Protein 8BNQ (pdb70)

Radius of gyration: 51.31 Å; Cα contacts (8 Å, |Δi|>4): 1636; chains: 2; bounding box: 68×175×77 Å

Sequence (607 aa):
GAMDRPGPPEGPVVISGVTAEKCTLAWKPPLQDGGSDIINYIVERRETSRLVWTVVDANVQTLSCKVTKLLEGNEYTFRIMAVNKYGVGEPLESEPVVAKNPFVVPDAPKAPEVTTVTKDSMIVVWERPASDGGSEILGYVLEKRDKEGIRWTRCHKRLIGELRLRVTGLIENHDYEFRVSAENAAGLSEPSPPSAYQKACDPIYKPGPPNNPKVIDITRSSVFLSWSKPIYDGGCEIQGYIVEKCDVSVGEWTMCTPPTGINKTNIEVEKLLEKHEYNFRICAINKAGVGEHADVPGPIIVEEGAMDRPGPPEGPVVISGVTAEKCTLAWKPPLQDGGSDIINYIVERRETSRLVWTVVDANVQTLSCKVTKLLEGNEYTFRIMAVNKYGVGEPLESEPVVAKNPFVVPDAPKAPEVTTVTKDSMIVVWERPASDGGSEILGYVLEKRDKEGIRWTRCHKRLIGELRLRVTGLIENHDYEFRVSAENAAGLSEPSPPSAYQKACDPIYKPGPPNNPKVIDITRSSVFLSWSKPIYDGGCEIQGYIVEKCDVSVGEWTMCTPPTGINKTNIEVEKLLEKHEYNFRICAINKAGVGEHADVPGPIIVE

GO terms:
  GO:0004713 protein tyrosine kinase activity (F, IDA)
  GO:0035995 detection of muscle stretch (P, IDA)
  GO:0030018 Z disc (C, IDA)
  GO:0005576 extracellular region (C, TAS)
  GO:0005829 cytosol (C, TAS)
  GO:0042802 identical protein binding (F, IPI)
  GO:0005515 protein binding (F, IPI)
  GO:0051015 actin filament binding (F, IDA)
  GO:0097493 structural molecule activity conferring elasticity (F, IDA)
  GO:0004674 protein serine/threonine kinase activity (F, IDA)
  GO:0031674 I band (C, IDA)
  GO:0005509 calcium ion binding (F, IDA)
  GO:0000794 condensed nuclear chromosome (C, IDA)
  GO:0005865 striated muscle thin filament (C, IDA)
  GO:0031430 M band (C, IDA)
  GO:0042805 actinin binding (F, IDA)
  GO:0051592 response to calcium ion (P, IDA)
  GO:0007076 mitotic chromosome condensation (P, IEP)
  GO:0097493 structural molecule activity conferring elasticity (F, TAS)
  GO:0035995 detection of muscle stretch (P, TAS)

Structure (mmCIF, N/CA/C/O backbone):
data_8BNQ
#
_entry.id   8BNQ
#
_cell.length_a   31.270
_cell.length_b   75.000
_cell.length_c   79.840
_cell.angle_alpha   114.574
_cell.angle_beta   92.503
_cell.angle_gamma   100.913
#
_symmetry.space_group_name_H-M   'P 1'
#
loop_
_entity.id
_entity.type
_entity.pdbx_description
1 polymer Titin
2 non-polymer 1,2-ETHANEDIOL
3 water water
#
loop_
_atom_site.group_PDB
_atom_site.id
_atom_site.type_symbol
_atom_site.label_atom_id
_atom_site.label_alt_id
_atom_site.label_comp_id
_atom_site.label_asym_id
_atom_site.label_entity_id
_atom_site.label_seq_id
_atom_site.pdbx_PDB_ins_code
_atom_site.Cartn_x
_atom_site.Cartn_y
_atom_site.Cartn_z
_atom_site.occupancy
_atom_site.B_iso_or_equiv
_atom_site.auth_seq_id
_atom_site.auth_comp_id
_atom_site.auth_asym_id
_atom_site.auth_atom_id
_atom_site.pdbx_PDB_model_num
ATOM 1 N N . GLY A 1 1 ? -52.90800 42.90700 1.77700 1.000 70.27158 3 GLY A N 1
ATOM 2 C CA . GLY A 1 1 ? -51.63200 43.59800 1.88700 1.000 59.13867 3 GLY A CA 1
ATOM 3 C C . GLY A 1 1 ? -50.95700 43.63700 0.54800 1.000 53.50905 3 GLY A C 1
ATOM 4 O O . GLY A 1 1 ? -51.59200 43.36700 -0.45900 1.000 56.16989 3 GLY A O 1
ATOM 5 N N . ALA A 1 2 ? -49.65100 43.87900 0.52700 1.000 51.00348 4 ALA A N 1
ATOM 6 C CA . ALA A 1 2 ? -48.97400 43.89500 -0.75600 1.000 48.98745 4 ALA A CA 1
ATOM 7 C C . ALA A 1 2 ? -48.83600 42.47600 -1.29300 1.000 48.61899 4 ALA A C 1
ATOM 8 O O . ALA A 1 2 ? -48.84600 41.49000 -0.55200 1.000 53.44325 4 ALA A O 1
ATOM 10 N N . MET A 1 3 ? -48.66400 42.39000 -2.60100 1.000 53.70907 5 MET A N 1
ATOM 11 C CA . MET A 1 3 ? -48.66300 41.13400 -3.3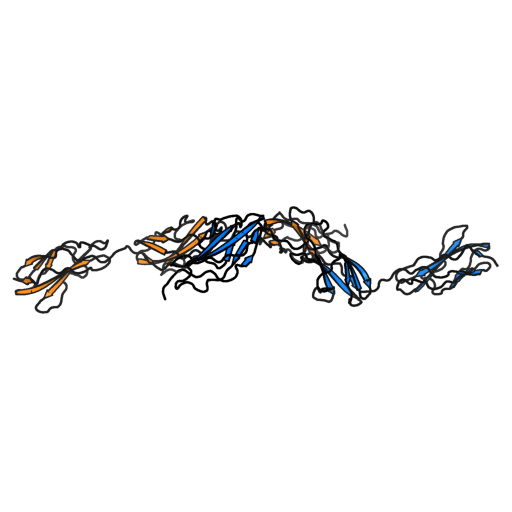2800 1.000 57.78061 5 MET A CA 1
ATOM 12 C C . MET A 1 3 ? -47.23600 40.73400 -3.66900 1.000 57.27792 5 MET A C 1
ATOM 13 O O . MET A 1 3 ? -46.37700 41.59800 -3.86600 1.000 54.27230 5 MET A O 1
ATOM 18 N N . ASP A 1 4 ? -46.98100 39.42200 -3.70400 1.000 57.22265 6 ASP A N 1
ATOM 19 C CA . ASP A 1 4 ? -45.68600 38.89800 -4.15400 1.000 62.50486 6 ASP A CA 1
ATOM 20 C C . ASP A 1 4 ? -45.84400 37.43700 -4.58200 1.000 52.27469 6 ASP A C 1
ATOM 21 O O . ASP A 1 4 ? -46.95800 36.91800 -4.72000 1.000 53.16953 6 ASP A O 1
ATOM 26 N N . ARG A 1 5 ? -44.70700 36.77500 -4.77000 1.000 49.36381 7 ARG A N 1
ATOM 27 C CA . ARG A 1 5 ? -44.63200 35.39900 -5.21700 1.000 47.92154 7 ARG A CA 1
ATOM 28 C C . ARG A 1 5 ? -45.13500 34.44800 -4.12900 1.000 49.34539 7 ARG A C 1
ATOM 29 O O . ARG A 1 5 ? -45.32300 34.85300 -2.96700 1.000 41.96293 7 ARG A O 1
ATOM 37 N N . PRO A 1 6 ? -45.40000 33.18300 -4.48400 1.000 46.30818 8 PRO A N 1
ATOM 38 C CA . PRO A 1 6 ? -46.00800 32.25600 -3.52600 1.000 48.65320 8 PRO A CA 1
ATOM 39 C C . PRO A 1 6 ? -44.97600 31.76500 -2.52900 1.000 49.82439 8 PRO A C 1
ATOM 40 O O . PRO A 1 6 ? -43.76500 31.89300 -2.72000 1.000 45.26859 8 PRO A O 1
ATOM 44 N N . GLY A 1 7 ? -45.48000 31.18300 -1.45700 1.000 44.62377 9 GLY A N 1
ATOM 45 C CA . GLY A 1 7 ? -44.60300 30.50200 -0.54500 1.000 38.43882 9 GLY A CA 1
ATOM 46 C C . GLY A 1 7 ? -44.13500 29.20900 -1.14500 1.000 38.62832 9 GLY A C 1
ATOM 47 O O . GLY A 1 7 ? -44.46200 28.86700 -2.29100 1.000 50.72187 9 GLY A O 1
ATOM 48 N N . PRO A 1 8 ? -43.32600 28.47000 -0.37600 1.000 37.34395 10 PRO A N 1
ATOM 49 C CA . PRO A 1 8 ? -42.83000 27.18200 -0.86400 1.000 38.83887 10 PRO A CA 1
ATOM 50 C C . PRO A 1 8 ? -43.92300 26.12800 -0.82200 1.000 43.14728 10 PRO A C 1
ATOM 51 O O . PRO A 1 8 ? -44.84200 26.20000 0.01200 1.000 44.53955 10 PRO A O 1
ATOM 55 N N . PRO A 1 9 ? -43.87900 25.13600 -1.70700 1.000 44.15266 11 PRO A N 1
ATOM 56 C CA . PRO A 1 9 ? -44.76000 23.98500 -1.51200 1.000 43.03674 11 PRO A CA 1
ATOM 57 C C . PRO A 1 9 ? -44.53600 23.41100 -0.12700 1.000 53.30376 11 PRO A C 1
ATOM 58 O O . PRO A 1 9 ? -43.46800 23.56200 0.47100 1.000 60.83624 11 PRO A O 1
ATOM 62 N N . GLU A 1 10 ? -45.57400 22.79900 0.40500 1.000 56.39097 12 GLU A N 1
ATOM 63 C CA . GLU A 1 10 ? -45.56900 22.37400 1.78900 1.000 61.37578 12 GLU A CA 1
ATOM 64 C C . GLU A 1 10 ? -45.37900 20.86500 1.86000 1.000 63.26285 12 GLU A C 1
ATOM 65 O O . GLU A 1 10 ? -45.55000 20.13900 0.87400 1.000 47.37936 12 GLU A O 1
ATOM 71 N N . GLY A 1 11 ? -44.98600 20.40100 3.03600 1.000 83.31525 13 GLY A N 1
ATOM 72 C CA . GLY A 1 11 ? -45.04200 18.99300 3.33300 1.000 91.94523 13 GLY A CA 1
ATOM 73 C C . GLY A 1 11 ? -43.75700 18.32600 2.93000 1.000 83.66529 13 GLY A C 1
ATOM 74 O O . GLY A 1 11 ? -42.97200 18.88500 2.16300 1.000 85.18390 13 GLY A O 1
ATOM 75 N N . PRO A 1 12 ? -43.48600 17.14300 3.46800 1.000 67.22385 14 PRO A N 1
ATOM 76 C CA . PRO A 1 12 ? -42.39500 16.34900 2.91600 1.000 55.71721 14 PRO A CA 1
ATOM 77 C C . PRO A 1 12 ? -42.74500 15.98300 1.48800 1.000 63.81555 14 PRO A C 1
ATOM 78 O O . PRO A 1 12 ? -43.91100 15.73000 1.17200 1.000 69.76100 14 PRO A O 1
ATOM 82 N N . VAL A 1 13 ? -41.75600 16.07500 0.59600 1.000 61.00468 15 VAL A N 1
ATOM 83 C CA . VAL A 1 13 ? -41.91600 15.47600 -0.72000 1.000 62.80227 15 VAL A CA 1
ATOM 84 C C . VAL A 1 13 ? -42.01400 13.97300 -0.52700 1.000 59.20184 15 VAL A C 1
ATOM 85 O O . VAL A 1 13 ? -41.23800 13.38000 0.23300 1.000 62.63646 15 VAL A O 1
ATOM 89 N N . VAL A 1 14 ? -42.98800 13.34800 -1.17200 1.000 52.72211 16 VAL A N 1
ATOM 90 C CA . VAL A 1 14 ? -43.16500 11.91100 -1.04000 1.000 58.63335 16 VAL A CA 1
ATOM 91 C C . VAL A 1 14 ? -42.83200 11.26900 -2.38500 1.000 53.71433 16 VAL A C 1
ATOM 92 O O . VAL A 1 14 ? -43.36100 11.66900 -3.43600 1.000 46.94773 16 VAL A O 1
ATOM 96 N N . ILE A 1 15 ? -41.85100 10.36600 -2.35900 1.000 47.28462 17 ILE A N 1
ATOM 97 C CA . ILE A 1 15 ? -41.33100 9.71400 -3.55600 1.000 47.39252 17 ILE A CA 1
ATOM 98 C C . ILE A 1 15 ? -41.89600 8.30900 -3.60500 1.000 51.43511 17 ILE A C 1
ATOM 99 O O . ILE A 1 15 ? -41.95200 7.61800 -2.58100 1.000 64.46036 17 ILE A O 1
ATOM 104 N N . SER A 1 16 ? -42.34400 7.89500 -4.79000 1.000 53.66696 18 SER A N 1
ATOM 105 C CA . SER A 1 16 ? -42.99500 6.60800 -4.97200 1.000 59.12025 18 SER A CA 1
ATOM 106 C C . SER A 1 16 ? -42.75000 6.13000 -6.39900 1.000 59.36764 18 SER A C 1
ATOM 107 O O . SER A 1 16 ? -42.37900 6.91200 -7.27700 1.000 59.57820 18 SER A O 1
ATOM 110 N N . GLY A 1 17 ? -42.99800 4.84100 -6.62900 1.000 53.75118 19 GLY A N 1
ATOM 111 C CA . GLY A 1 17 ? -42.82600 4.26600 -7.95400 1.000 42.29191 19 GLY A CA 1
ATOM 112 C C . GLY A 1 17 ? -41.38700 4.27300 -8.43100 1.000 45.41071 19 GLY A C 1
ATOM 113 O O . GLY A 1 17 ? -41.14000 4.32100 -9.63900 1.000 42.63406 19 GLY A O 1
ATOM 114 N N . VAL A 1 18 ? -40.42800 4.19200 -7.51400 1.000 39.83636 20 VAL A N 1
ATOM 115 C CA . VAL A 1 18 ? -39.02600 4.29300 -7.89300 1.000 43.80788 20 VAL A CA 1
ATOM 116 C C . VAL A 1 18 ? -38.60800 3.04400 -8.65500 1.000 55.88302 20 VAL A C 1
ATOM 117 O O . VAL A 1 18 ? -38.74000 1.92100 -8.15400 1.000 62.68120 20 VAL A O 1
ATOM 121 N N . THR A 1 19 ? -38.12800 3.23000 -9.88800 1.000 50.32182 21 THR A N 1
ATOM 122 C CA . THR A 1 19 ? -37.40500 2.15700 -10.55600 1.000 42.43667 21 THR A CA 1
ATOM 123 C C . THR A 1 19 ? -36.03700 2.63800 -10.95100 1.000 52.31680 21 THR A C 1
ATOM 124 O O . THR A 1 19 ? -35.60300 3.70600 -10.52700 1.000 53.11689 21 THR A O 1
ATOM 128 N N . ALA A 1 20 ? -35.39800 1.91400 -11.85400 1.000 63.50235 22 ALA A N 1
ATOM 129 C CA . ALA A 1 20 ? -34.07300 2.32200 -12.26600 1.000 54.70919 22 ALA A CA 1
ATOM 130 C C . ALA A 1 20 ? -34.11400 3.47200 -13.24900 1.000 51.77463 22 ALA A C 1
ATOM 131 O O . ALA A 1 20 ? -33.06100 4.03500 -13.54100 1.000 48.25579 22 ALA A O 1
ATOM 133 N N . GLU A 1 21 ? -35.29400 3.85700 -13.74200 1.000 48.42686 23 GLU A N 1
ATOM 134 C CA . GLU A 1 21 ? -35.38400 4.90100 -14.75200 1.000 39.50210 23 GLU A CA 1
ATOM 135 C C . GLU A 1 21 ? -36.40300 5.97900 -14.45600 1.000 46.70034 23 GLU A C 1
ATOM 136 O O . GLU A 1 21 ? -36.41300 6.98600 -15.16500 1.000 51.36142 23 GLU A O 1
ATOM 142 N N . LYS A 1 22 ? -37.28100 5.78900 -13.48100 1.000 47.92680 24 LYS A N 1
ATOM 143 C CA . LYS A 1 22 ? -38.36800 6.71900 -13.25900 1.000 45.50546 24 LYS A CA 1
ATOM 144 C C . LYS A 1 22 ? -38.68600 6.77400 -11.77400 1.000 48.55319 24 LYS A C 1
ATOM 145 O O . LYS A 1 22 ? -38.19700 5.96700 -10.98000 1.000 51.23246 24 LYS A O 1
ATOM 151 N N . CYS A 1 23 ? -39.48500 7.76500 -11.40400 1.000 51.01401 25 CYS A N 1
ATOM 152 C CA . CYS A 1 23 ? -40.09400 7.83000 -10.08000 1.000 50.50606 25 CYS A CA 1
ATOM 153 C C . CYS A 1 23 ? -41.18100 8.89900 -10.12400 1.000 47.41621 25 CYS A C 1
ATOM 154 O O . CYS A 1 23 ? -41.35700 9.60800 -11.12200 1.000 44.25267 25 CYS A O 1
ATOM 157 N N . THR A 1 24 ? -41.94000 8.96400 -9.04000 1.000 50.66923 26 THR A N 1
ATOM 158 C CA . THR A 1 24 ? -43.09100 9.84000 -8.90100 1.000 41.47076 26 THR A CA 1
ATOM 159 C C . THR A 1 24 ? -42.93700 10.66800 -7.63000 1.000 46.03710 26 THR A C 1
ATOM 160 O O . THR A 1 24 ? -42.48400 10.15900 -6.60000 1.000 44.04739 26 THR A O 1
ATOM 164 N N . LEU A 1 25 ? -43.24700 11.96200 -7.72900 1.000 48.75585 27 LEU A N 1
ATOM 165 C CA . LEU A 1 25 ? -43.17400 12.89400 -6.61600 1.000 46.87667 27 LEU A CA 1
ATOM 166 C C . LEU A 1 25 ? -44.55100 13.48400 -6.39200 1.000 43.70261 27 LEU A C 1
ATOM 167 O O . LEU A 1 25 ? -45.31600 13.63800 -7.34800 1.000 44.91854 27 LEU A O 1
ATOM 172 N N . ALA A 1 26 ? -44.85700 13.80600 -5.12500 1.000 44.06581 28 ALA A N 1
ATOM 173 C CA . ALA A 1 26 ? -46.07700 14.52000 -4.74200 1.000 46.53189 28 ALA A CA 1
ATOM 174 C C . ALA A 1 26 ? -45.78700 15.47500 -3.58700 1.000 55.79090 28 ALA A C 1
ATOM 175 O O . ALA A 1 26 ? -44.95500 15.20000 -2.71600 1.000 58.26488 28 ALA A O 1
ATOM 177 N N . TRP A 1 27 ? -46.48300 16.60800 -3.59800 1.000 56.92525 29 TRP A N 1
ATOM 178 C CA . TRP A 1 27 ? -46.30700 17.65900 -2.60500 1.000 64.52616 29 TRP A CA 1
ATOM 179 C C . TRP A 1 27 ? -47.66600 18.26600 -2.29300 1.000 67.37124 29 TRP A C 1
ATOM 180 O O . TRP A 1 27 ? -48.67000 17.94700 -2.92900 1.000 66.61325 29 TRP A O 1
ATOM 191 N N . LYS A 1 28 ? -47.68500 19.18600 -1.33600 1.000 66.91329 30 LYS A N 1
ATOM 192 C CA . LYS A 1 28 ? -48.92400 19.88900 -1.05500 1.000 63.77080 30 LYS A CA 1
ATOM 193 C C . LYS A 1 28 ? -48.75600 21.38000 -1.33600 1.000 69.09513 30 LYS A C 1
ATOM 194 O O . LYS A 1 28 ? -47.64000 21.90600 -1.24100 1.000 69.97155 30 LYS A O 1
ATOM 200 N N . PRO A 1 29 ? -49.83400 22.08400 -1.69100 1.000 64.83146 31 PRO A N 1
ATOM 201 C CA . PRO A 1 29 ? -49.70300 23.48500 -2.10600 1.000 64.79724 31 PRO A CA 1
ATOM 202 C C . PRO A 1 29 ? -49.12300 24.34000 -0.99500 1.000 68.16870 31 PRO A C 1
ATOM 203 O O . PRO A 1 29 ? -49.18500 23.98200 0.19200 1.000 67.47914 31 PRO A O 1
ATOM 207 N N . PRO A 1 30 ? -48.53300 25.47300 -1.34100 1.000 62.61277 32 PRO A N 1
ATOM 208 C CA . PRO A 1 30 ? -48.00900 26.35500 -0.30700 1.000 52.10098 32 PRO A CA 1
ATOM 209 C C . PRO A 1 30 ? -49.12400 26.85800 0.58100 1.000 60.36250 32 PRO A C 1
ATOM 210 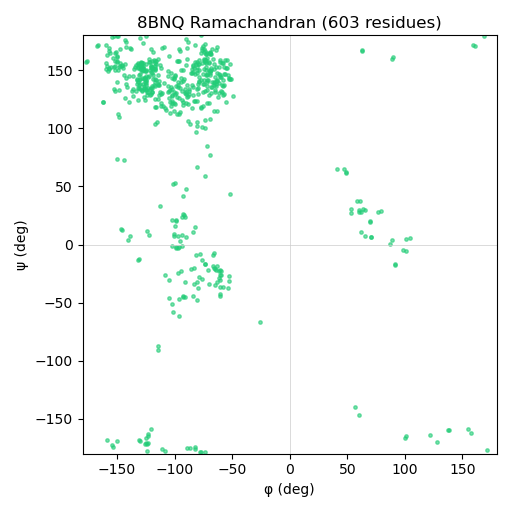O O . PRO A 1 30 ? -50.26500 27.04300 0.15200 1.000 69.17672 32 PRO A O 1
ATOM 214 N N . LEU A 1 31 ? -48.76500 27.06900 1.84300 1.000 57.03579 33 LEU A N 1
ATOM 215 C CA . LEU A 1 31 ? -49.68000 27.67100 2.79900 1.000 54.08280 33 LEU A CA 1
ATOM 216 C C . LEU A 1 31 ? -50.09800 29.07700 2.37000 1.000 52.73001 33 LEU A C 1
ATOM 217 O O . LEU A 1 31 ? -51.24500 29.47700 2.57300 1.000 63.90503 33 LEU A O 1
ATOM 222 N N . GLN A 1 32 ? -49.18700 29.83600 1.77300 1.000 56.08830 34 GLN A N 1
ATOM 223 C CA . GLN A 1 32 ? -49.46100 31.18100 1.28100 1.000 53.46957 34 GLN A CA 1
ATOM 224 C C . GLN A 1 32 ? -49.21900 31.24100 -0.21800 1.000 52.25890 34 GLN A C 1
ATOM 225 O O . GLN A 1 32 ? -48.19600 30.75100 -0.71100 1.000 44.28426 34 GLN A O 1
ATOM 231 N N . ASP A 1 33 ? -50.16700 31.79700 -0.94900 1.000 48.16630 35 ASP A N 1
ATOM 232 C CA . ASP A 1 33 ? -49.96900 31.95500 -2.37500 1.000 47.17934 35 ASP A CA 1
ATOM 233 C C . ASP A 1 33 ? -49.52600 33.36000 -2.74200 1.000 50.96664 35 ASP A C 1
ATOM 234 O O . ASP A 1 33 ? -49.26100 33.62400 -3.91600 1.000 45.84760 35 ASP A O 1
ATOM 239 N N . GLY A 1 34 ? -49.42600 34.26700 -1.77000 1.000 46.69507 36 GLY A N 1
ATOM 240 C CA . GLY A 1 34 ? -48.92800 35.58900 -2.06000 1.000 45.89234 36 GLY A CA 1
ATOM 241 C C . GLY A 1 34 ? -49.97700 36.59800 -2.47900 1.000 52.09572 36 GLY A C 1
ATOM 242 O O . GLY A 1 34 ? -49.60100 37.73400 -2.82700 1.000 47.58202 36 GLY A O 1
ATOM 243 N N . GLY A 1 35 ? -51.27600 36.21800 -2.47400 1.000 50.81662 37 GLY A N 1
ATOM 244 C CA . GLY A 1 35 ? -52.36600 37.08400 -2.87600 1.000 53.44062 37 GLY A CA 1
ATOM 245 C C . GLY A 1 35 ? -52.91900 36.85800 -4.27200 1.000 56.17516 37 GLY A C 1
ATOM 246 O O . GLY A 1 35 ? -53.89000 37.53200 -4.64700 1.000 57.88326 37 GLY A O 1
ATOM 247 N N . SER A 1 36 ? -52.30700 35.97400 -5.06100 1.000 52.70895 38 SER A N 1
ATOM 248 C CA . SER A 1 36 ? -52.76800 35.60300 -6.39100 1.000 54.84868 38 SER A CA 1
ATOM 249 C C . SER A 1 36 ? -52.67900 34.08200 -6.51000 1.000 68.41347 38 SER A C 1
ATOM 250 O O . SER A 1 36 ? -51.81300 33.46100 -5.89500 1.000 77.19873 38 SER A O 1
ATOM 253 N N . ASP A 1 37 ? -53.54800 33.48000 -7.32400 1.000 68.31345 39 ASP A N 1
ATOM 254 C CA . ASP A 1 37 ? -53.63400 32.02000 -7.38900 1.000 69.73731 39 ASP A CA 1
ATOM 255 C C . ASP A 1 37 ? -52.39600 31.41500 -8.04700 1.000 64.12348 39 ASP A C 1
ATOM 256 O O . ASP A 1 37 ? -51.75200 32.04200 -8.89800 1.000 61.32841 39 ASP A O 1
ATOM 261 N N . ILE A 1 38 ? -52.06600 30.18400 -7.63500 1.000 58.03327 40 ILE A N 1
ATOM 262 C CA . ILE A 1 38 ? -50.91200 29.46500 -8.18100 1.000 60.12037 40 ILE A CA 1
ATOM 263 C C . ILE A 1 38 ? -51.23800 28.95400 -9.57700 1.000 68.84246 40 ILE A C 1
ATOM 264 O O . ILE A 1 38 ? -52.11800 28.10300 -9.75700 1.000 77.00397 40 ILE A O 1
ATOM 269 N N . ILE A 1 39 ? -50.47300 29.41100 -10.56300 1.000 64.51563 41 ILE A N 1
ATOM 270 C CA . ILE A 1 39 ? -50.77700 29.07500 -11.94800 1.000 68.27398 41 ILE A CA 1
ATOM 271 C C . ILE A 1 39 ? -50.26800 27.68400 -12.29400 1.000 66.55535 41 ILE A C 1
ATOM 272 O O . ILE A 1 39 ? -51.00400 26.86400 -12.85600 1.000 68.54243 41 ILE A O 1
ATOM 277 N N . ASN A 1 40 ? -49.01900 27.38700 -11.93400 1.000 65.05517 42 ASN A N 1
ATOM 278 C CA . ASN A 1 40 ? -48.39300 26.10400 -12.24400 1.000 57.92800 42 ASN A CA 1
ATOM 279 C C . ASN A 1 40 ? -47.25400 25.85100 -11.27000 1.000 53.30376 42 ASN A C 1
ATOM 280 O O . ASN A 1 40 ? -46.83200 26.74400 -10.52800 1.000 44.98434 42 ASN A O 1
ATOM 285 N N . TYR A 1 41 ? -46.73800 24.62400 -11.29600 1.000 53.05899 43 TYR A N 1
ATOM 286 C CA . TYR A 1 41 ? -45.57200 24.27600 -10.49500 1.000 55.60667 43 TYR A CA 1
ATOM 287 C C . TYR A 1 41 ? -44.36500 23.98400 -11.38500 1.000 50.71134 43 TYR A C 1
ATOM 288 O O . TYR A 1 41 ? -44.49700 23.58300 -12.54600 1.000 54.74867 43 TYR A O 1
ATOM 297 N N . ILE A 1 42 ? -43.17900 24.16600 -10.83200 1.000 39.38630 44 ILE A N 1
ATOM 298 C CA . ILE A 1 42 ? -41.96000 23.83300 -11.55400 1.000 47.54517 44 ILE A CA 1
ATOM 299 C C . ILE A 1 42 ? -41.26800 22.72800 -10.78500 1.000 32.78025 44 ILE A C 1
ATOM 300 O O . ILE A 1 42 ? -41.01900 22.87300 -9.58100 1.000 37.77295 44 ILE A O 1
ATOM 305 N N . VAL A 1 43 ? -40.98800 21.62100 -11.46500 1.000 33.55402 45 VAL A N 1
ATOM 306 C CA . VAL A 1 43 ? -40.27200 20.48900 -10.87900 1.000 45.01329 45 VAL A CA 1
ATOM 307 C C . VAL A 1 43 ? -38.88500 20.38900 -11.51200 1.000 47.31620 45 VAL A C 1
ATOM 308 O O . VAL A 1 43 ? -38.74700 20.42400 -12.74500 1.000 48.19788 45 VAL A O 1
ATOM 312 N N . GLU A 1 44 ? -37.85800 20.27200 -10.66800 1.000 41.80764 46 GLU A N 1
ATOM 313 C CA . GLU A 1 44 ? -36.47000 20.20700 -11.11300 1.000 43.42889 46 GLU A CA 1
ATOM 314 C C . GLU A 1 44 ? -35.74300 19.04500 -10.44000 1.000 38.16247 46 GLU A C 1
ATOM 315 O O . GLU A 1 44 ? -36.08900 18.63900 -9.32600 1.000 29.28509 46 GLU A O 1
ATOM 321 N N . ARG A 1 45 ? -34.72500 18.51200 -11.12900 1.000 43.97896 47 ARG A N 1
ATOM 322 C CA . ARG A 1 45 ? -33.89500 17.43100 -10.60900 1.000 38.59410 47 ARG A CA 1
ATOM 323 C C . ARG A 1 45 ? -32.39800 17.76700 -10.60500 1.000 49.63227 47 ARG A C 1
ATOM 324 O O . ARG A 1 45 ? -31.88900 18.49400 -11.46800 1.000 41.28916 47 ARG A O 1
ATOM 332 N N . ARG A 1 46 ? -31.67300 17.18100 -9.65300 1.000 52.37996 48 ARG A N 1
ATOM 333 C CA . ARG A 1 46 ? -30.22600 17.37100 -9.59300 1.000 46.75297 48 ARG A CA 1
ATOM 334 C C . ARG A 1 46 ? -29.57000 16.12100 -9.02400 1.000 35.66480 48 ARG A C 1
ATOM 335 O O . ARG A 1 46 ? -29.69000 15.84900 -7.82200 1.000 29.04032 48 ARG A O 1
ATOM 343 N N . GLU A 1 47 ? -28.84900 15.37600 -9.87000 1.000 36.80968 49 GLU A N 1
ATOM 344 C CA . GLU A 1 47 ? -28.01800 14.30100 -9.33600 1.000 38.22564 49 GLU A CA 1
ATOM 345 C C . GLU A 1 47 ? -27.13300 14.86200 -8.23200 1.000 36.72809 49 GLU A C 1
ATOM 346 O O . GLU A 1 47 ? -26.69200 16.00600 -8.31000 1.000 45.12383 49 GLU A O 1
ATOM 352 N N . THR A 1 48 ? -26.92100 14.07600 -7.17000 1.000 49.29802 50 THR A N 1
ATOM 353 C CA . THR A 1 48 ? -26.27300 14.63600 -5.98400 1.000 58.30173 50 THR A CA 1
ATOM 354 C C . THR A 1 48 ? -24.86700 15.16500 -6.27800 1.000 60.63359 50 THR A C 1
ATOM 355 O O . THR A 1 48 ? -24.43100 16.13800 -5.64900 1.000 69.25041 50 THR A O 1
ATOM 359 N N . SER A 1 49 ? -24.15800 14.57800 -7.24400 1.000 60.31513 51 SER A N 1
ATOM 360 C CA . SER A 1 49 ? -22.81400 15.06700 -7.57400 1.000 67.06594 51 SER A CA 1
ATOM 361 C C . SER A 1 49 ? -22.81500 16.40500 -8.33100 1.000 63.25495 51 SER A C 1
ATOM 362 O O . SER A 1 49 ? -21.76200 17.05300 -8.41500 1.000 56.86471 51 SER A O 1
ATOM 365 N N . ARG A 1 50 ? -23.94000 16.82500 -8.90800 1.000 44.26583 52 ARG A N 1
ATOM 366 C CA . ARG A 1 50 ? -23.91400 17.93300 -9.85100 1.000 43.05253 52 ARG A CA 1
ATOM 367 C C . ARG A 1 50 ? -24.25300 19.26600 -9.17800 1.000 46.22133 52 ARG A C 1
ATOM 368 O O . ARG A 1 50 ? -24.71900 19.33000 -8.03700 1.000 50.29550 52 ARG A O 1
ATOM 376 N N . LEU A 1 51 ? -24.01300 20.35100 -9.91000 1.000 44.70536 53 LEU A N 1
ATOM 377 C CA . LEU A 1 51 ? -24.32300 21.68600 -9.41200 1.000 44.79484 53 LEU A CA 1
ATOM 378 C C . LEU A 1 51 ? -25.55100 22.28400 -10.05100 1.000 44.97645 53 LEU A C 1
ATOM 379 O O . LEU A 1 51 ? -26.25500 23.04700 -9.39600 1.000 44.53955 53 LEU A O 1
ATOM 384 N N . VAL A 1 52 ? -25.82800 21.93900 -11.30100 1.000 49.22432 54 VAL A N 1
ATOM 385 C CA . VAL A 1 52 ? -26.91700 22.53900 -12.06300 1.000 59.62820 54 VAL A CA 1
ATOM 386 C C . VAL A 1 52 ? -28.21600 21.78400 -11.81800 1.000 59.52819 54 VAL A C 1
ATOM 387 O O . VAL A 1 52 ? -28.27400 20.55000 -11.94000 1.000 62.78384 54 VAL A O 1
ATOM 391 N N . TRP A 1 53 ? -29.26500 22.51900 -11.48100 1.000 52.73264 55 TRP A N 1
ATOM 392 C CA . TRP A 1 53 ? -30.59400 21.93000 -11.44800 1.000 46.39240 55 TRP A CA 1
ATOM 393 C C . TRP A 1 53 ? -31.10800 21.88700 -12.88100 1.000 35.64901 55 TRP A C 1
ATOM 394 O O . TRP A 1 53 ? -30.98200 22.86200 -13.62600 1.000 43.09727 55 TRP A O 1
ATOM 405 N N . THR A 1 54 ? -31.66800 20.75700 -13.26800 1.000 38.99152 56 THR A N 1
ATOM 406 C CA . THR A 1 54 ? -32.19100 20.54700 -14.60900 1.000 48.94271 56 THR A CA 1
ATOM 407 C C . THR A 1 54 ? -33.71000 20.49700 -14.53300 1.000 49.26907 56 THR A C 1
ATOM 408 O O . THR A 1 54 ? -34.27100 19.87400 -13.62100 1.000 48.60846 56 THR A O 1
ATOM 412 N N . VAL A 1 55 ? -34.37500 21.12800 -15.49500 1.000 45.21332 57 VAL A N 1
ATOM 413 C CA . VAL A 1 55 ? -35.82900 21.23200 -15.43800 1.000 42.60511 57 VAL A CA 1
ATOM 414 C C . VAL A 1 55 ? -36.43700 19.89100 -15.81800 1.000 44.90538 57 VAL A C 1
ATOM 415 O O . VAL A 1 55 ? -36.05400 19.28000 -16.82200 1.000 58.81758 57 VAL A O 1
ATOM 419 N N . VAL A 1 56 ? -37.38000 19.42400 -15.00900 1.000 42.12084 58 VAL A N 1
ATOM 420 C CA . VAL A 1 56 ? -38.15400 18.24200 -15.36500 1.000 42.54194 58 VAL A CA 1
ATOM 421 C C . VAL A 1 56 ? -39.43100 18.63100 -16.09000 1.000 47.37410 58 VAL A C 1
ATOM 422 O O . VAL A 1 56 ? -39.79500 18.03000 -17.10300 1.000 48.52950 58 VAL A O 1
ATOM 426 N N . ASP A 1 57 ? -40.12100 19.64300 -15.58100 1.000 45.46335 59 ASP A N 1
ATOM 427 C CA . ASP A 1 57 ? -41.38500 20.06800 -16.16500 1.000 38.36776 59 ASP A CA 1
ATOM 428 C C . ASP A 1 57 ? -41.64700 21.45800 -15.64000 1.000 40.36800 59 ASP A C 1
ATOM 429 O O . ASP A 1 57 ? -41.68200 21.66100 -14.41600 1.000 35.01999 59 ASP A O 1
ATOM 434 N N . ALA A 1 58 ? -41.81300 22.40700 -16.55400 1.000 44.21583 60 ALA A N 1
ATOM 435 C CA . ALA A 1 58 ? -41.97100 23.79400 -16.17100 1.000 46.52400 60 ALA A CA 1
ATOM 436 C C . ALA A 1 58 ? -43.42300 24.19600 -16.08200 1.000 46.50821 60 ALA A C 1
ATOM 437 O O . ALA A 1 58 ? -43.71600 25.37500 -15.84600 1.000 52.80107 60 ALA A O 1
ATOM 439 N N . ASN A 1 59 ? -44.34200 23.25600 -16.28800 1.000 47.15039 61 ASN A N 1
ATOM 440 C CA . ASN A 1 59 ? -45.71300 23.67300 -16.25300 1.000 49.18484 61 ASN A CA 1
ATOM 441 C C . ASN A 1 59 ? -46.52700 22.48100 -15.75500 1.000 46.20028 61 ASN A C 1
ATOM 442 O O . ASN A 1 59 ? -47.23700 21.78700 -16.48700 1.000 44.48691 61 ASN A O 1
ATOM 447 N N . VAL A 1 60 ? -46.39200 22.23000 -14.46600 1.000 49.63490 62 VAL A N 1
ATOM 448 C CA . VAL A 1 60 ? -47.08300 21.14900 -13.78600 1.000 50.30340 62 VAL A CA 1
ATOM 449 C C . VAL A 1 60 ? -48.33900 21.75700 -13.18100 1.000 62.61014 62 VAL A C 1
ATOM 450 O O . VAL A 1 60 ? -48.24600 22.63600 -12.31800 1.000 56.67522 62 VAL A O 1
ATOM 454 N N . GLN A 1 61 ? -49.50500 21.34100 -13.67400 1.000 72.95348 63 GLN A N 1
ATOM 455 C CA . GLN A 1 61 ? -50.79700 21.75400 -13.11700 1.000 68.05816 63 GLN A CA 1
ATOM 456 C C . GLN A 1 61 ? -51.36600 20.65600 -12.23700 1.000 67.96868 63 GLN A C 1
ATOM 457 O O . GLN A 1 61 ? -52.50200 20.23500 -12.37300 1.000 74.09309 63 GLN A O 1
ATOM 463 N N . THR A 1 62 ? -50.56000 20.18700 -11.30200 1.000 63.28390 64 THR A N 1
ATOM 464 C CA . THR A 1 62 ? -50.86900 18.99200 -10.54100 1.000 72.91401 64 THR A CA 1
ATOM 465 C C . THR A 1 62 ? -50.10100 19.09900 -9.23700 1.000 67.98447 64 THR A C 1
ATOM 466 O O . THR A 1 62 ? -49.16600 19.89200 -9.11700 1.000 74.55631 64 THR A O 1
ATOM 470 N N . LEU A 1 63 ? -50.47000 18.27000 -8.26700 1.000 52.12204 65 LEU A N 1
ATOM 471 C CA . LEU A 1 63 ? -49.67200 18.14200 -7.05900 1.000 49.82966 65 LEU A CA 1
ATOM 472 C C . LEU A 1 63 ? -48.75600 16.90800 -7.11500 1.000 53.38272 65 LEU A C 1
ATOM 473 O O . LEU A 1 63 ? -48.26100 16.43800 -6.07700 1.000 51.12192 65 LEU A O 1
ATOM 478 N N . SER A 1 64 ? -48.49500 16.40600 -8.32600 1.000 58.15434 66 SER A N 1
ATOM 479 C CA . SER A 1 64 ? -47.65800 15.23400 -8.55900 1.000 66.41586 66 SER A CA 1
ATOM 480 C C . SER A 1 64 ? -47.01100 15.33600 -9.93600 1.000 60.02035 66 SER A C 1
ATOM 481 O O . SER A 1 64 ? -47.50900 16.03200 -10.82900 1.000 68.61612 66 SER A O 1
ATOM 484 N N . CYS A 1 65 ? -45.90200 14.61300 -10.10600 1.000 47.55570 67 CYS A N 1
ATOM 485 C CA . CYS A 1 65 ? -45.14100 14.64100 -11.35100 1.000 51.69567 67 CYS A CA 1
ATOM 486 C C . CYS A 1 65 ? -44.43800 13.30700 -11.57600 1.000 48.48213 67 CYS A C 1
ATOM 487 O O . CYS A 1 65 ? -43.90800 12.71900 -10.63400 1.000 49.39013 67 CYS A O 1
ATOM 490 N N . LYS A 1 66 ? -44.42700 12.83500 -12.82000 1.000 52.89845 68 LYS A N 1
ATOM 491 C CA . LYS A 1 66 ? -43.72700 11.60200 -13.18400 1.000 64.20770 68 LYS A CA 1
ATOM 492 C C . LYS A 1 66 ? -42.35900 11.99300 -13.72500 1.000 55.13819 68 LYS A C 1
ATOM 493 O O . LYS A 1 66 ? -42.26900 12.59700 -14.79800 1.000 55.12766 68 LYS A O 1
ATOM 499 N N . VAL A 1 67 ? -41.29800 11.65300 -12.99800 1.000 55.45928 69 VAL A N 1
ATOM 500 C CA . VAL A 1 67 ? -39.93900 11.91700 -13.47300 1.000 58.04907 69 VAL A CA 1
ATOM 501 C C . VAL A 1 67 ? -39.45800 10.70800 -14.25900 1.000 59.17288 69 VAL A C 1
ATOM 502 O O . VAL A 1 67 ? -39.54200 9.57300 -13.77800 1.000 71.47436 69 VAL A O 1
ATOM 506 N N . THR A 1 68 ? -38.93600 10.94600 -15.45500 1.000 53.95384 70 THR A N 1
ATOM 507 C CA . THR A 1 68 ? -38.40800 9.87900 -16.29300 1.000 47.11618 70 THR A CA 1
ATOM 508 C C . THR A 1 68 ? -36.95100 10.17600 -16.63500 1.000 47.52412 70 THR A C 1
ATOM 509 O O . THR A 1 68 ? -36.33300 11.07700 -16.07000 1.000 49.61911 70 THR A O 1
ATOM 513 N N . LYS A 1 69 ? -36.39900 9.38500 -17.55600 1.000 47.67151 71 LYS A N 1
ATOM 514 C CA . LYS A 1 69 ? -35.00900 9.51100 -17.98300 1.000 49.27959 71 LYS A CA 1
ATOM 515 C C . LYS A 1 69 ? -34.06300 9.49100 -16.79100 1.000 49.48488 71 LYS A C 1
ATOM 516 O O . LYS A 1 69 ? -32.97600 10.06600 -16.84000 1.000 52.08782 71 LYS A O 1
ATOM 522 N N . LEU A 1 70 ? -34.45600 8.84500 -15.69900 1.000 50.01126 72 LEU A N 1
ATOM 523 C CA . LEU A 1 70 ? -33.46400 8.68700 -14.65100 1.000 52.34838 72 LEU A CA 1
ATOM 524 C C . LEU A 1 70 ? -32.48300 7.60100 -15.05100 1.000 43.80788 72 LEU A C 1
ATOM 525 O O . LEU A 1 70 ? -32.72300 6.81600 -15.97400 1.000 45.47124 72 LEU A O 1
ATOM 530 N N . LEU A 1 71 ? -31.38400 7.53000 -14.31300 1.000 44.89749 73 LEU A N 1
ATOM 531 C CA . LEU A 1 71 ? -30.24800 6.70900 -14.71200 1.000 52.77212 73 LEU A CA 1
ATOM 532 C C . LEU A 1 71 ? -29.84700 5.76500 -13.58600 1.000 49.55594 73 LEU A C 1
ATOM 533 O O . LEU A 1 71 ? -29.61700 6.20000 -12.45300 1.000 55.10398 73 LEU A O 1
ATOM 538 N N . GLU A 1 72 ? -29.76800 4.47500 -13.90700 1.000 43.99738 74 GLU A N 1
ATOM 539 C CA . GLU A 1 72 ? -29.60600 3.44200 -12.89000 1.000 49.83229 74 GLU A CA 1
ATOM 540 C C . GLU A 1 72 ? -28.34300 3.64400 -12.06000 1.000 50.04284 74 GLU A C 1
ATOM 541 O O . GLU A 1 72 ? -27.25000 3.82500 -12.60400 1.000 55.46718 74 GLU A O 1
ATOM 547 N N . GLY A 1 73 ? -28.49300 3.57800 -10.73400 1.000 43.82104 75 GLY A N 1
ATOM 548 C CA . GLY A 1 73 ? -27.39200 3.74500 -9.81700 1.000 44.23688 75 GLY A CA 1
ATOM 549 C C . GLY A 1 73 ? -27.14800 5.16400 -9.34300 1.000 52.38523 75 GLY A C 1
ATOM 550 O O . GLY A 1 73 ? -26.41900 5.35600 -8.36300 1.000 53.20375 75 GLY A O 1
ATOM 551 N N . ASN A 1 74 ? -27.70200 6.16600 -10.01800 1.000 54.01963 76 ASN A N 1
ATOM 552 C CA . ASN A 1 74 ? -27.45400 7.54900 -9.63800 1.000 41.40496 76 ASN A CA 1
ATOM 553 C C . ASN A 1 74 ? -28.40400 7.95800 -8.54200 1.000 30.90634 76 ASN A C 1
ATOM 554 O O . ASN A 1 74 ? -29.53400 7.48300 -8.47800 1.000 38.73622 76 ASN A O 1
ATOM 559 N N . GLU A 1 75 ? -27.92900 8.84100 -7.67700 1.000 36.77546 77 GLU A N 1
ATOM 560 C CA . GLU A 1 75 ? -28.71800 9.38400 -6.58000 1.000 43.11306 77 GLU A CA 1
ATOM 561 C C . GLU A 1 75 ? -29.17600 10.79500 -6.94900 1.000 44.62114 77 GLU A C 1
ATOM 562 O O . GLU A 1 75 ? -28.37000 11.62400 -7.37000 1.000 37.73874 77 GLU A O 1
ATOM 568 N N . TYR A 1 76 ? -30.46700 11.05800 -6.82100 1.000 40.50749 78 TYR A N 1
ATOM 569 C CA . TYR A 1 76 ? -31.01200 12.34700 -7.19000 1.000 39.47842 78 TYR A CA 1
ATOM 570 C C . TYR A 1 76 ? -31.71500 12.98900 -5.99500 1.000 43.02358 78 TYR A C 1
ATOM 571 O O . TYR A 1 76 ? -32.13200 12.32000 -5.04600 1.000 44.61324 78 TYR A O 1
ATOM 580 N N . THR A 1 77 ? -31.81900 14.31200 -6.06300 1.000 39.58369 79 THR A N 1
ATOM 581 C CA . THR A 1 77 ? -32.64900 15.13100 -5.19900 1.000 42.13400 79 THR A CA 1
ATOM 582 C C . THR A 1 77 ? -33.54500 15.96100 -6.11000 1.000 41.89976 79 THR A C 1
ATOM 583 O O . THR A 1 77 ? -33.11600 16.37100 -7.18900 1.000 43.84210 79 THR A O 1
ATOM 587 N N . PHE A 1 78 ? -34.78800 16.18500 -5.70000 1.000 33.10923 80 PHE A N 1
ATOM 588 C CA . PHE A 1 78 ? -35.76100 16.88800 -6.52400 1.000 34.14620 80 PHE A CA 1
ATOM 589 C C . PHE A 1 78 ? -36.24700 18.14900 -5.83200 1.000 38.38881 80 PHE A C 1
ATOM 590 O O . PHE A 1 78 ? -36.31500 18.22300 -4.60100 1.000 45.33175 80 PHE A O 1
ATOM 598 N N . ARG A 1 79 ? -36.65900 19.10500 -6.65700 1.000 32.95658 81 ARG A N 1
ATOM 599 C CA . ARG A 1 79 ? -37.04000 20.45200 -6.24900 1.000 32.61970 81 ARG A CA 1
ATOM 600 C C . ARG A 1 79 ? -38.39300 20.83100 -6.84200 1.000 38.86519 81 ARG A C 1
ATOM 601 O O . ARG A 1 79 ? -38.58100 20.70300 -8.05700 1.000 38.48883 81 ARG A O 1
ATOM 609 N N . ILE A 1 80 ? -39.29000 21.40000 -6.03300 1.000 33.58297 82 ILE A N 1
ATOM 610 C CA . ILE A 1 80 ? -40.58300 21.89200 -6.52600 1.000 31.44324 82 ILE A CA 1
ATOM 611 C C . ILE A 1 80 ? -40.74600 23.36400 -6.15300 1.000 31.63274 82 ILE A C 1
ATOM 612 O O . ILE A 1 80 ? -40.52700 23.74200 -5.00000 1.000 43.07622 82 ILE A O 1
ATOM 617 N N . MET A 1 81 ? -41.15500 24.18800 -7.11700 1.000 31.99594 83 MET A N 1
ATOM 618 C CA . MET A 1 81 ? -41.50300 25.58600 -6.85800 1.000 35.00420 83 MET A CA 1
ATOM 619 C C . MET A 1 81 ? -42.92100 25.92000 -7.34200 1.000 41.95503 83 MET A C 1
ATOM 620 O O . MET A 1 81 ? -43.38400 25.43600 -8.38300 1.000 34.69890 83 MET A O 1
ATOM 625 N N . ALA A 1 82 ? -43.59000 26.79500 -6.60300 1.000 45.51598 84 ALA A N 1
ATOM 626 C CA . ALA A 1 82 ? -44.90100 27.30500 -6.98100 1.000 47.16881 84 ALA A CA 1
ATOM 627 C C . ALA A 1 82 ? -44.75600 28.62200 -7.74000 1.000 52.66684 84 ALA A C 1
ATOM 628 O O . ALA A 1 82 ? -43.94100 29.47200 -7.37300 1.000 50.70082 84 ALA A O 1
ATOM 630 N N . VAL A 1 83 ? -45.60900 28.83200 -8.74500 1.000 53.63275 85 VAL A N 1
ATOM 631 C CA . VAL A 1 83 ? -45.52700 30.01000 -9.60500 1.000 51.73515 85 VAL A CA 1
ATOM 632 C C . VAL A 1 83 ? -46.88200 30.70600 -9.62500 1.000 48.44791 85 VAL A C 1
ATOM 633 O O . VAL A 1 83 ? -47.90900 30.05500 -9.82100 1.000 56.28570 85 VAL A O 1
ATOM 637 N N . ASN A 1 84 ? -46.89000 32.02900 -9.47900 1.000 49.78492 86 ASN A N 1
ATOM 638 C CA . ASN A 1 84 ? -48.14800 32.76000 -9.64600 1.000 51.57460 86 ASN A CA 1
ATOM 639 C C . ASN A 1 84 ? -47.90800 33.93400 -10.57600 1.000 59.97035 86 ASN A C 1
ATOM 640 O O . ASN A 1 84 ? -46.84100 34.01900 -11.19200 1.000 57.71218 86 ASN A O 1
ATOM 645 N N . LYS A 1 85 ? -48.86600 34.86500 -10.65900 1.000 64.63407 87 LYS A N 1
ATOM 646 C CA . LYS A 1 85 ? -48.70800 35.97200 -11.59800 1.000 63.25495 87 LYS A CA 1
ATOM 647 C C . LYS A 1 85 ? -47.47100 36.80700 -11.29400 1.000 56.81734 87 LYS A C 1
ATOM 648 O O . LYS A 1 85 ? -46.87100 37.37100 -12.21100 1.000 63.96820 87 LYS A O 1
ATOM 654 N N . TYR A 1 86 ? -47.02400 36.82700 -10.04000 1.000 51.40616 88 TYR A N 1
ATOM 655 C CA . TYR A 1 86 ? -45.93200 37.68700 -9.59400 1.000 51.27720 88 TYR A CA 1
ATOM 656 C C . TYR A 1 86 ? -44.58600 36.96000 -9.48000 1.000 52.97740 88 TYR A C 1
ATOM 657 O O . TYR A 1 86 ? -43.61400 37.53700 -8.98200 1.000 48.89797 88 TYR A O 1
ATOM 666 N N . GLY A 1 87 ? -44.49000 35.72400 -9.94900 1.000 54.69340 89 GLY A N 1
ATOM 667 C CA . GLY A 1 87 ? -43.19500 35.08600 -10.04800 1.000 50.15865 89 GLY A CA 1
ATOM 668 C C . GLY A 1 87 ? -43.15000 33.72800 -9.37800 1.000 52.46155 89 GLY A C 1
ATOM 669 O O . GLY A 1 87 ? -44.17900 33.15800 -8.98200 1.000 39.29682 89 GLY A O 1
ATOM 670 N N . VAL A 1 88 ? -41.91400 33.21200 -9.27600 1.000 52.08782 90 VAL A N 1
ATOM 671 C CA . VAL A 1 88 ? -41.60600 31.85800 -8.83100 1.000 35.38319 90 VAL A CA 1
ATOM 672 C C . VAL A 1 88 ? -41.19900 31.89400 -7.36400 1.000 48.30842 90 VAL A C 1
ATOM 673 O O . VAL A 1 88 ? -40.28000 32.63500 -6.99100 1.000 61.49948 90 VAL A O 1
ATOM 677 N N . GLY A 1 89 ? -41.80700 31.03000 -6.54500 1.000 42.86040 91 GLY A N 1
ATOM 678 C CA . GLY A 1 89 ? -41.54400 31.02200 -5.11900 1.000 45.34754 91 GLY A CA 1
ATOM 679 C C . GLY A 1 89 ? -40.35100 30.16000 -4.76900 1.000 43.85263 91 GLY A C 1
ATOM 680 O O . GLY A 1 89 ? -39.64200 29.67200 -5.64400 1.000 35.43056 91 GLY A O 1
ATOM 681 N N . GLU A 1 90 ? -40.10600 30.02800 -3.45700 1.000 49.02167 92 GLU A N 1
ATOM 682 C CA . GLU A 1 90 ? -38.96300 29.25400 -2.97200 1.000 44.13424 92 GLU A CA 1
ATOM 683 C C . GLU A 1 90 ? -39.21400 27.76100 -3.15600 1.000 44.72642 92 GLU A C 1
ATOM 684 O O . GLU A 1 90 ? -40.35600 27.29700 -3.07200 1.000 43.04727 92 GLU A O 1
ATOM 690 N N . PRO A 1 91 ? -38.16200 26.97600 -3.34800 1.000 45.74233 93 PRO A N 1
ATOM 691 C CA . PRO A 1 91 ? -38.35400 25.55600 -3.62100 1.000 39.65739 93 PRO A CA 1
ATOM 692 C C . PRO A 1 91 ? -38.65900 24.77200 -2.36000 1.000 41.05755 93 PRO A C 1
ATOM 693 O O . PRO A 1 91 ? -38.45500 25.23100 -1.23500 1.000 36.33330 93 PRO A O 1
ATOM 697 N N . LEU A 1 92 ? -39.26800 23.61400 -2.59500 1.000 41.41549 94 LEU A N 1
ATOM 698 C CA . LEU A 1 92 ? -39.39500 22.51300 -1.65100 1.000 40.77857 94 LEU A CA 1
ATOM 699 C C . LEU A 1 92 ? -38.50000 21.39900 -2.17700 1.000 44.46323 94 LEU A C 1
ATOM 700 O O . LEU A 1 92 ? -38.69800 20.93400 -3.30700 1.000 39.31524 94 LEU A O 1
ATOM 705 N N . GLU A 1 93 ? -37.50500 21.00000 -1.39000 1.000 41.00755 95 GLU A N 1
ATOM 706 C CA . GLU A 1 93 ? -36.54300 20.00300 -1.83200 1.000 45.33965 95 GLU A CA 1
ATOM 707 C C . GLU A 1 93 ? -36.86700 18.65900 -1.20700 1.000 43.33941 95 GLU A C 1
ATOM 708 O O . GLU A 1 93 ? -37.28100 18.58700 -0.04700 1.000 44.77905 95 GLU A O 1
ATOM 714 N N . SER A 1 94 ? -36.65700 17.59200 -1.97800 1.000 41.16809 96 SER A N 1
ATOM 715 C CA . SER A 1 94 ? -36.92000 16.23500 -1.52500 1.000 45.13173 96 SER A CA 1
ATOM 716 C C . SER A 1 94 ? -35.69400 15.65900 -0.82900 1.000 49.83755 96 SER A C 1
ATOM 717 O O . SER A 1 94 ? -34.60800 16.23800 -0.83700 1.000 53.23007 96 SER A O 1
ATOM 720 N N . GLU A 1 95 ? -35.86100 14.47200 -0.27300 1.000 53.73539 97 GLU A N 1
ATOM 721 C CA . GLU A 1 95 ? -34.72000 13.70800 0.19400 1.000 56.01198 97 GLU A CA 1
ATOM 722 C C . GLU A 1 95 ? -34.07100 12.99800 -0.98900 1.000 56.73575 97 GLU A C 1
ATOM 723 O O . GLU A 1 95 ? -34.70000 12.82100 -2.03600 1.000 54.20124 97 GLU A O 1
ATOM 729 N N . PRO A 1 96 ? -32.79000 12.64600 -0.88200 1.000 41.93924 98 PRO A N 1
ATOM 730 C CA . PRO A 1 96 ? -32.14700 11.93900 -1.98800 1.000 40.18113 98 PRO A CA 1
ATOM 731 C C . PRO A 1 96 ? -32.75300 10.55700 -2.18500 1.000 49.66122 98 PRO A C 1
ATOM 732 O O . PRO A 1 96 ? -33.07800 9.84900 -1.22900 1.000 54.59339 98 PRO A O 1
ATOM 736 N N . VAL A 1 97 ? -32.91900 10.18700 -3.44600 1.000 44.01054 99 VAL A N 1
ATOM 737 C CA . VAL A 1 97 ? -33.40000 8.87300 -3.82200 1.000 42.63669 99 VAL A CA 1
ATOM 738 C C . VAL A 1 97 ? -32.45800 8.30800 -4.87900 1.000 50.03495 99 VAL A C 1
ATOM 739 O O . VAL A 1 97 ? -32.01000 9.02900 -5.77500 1.000 52.05624 99 VAL A O 1
ATOM 743 N N . VAL A 1 98 ? -32.14200 7.02300 -4.75200 1.000 53.36166 100 VAL A N 1
ATOM 744 C CA . VAL A 1 98 ? -31.29100 6.30500 -5.69100 1.000 44.12108 100 VAL A CA 1
ATOM 745 C C . VAL A 1 98 ? -32.19700 5.61100 -6.68700 1.000 44.28689 100 VAL A C 1
ATOM 746 O O . VAL A 1 98 ? -33.21900 5.03900 -6.30200 1.000 51.13245 100 VAL A O 1
ATOM 750 N N . ALA A 1 99 ? -31.86400 5.69800 -7.97000 1.000 42.39192 101 ALA A N 1
ATOM 751 C CA . ALA A 1 99 ? -32.66700 5.00100 -8.97100 1.000 40.41011 101 ALA A CA 1
ATOM 752 C C . ALA A 1 99 ? -32.24100 3.54500 -8.97600 1.000 49.67175 101 ALA A C 1
ATOM 753 O O . ALA A 1 99 ? -31.21800 3.18300 -9.54500 1.000 56.53836 101 ALA A O 1
ATOM 755 N N . LYS A 1 100 ? -33.04500 2.71100 -8.34000 1.000 58.44648 102 LYS A N 1
ATOM 756 C CA . LYS A 1 100 ? -32.84700 1.27900 -8.25300 1.000 56.66732 102 LYS A CA 1
ATOM 757 C C . LYS A 1 100 ? -34.12800 0.61300 -8.69900 1.000 59.47818 102 LYS A C 1
ATOM 758 O O . LYS A 1 100 ? -35.22100 1.15900 -8.52000 1.000 56.75681 102 LYS A O 1
ATOM 764 N N . ASN A 1 101 ? -33.99400 -0.54500 -9.26000 1.000 58.98602 103 ASN A N 1
ATOM 765 C CA . ASN A 1 101 ? -35.23900 -1.24100 -9.48300 1.000 51.66672 103 ASN A CA 1
ATOM 766 C C . ASN A 1 101 ? -35.71900 -1.83000 -8.15400 1.000 52.15362 103 ASN A C 1
ATOM 767 O O . ASN A 1 101 ? -34.89600 -2.23900 -7.32600 1.000 51.07454 103 ASN A O 1
ATOM 772 N N . PRO A 1 102 ? -37.03000 -1.80800 -7.89000 1.000 43.94737 104 PRO A N 1
ATOM 773 C CA . PRO A 1 102 ? -37.54000 -2.31000 -6.60800 1.000 49.96652 104 PRO A CA 1
ATOM 774 C C . PRO A 1 102 ? -37.30700 -3.80900 -6.47400 1.000 49.18748 104 PRO A C 1
ATOM 775 O O . PRO A 1 102 ? -37.17200 -4.53100 -7.46100 1.000 51.56145 104 PRO A O 1
ATOM 779 N N . PHE A 1 103 ? -37.24400 -4.26600 -5.22300 1.000 53.68012 105 PHE A N 1
ATOM 780 C CA . PHE A 1 103 ? -37.28300 -5.69400 -4.92800 1.000 64.87620 105 PHE A CA 1
ATOM 781 C C . PHE A 1 103 ? -38.65100 -6.25500 -5.23100 1.000 61.37052 105 PHE A C 1
ATOM 782 O O . PHE A 1 103 ? -39.66900 -5.56400 -5.12800 1.000 62.26010 105 PHE A O 1
ATOM 790 N N . VAL A 1 104 ? -38.65600 -7.51700 -5.61900 1.000 48.75585 106 VAL A N 1
ATOM 791 C CA . VAL A 1 104 ? -39.85500 -8.21700 -6.03500 1.000 51.92201 106 VAL A CA 1
ATOM 792 C C . VAL A 1 104 ? -40.14500 -9.32800 -5.03900 1.000 59.99140 106 VAL A C 1
ATOM 793 O O . VAL A 1 104 ? -39.22400 -9.89500 -4.44200 1.000 62.21535 106 VAL A O 1
ATOM 797 N N . VAL A 1 105 ? -41.43500 -9.59200 -4.80700 1.000 54.93817 107 VAL A N 1
ATOM 798 C CA . VAL A 1 105 ? -41.86900 -10.66800 -3.91500 1.000 51.55881 107 VAL A CA 1
ATOM 799 C C . VAL A 1 105 ? -41.48700 -12.00400 -4.54300 1.000 47.41884 107 VAL A C 1
ATOM 800 O O . VAL A 1 105 ? -41.28400 -12.07700 -5.76600 1.000 46.31608 107 VAL A O 1
ATOM 804 N N . PRO A 1 106 ? -41.40000 -13.08400 -3.76800 1.000 48.92166 108 PRO A N 1
ATOM 805 C CA . PRO A 1 106 ? -41.01400 -14.37300 -4.34100 1.000 49.13221 108 PRO A CA 1
ATOM 806 C C . PRO A 1 106 ? -42.08100 -14.92600 -5.27100 1.000 57.27266 108 PRO A C 1
ATOM 807 O O . PRO A 1 106 ? -43.24400 -14.51600 -5.24700 1.000 51.51144 108 PRO A O 1
ATOM 811 N N . ASP A 1 107 ? -41.67400 -15.90200 -6.07500 1.000 49.68754 109 ASP A N 1
ATOM 812 C CA . ASP A 1 107 ? -42.62800 -16.63100 -6.88900 1.000 50.76661 109 ASP A CA 1
ATOM 813 C C . ASP A 1 107 ? -43.49000 -17.50300 -5.99300 1.000 59.85981 109 ASP A C 1
ATOM 814 O O . ASP A 1 107 ? -43.12300 -17.79700 -4.85500 1.000 63.50235 109 ASP A O 1
ATOM 819 N N . ALA A 1 108 ? -44.67900 -17.86100 -6.48500 1.000 54.74077 110 ALA A N 1
ATOM 820 C CA . ALA A 1 108 ? -45.52300 -18.73500 -5.70600 1.000 57.90694 110 ALA A CA 1
ATOM 821 C C . ALA A 1 108 ? -44.82900 -20.08100 -5.58600 1.000 57.78061 110 ALA A C 1
ATOM 822 O O . ALA A 1 108 ? -44.36100 -20.62000 -6.59100 1.000 56.82787 110 ALA A O 1
ATOM 824 N N . PRO A 1 109 ? -44.72700 -20.63700 -4.39200 1.000 29.67198 111 PRO A N 1
ATOM 825 C CA . PRO A 1 109 ? -44.09400 -21.95200 -4.21800 1.000 33.25925 111 PRO A CA 1
ATOM 826 C C . PRO A 1 109 ? -44.85000 -23.07100 -4.91400 1.000 45.56599 111 PRO A C 1
ATOM 827 O O . PRO A 1 109 ? -45.99300 -22.93100 -5.36100 1.000 57.51479 111 PRO A O 1
ATOM 831 N N . LYS A 1 110 ? -44.17000 -24.21000 -5.00200 1.000 32.79341 112 LYS A N 1
ATOM 832 C CA . LYS A 1 110 ? -44.80400 -25.46200 -5.38800 1.000 40.32326 112 LYS A CA 1
ATOM 833 C C . LYS A 1 110 ? -45.68000 -25.96700 -4.24400 1.000 36.11222 112 LYS A C 1
ATOM 834 O O . LYS A 1 110 ? -45.48700 -25.59900 -3.08500 1.000 40.37063 112 LYS A O 1
ATOM 840 N N . ALA A 1 111 ? -46.64100 -26.82900 -4.56800 1.000 32.19333 113 ALA A N 1
ATOM 841 C CA . ALA A 1 111 ? -47.59900 -27.26300 -3.55400 1.000 34.47255 113 ALA A CA 1
ATOM 842 C C . ALA A 1 111 ? -46.90400 -28.04600 -2.45000 1.000 35.11210 113 ALA A C 1
ATOM 843 O O . ALA A 1 111 ? -46.03800 -28.87700 -2.73500 1.000 33.82511 113 ALA A O 1
ATOM 845 N N . PRO A 1 112 ? -47.30700 -27.85000 -1.19800 1.000 34.53572 114 PRO A N 1
ATOM 846 C CA . PRO A 1 112 ? -46.74000 -28.62100 -0.09000 1.000 30.59051 114 PRO A CA 1
ATOM 847 C C . PRO A 1 112 ? -47.24900 -30.05200 -0.07700 1.000 37.85191 114 PRO A C 1
ATOM 848 O O . PRO A 1 112 ? -48.13600 -30.45200 -0.83000 1.000 43.49206 114 PRO A O 1
ATOM 852 N N . GLU A 1 113 ? -46.66900 -30.84400 0.80300 1.000 40.16534 115 GLU A N 1
ATOM 853 C CA . GLU A 1 113 ? -47.06000 -32.23900 0.88700 1.000 34.87260 115 G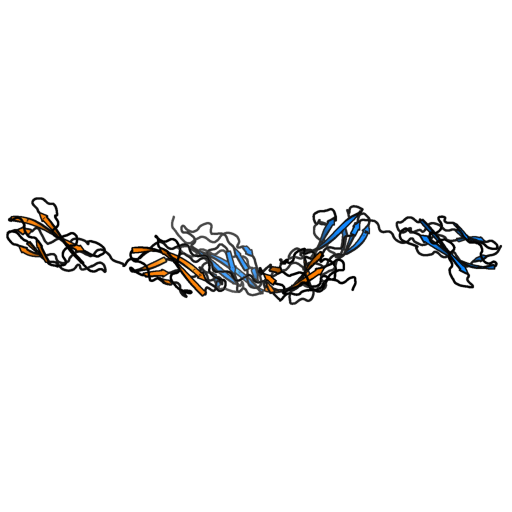LU A CA 1
ATOM 854 C C . GLU A 1 113 ? -47.20800 -32.62300 2.33500 1.000 33.91722 115 GLU A C 1
ATOM 855 O O . GLU A 1 113 ? -46.48200 -32.11600 3.19400 1.000 38.41250 115 GLU A O 1
ATOM 861 N N . VAL A 1 114 ? -48.16100 -33.49500 2.61300 1.000 28.17443 116 VAL A N 1
ATOM 862 C CA . VAL A 1 114 ? -48.31200 -33.95200 3.98100 1.000 30.66947 116 VAL A CA 1
ATOM 863 C C . VAL A 1 114 ? -47.49800 -35.22400 4.14000 1.000 28.39551 116 VAL A C 1
ATOM 864 O O . VAL A 1 114 ? -47.45300 -36.04600 3.22600 1.000 33.04080 116 VAL A O 1
ATOM 868 N N . THR A 1 115 ? -46.82700 -35.38900 5.28400 1.000 29.43511 117 THR A N 1
ATOM 869 C CA . THR A 1 115 ? -46.08200 -36.61000 5.52300 1.000 29.99307 117 THR A CA 1
ATOM 870 C C . THR A 1 115 ? -46.73700 -37.33300 6.68300 1.000 39.97848 117 THR A C 1
ATOM 871 O O . THR A 1 115 ? -47.63100 -38.17800 6.46400 1.000 47.91101 117 THR A O 1
ATOM 875 N N . THR A 1 116 ? -46.36700 -37.04100 7.91600 1.000 35.14106 118 THR A N 1
ATOM 876 C CA . THR A 1 116 ? -46.79200 -37.82500 9.06100 1.000 43.22887 118 THR A CA 1
ATOM 877 C C . THR A 1 116 ? -48.10000 -37.28400 9.61800 1.000 50.22707 118 THR A C 1
ATOM 878 O O . THR A 1 116 ? -48.18000 -36.09800 9.95900 1.000 54.86184 118 THR A O 1
ATOM 882 N N . VAL A 1 117 ? -49.09200 -38.17500 9.76900 1.000 44.89222 119 VAL A N 1
ATOM 883 C CA . VAL A 1 117 ? -50.45100 -37.82600 10.16400 1.000 34.77522 119 VAL A CA 1
ATOM 884 C C . VAL A 1 117 ? -50.79300 -38.50100 11.48600 1.000 39.75740 119 VAL A C 1
ATOM 885 O O . VAL A 1 117 ? -50.49000 -39.68300 11.67100 1.000 49.10062 119 VAL A O 1
ATOM 889 N N . THR A 1 118 ? -51.44900 -37.76900 12.39300 1.000 28.92978 120 THR A N 1
ATOM 890 C CA . THR A 1 118 ? -52.15600 -38.38200 13.52100 1.000 36.42542 120 THR A CA 1
ATOM 891 C C . THR A 1 118 ? -53.60400 -37.91000 13.47500 1.000 41.71026 120 THR A C 1
ATOM 892 O O . THR A 1 118 ? -54.00700 -37.19200 12.56300 1.000 37.63872 120 THR A O 1
ATOM 896 N N . LYS A 1 119 ? -54.40700 -38.32300 14.45800 1.000 47.31357 121 LYS A N 1
ATOM 897 C CA . LYS A 1 119 ? -55.79000 -37.85900 14.48000 1.000 48.23736 121 LYS A CA 1
ATOM 898 C C . LYS A 1 119 ? -55.89300 -36.36800 14.73000 1.000 48.29000 121 LYS A C 1
ATOM 899 O O . LYS A 1 119 ? -56.97200 -35.79500 14.54700 1.000 54.73814 121 LYS A O 1
ATOM 905 N N . ASP A 1 120 ? -54.78800 -35.72100 15.07700 1.000 34.10672 122 ASP A N 1
ATOM 906 C CA . ASP A 1 120 ? -54.81500 -34.33000 15.50600 1.000 38.88098 122 ASP A CA 1
ATOM 907 C C . ASP A 1 120 ? -53.66500 -33.51100 14.92800 1.000 47.06617 122 ASP A C 1
ATOM 908 O O . ASP A 1 120 ? -53.47000 -32.36500 15.35000 1.000 45.06330 122 ASP A O 1
ATOM 913 N N . SER A 1 121 ? -52.87000 -34.06700 14.01800 1.000 46.56348 123 SER A N 1
ATOM 914 C CA . SER A 1 121 ? -51.66500 -33.38500 13.57800 1.000 40.83121 123 SER A CA 1
ATOM 915 C C . SER A 1 121 ? -51.23600 -33.87800 12.21200 1.000 33.81195 123 SER A C 1
ATOM 916 O O . SER A 1 121 ? -51.48500 -35.02700 11.83500 1.000 34.98051 123 SER A O 1
ATOM 919 N N . MET A 1 122 ? -50.57900 -32.98900 11.48200 1.000 31.93804 124 MET A N 1
ATOM 920 C CA . MET A 1 122 ? -49.95700 -33.32600 10.21600 1.000 34.74364 124 MET A CA 1
ATOM 921 C C . MET A 1 122 ? -48.64100 -32.56100 10.11100 1.000 43.37889 124 MET A C 1
ATOM 922 O O . MET A 1 122 ? -48.54000 -31.39700 10.52000 1.000 42.81040 124 MET A O 1
ATOM 927 N N . ILE A 1 123 ? -47.62200 -33.24100 9.62900 1.000 35.38319 125 ILE A N 1
ATOM 928 C CA . ILE A 1 123 ? -46.35900 -32.60500 9.28900 1.000 32.50127 125 ILE A CA 1
ATOM 929 C C . ILE A 1 123 ? -46.44100 -32.23600 7.81600 1.000 34.14357 125 ILE A C 1
ATOM 930 O O . ILE A 1 123 ? -46.67900 -33.10500 6.96800 1.000 36.97549 125 ILE A O 1
ATOM 935 N N . VAL A 1 124 ? -46.27000 -30.95600 7.50500 1.000 33.86459 126 VAL A N 1
ATOM 936 C CA . VAL A 1 124 ? -46.32400 -30.47600 6.13000 1.000 30.64841 126 VAL A CA 1
ATOM 937 C C . VAL A 1 124 ? -44.93200 -29.98800 5.74300 1.000 28.62975 126 VAL A C 1
ATOM 938 O O . VAL A 1 124 ? -44.24900 -29.35000 6.55000 1.000 35.03841 126 VAL A O 1
ATOM 942 N N . VAL A 1 125 ? -44.49400 -30.32800 4.52700 1.000 28.81661 127 VAL A N 1
ATOM 943 C CA . VAL A 1 125 ? -43.15000 -30.02700 4.05100 1.000 28.04284 127 VAL A CA 1
ATOM 944 C C . VAL A 1 125 ? -43.27000 -29.40600 2.67700 1.000 31.29059 127 VAL A C 1
ATOM 945 O O . VAL A 1 125 ? -44.25900 -29.62500 1.97000 1.000 34.63047 127 VAL A O 1
ATOM 949 N N . TRP A 1 126 ? -42.26300 -28.62700 2.29100 1.000 31.56694 128 TRP A N 1
ATOM 950 C CA . TRP A 1 126 ? -42.28900 -27.95100 0.99500 1.000 33.80142 128 TRP A CA 1
ATOM 951 C C . TRP A 1 126 ? -40.85800 -27.69800 0.55000 1.000 37.26499 128 TRP A C 1
ATOM 952 O O . TRP A 1 126 ? -39.91300 -27.97100 1.28700 1.000 53.26165 128 TRP A O 1
ATOM 963 N N . GLU A 1 127 ? -40.70000 -27.11800 -0.63900 1.000 39.32577 129 GLU A N 1
ATOM 964 C CA . GLU A 1 127 ? -39.38500 -26.94800 -1.24300 1.000 42.07873 129 GLU A CA 1
ATOM 965 C C . GLU A 1 127 ? -38.99000 -25.48100 -1.30000 1.000 49.25327 129 GLU A C 1
ATOM 966 O O . GLU A 1 127 ? -39.84500 -24.59200 -1.39800 1.000 40.16797 129 GLU A O 1
ATOM 972 N N . ARG A 1 128 ? -37.66400 -25.25600 -1.26300 1.000 57.63849 130 ARG A N 1
ATOM 973 C CA . ARG A 1 128 ? -37.05200 -23.96000 -1.52800 1.000 51.56934 130 ARG A CA 1
ATOM 974 C C . ARG A 1 128 ? -37.16900 -23.67700 -3.01800 1.000 54.29072 130 ARG A C 1
ATOM 975 O O . ARG A 1 128 ? -37.32800 -24.60700 -3.81600 1.000 60.77834 130 ARG A O 1
ATOM 983 N N . PRO A 1 129 ? -37.04000 -22.41800 -3.43300 1.000 51.56145 131 PRO A N 1
ATOM 984 C CA . PRO A 1 129 ? -36.85600 -22.15400 -4.86300 1.000 59.70453 131 PRO A CA 1
ATOM 985 C C . PRO A 1 129 ? -35.74600 -23.04200 -5.40500 1.000 72.61660 131 PRO A C 1
ATOM 986 O O . PRO A 1 129 ? -34.6520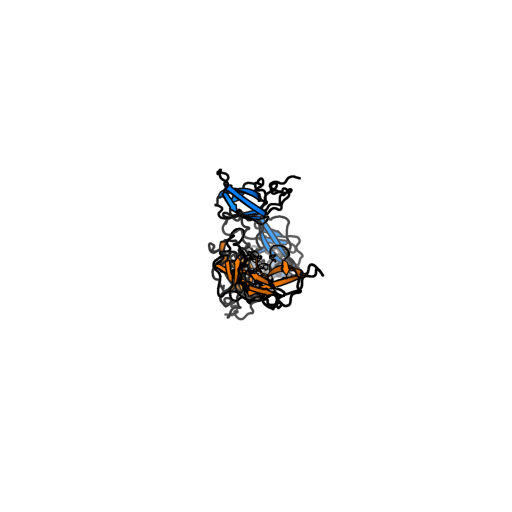0 -23.10400 -4.84100 1.000 78.81208 131 PRO A O 1
ATOM 990 N N . ALA A 1 130 ? -36.05100 -23.76500 -6.49100 1.000 76.00385 132 ALA A N 1
ATOM 991 C CA . ALA A 1 130 ? -35.14500 -24.80000 -6.97600 1.000 86.77883 132 ALA A CA 1
ATOM 992 C C . ALA A 1 130 ? -33.74800 -24.24300 -7.18800 1.000 97.35641 132 ALA A C 1
ATOM 993 O O . ALA A 1 130 ? -32.75100 -24.90900 -6.88800 1.000 95.28511 132 ALA A O 1
ATOM 995 N N . SER A 1 131 ? -33.66200 -23.00600 -7.67100 1.000 104.52832 133 SER A N 1
ATOM 996 C CA . SER A 1 131 ? -32.40900 -22.27900 -7.78200 1.000 115.42963 133 SER A CA 1
ATOM 997 C C . SER A 1 131 ? -32.53100 -20.98300 -7.00000 1.000 114.74270 133 SER A C 1
ATOM 998 O O . SER A 1 131 ? -33.60700 -20.37400 -6.95100 1.000 118.37472 133 SER A O 1
ATOM 1001 N N . ASP A 1 132 ? -31.42500 -20.57000 -6.38600 1.000 111.86604 134 ASP A N 1
ATOM 1002 C CA . ASP A 1 132 ? -31.44300 -19.39100 -5.53100 1.000 107.99716 134 ASP A CA 1
ATOM 1003 C C . ASP A 1 132 ? -31.53300 -18.11000 -6.35100 1.000 101.82273 134 ASP A C 1
ATOM 1004 O O . ASP A 1 132 ? -30.63800 -17.26100 -6.27700 1.000 101.63061 134 ASP A O 1
ATOM 1009 N N . GLY A 1 133 ? -32.58700 -17.97200 -7.15200 1.000 91.78469 135 GLY A N 1
ATOM 1010 C CA . GLY A 1 133 ? -32.91900 -16.66100 -7.67300 1.000 84.80490 135 GLY A CA 1
ATOM 1011 C C . GLY A 1 133 ? -33.13700 -15.70600 -6.51500 1.000 84.40222 135 GLY A C 1
ATOM 1012 O O . GLY A 1 133 ? -33.74400 -16.06300 -5.50200 1.000 95.99046 135 GLY A O 1
ATOM 1013 N N . GLY A 1 134 ? -32.59900 -14.49900 -6.65500 1.000 77.88039 136 GLY A N 1
ATOM 1014 C CA . GLY A 1 134 ? -32.49700 -13.51600 -5.58500 1.000 76.14860 136 GLY A CA 1
ATOM 1015 C C . GLY A 1 134 ? -33.75700 -13.18200 -4.81200 1.000 76.20387 136 GLY A C 1
ATOM 1016 O O . GLY A 1 134 ? -34.03000 -12.01500 -4.50600 1.000 67.06857 136 GLY A O 1
ATOM 1017 N N . SER A 1 135 ? -34.51800 -14.22200 -4.46100 1.000 81.39923 137 SER A N 1
ATOM 1018 C CA . SER A 1 135 ? -35.72200 -14.02200 -3.66800 1.000 76.74341 137 SER A CA 1
ATOM 1019 C C . SER A 1 135 ? -35.38200 -13.61300 -2.24500 1.000 77.05134 137 SER A C 1
ATOM 1020 O O . SER A 1 135 ? -36.11000 -12.81500 -1.65200 1.000 83.90216 137 SER A O 1
ATOM 1023 N N . GLU A 1 136 ? -34.27600 -14.11500 -1.69600 1.000 72.25603 138 GLU A N 1
ATOM 1024 C CA . GLU A 1 136 ? -33.88700 -13.85500 -0.31300 1.000 64.31561 138 GLU A CA 1
ATOM 1025 C C . GLU A 1 136 ? -35.07800 -14.10100 0.61900 1.000 58.15697 138 GLU A C 1
ATOM 1026 O O . GLU A 1 136 ? -35.58800 -13.21100 1.30400 1.000 54.23545 138 GLU A O 1
ATOM 1032 N N . ILE A 1 137 ? -35.52200 -15.35000 0.62100 1.000 44.02107 139 ILE A N 1
ATOM 1033 C CA . ILE A 1 137 ? -36.74500 -15.69900 1.32000 1.000 40.93649 139 ILE A CA 1
ATOM 1034 C C . ILE A 1 137 ? -36.50300 -15.68500 2.81700 1.000 41.38654 139 ILE A C 1
ATOM 1035 O O . ILE A 1 137 ? -35.48300 -16.17900 3.30400 1.000 47.53465 139 ILE A O 1
ATOM 1040 N N . LEU A 1 138 ? -37.40000 -15.03600 3.54700 1.000 48.65320 140 LEU A N 1
ATOM 1041 C CA . LEU A 1 138 ? -37.23400 -14.86300 4.98100 1.000 41.82080 140 LEU A CA 1
ATOM 1042 C C . LEU A 1 138 ? -38.00000 -15.88900 5.79300 1.000 45.45545 140 LEU A C 1
ATOM 1043 O O . LEU A 1 138 ? -37.61600 -16.16100 6.93600 1.000 46.77929 140 LEU A O 1
ATOM 1048 N N . GLY A 1 139 ? -39.05700 -16.44900 5.22200 1.000 39.95742 141 GLY A N 1
ATOM 1049 C CA . GLY A 1 139 ? -39.91500 -17.38800 5.91400 1.000 34.10672 141 GLY A CA 1
ATOM 1050 C C . GLY A 1 139 ? -41.16300 -17.60500 5.09200 1.000 31.76697 141 GLY A C 1
ATOM 1051 O O . GLY A 1 139 ? -41.34100 -17.02100 4.02200 1.000 45.97130 141 GLY A O 1
ATOM 1052 N N . TYR A 1 140 ? -42.02700 -18.45000 5.61900 1.000 29.91938 142 TYR A N 1
ATOM 1053 C CA . TYR A 1 140 ? -43.18600 -18.95200 4.90000 1.000 34.87523 142 TYR A CA 1
ATOM 1054 C C . TYR A 1 140 ? -44.45200 -18.78700 5.72800 1.000 32.02752 142 TYR A C 1
ATOM 1055 O O . TYR A 1 140 ? -44.40400 -18.78000 6.96100 1.000 31.57484 142 TYR A O 1
ATOM 1064 N N . VAL A 1 141 ? -45.58600 -18.68700 5.04000 1.000 33.45927 143 VAL A N 1
ATOM 1065 C CA . VAL A 1 141 ? -46.91300 -18.70400 5.67600 1.000 38.64937 143 VAL A CA 1
ATOM 1066 C C . VAL A 1 141 ? -47.65400 -19.92700 5.16000 1.000 27.74017 143 VAL A C 1
ATOM 1067 O O . VAL A 1 141 ? -47.85000 -20.06700 3.94500 1.000 32.22492 143 VAL A O 1
ATOM 1071 N N . LEU A 1 142 ? -48.00800 -20.83400 6.06800 1.000 30.00623 144 LEU A N 1
ATOM 1072 C CA . LEU A 1 142 ? -48.74400 -22.04300 5.73100 1.000 35.33055 144 LEU A CA 1
ATOM 1073 C C . LEU A 1 142 ? -50.22600 -21.86200 6.05700 1.000 35.83588 144 LEU A C 1
ATOM 1074 O O . LEU A 1 142 ? -50.59200 -21.49800 7.17800 1.000 39.72845 144 LEU A O 1
ATOM 1079 N N . GLU A 1 143 ? -51.07600 -22.15700 5.10700 1.000 31.75381 145 GLU A N 1
ATOM 1080 C CA . GLU A 1 143 ? -52.50600 -22.03000 5.33600 1.000 31.56957 145 GLU A CA 1
ATOM 1081 C C . GLU A 1 143 ? -53.17500 -23.38200 5.17400 1.000 35.04104 145 GLU A C 1
ATOM 1082 O O . GLU A 1 143 ? -52.69700 -24.23700 4.42000 1.000 36.45437 145 GLU A O 1
ATOM 1088 N N . LYS A 1 144 ? -54.28700 -23.56800 5.89300 1.000 40.68646 146 LYS A N 1
ATOM 1089 C CA . LYS A 1 144 ? -55.09100 -24.78200 5.80900 1.000 34.56993 146 LYS A CA 1
ATOM 1090 C C . LYS A 1 144 ? -56.54600 -24.43600 5.54000 1.000 39.54948 146 LYS A C 1
ATOM 1091 O O . LYS A 1 144 ? -57.03100 -23.33600 5.82500 1.000 39.67844 146 LYS A O 1
ATOM 1097 N N . ARG A 1 145 ? -57.24300 -25.40400 4.97600 1.000 41.28127 147 ARG A N 1
ATOM 1098 C CA . ARG A 1 145 ? -58.67800 -25.28400 4.82700 1.000 39.02836 147 ARG A CA 1
ATOM 1099 C C . ARG A 1 145 ? -59.31500 -26.65300 5.05000 1.000 36.91232 147 ARG A C 1
ATOM 1100 O O . ARG A 1 145 ? -58.88000 -27.66600 4.48300 1.000 27.68490 147 ARG A O 1
ATOM 1108 N N . ASP A 1 146 ? -60.27600 -26.67700 5.96200 1.000 36.98075 148 ASP A N 1
ATOM 1109 C CA . ASP A 1 146 ? -61.13300 -27.82300 6.20200 1.000 31.05372 148 ASP A CA 1
ATOM 1110 C C . ASP A 1 146 ? -62.05000 -28.06800 5.00000 1.000 35.05157 148 ASP A C 1
ATOM 1111 O O . ASP A 1 146 ? -62.55700 -27.12300 4.38200 1.000 39.00468 148 ASP A O 1
ATOM 1116 N N . LYS A 1 147 ? -62.24400 -29.34800 4.65100 1.000 31.55642 149 LYS A N 1
ATOM 1117 C CA . LYS A 1 147 ? -63.14800 -29.69500 3.54700 1.000 36.60176 149 LYS A CA 1
ATOM 1118 C C . LYS A 1 147 ? -64.57200 -29.21600 3.81500 1.000 45.25279 149 LYS A C 1
ATOM 1119 O O . LYS A 1 147 ? -65.33800 -28.94400 2.87500 1.000 47.31357 149 LYS A O 1
ATOM 1125 N N . GLU A 1 148 ? -64.93600 -29.08800 5.08900 1.000 44.04475 150 GLU A N 1
ATOM 1126 C CA . GLU A 1 148 ? -66.23900 -28.59400 5.49400 1.000 46.65823 150 GLU A CA 1
ATOM 1127 C C . GLU A 1 148 ? -66.18700 -27.14100 5.95000 1.000 42.24717 150 GLU A C 1
ATOM 1128 O O . GLU A 1 148 ? -67.05300 -26.70000 6.70900 1.000 51.95886 150 GLU A O 1
ATOM 1134 N N . GLY A 1 149 ? -65.15700 -26.40100 5.53300 1.000 40.18903 151 GLY A N 1
ATOM 1135 C CA . GLY A 1 149 ? -64.95600 -25.03600 5.95500 1.000 37.85980 151 GLY A CA 1
ATOM 1136 C C . GLY A 1 149 ? -64.94900 -24.11700 4.74700 1.000 39.88899 151 GLY A C 1
ATOM 1137 O O . GLY A 1 149 ? -64.91400 -24.57400 3.59500 1.000 38.84939 151 GLY A O 1
ATOM 1138 N N . ILE A 1 150 ? -65.01600 -22.81600 5.01200 1.000 39.70213 152 ILE A N 1
ATOM 1139 C CA . ILE A 1 150 ? -65.19600 -21.83900 3.94600 1.000 45.54493 152 ILE A CA 1
ATOM 1140 C C . ILE A 1 150 ? -63.86800 -21.25200 3.49900 1.000 41.25231 152 ILE A C 1
ATOM 1141 O O . ILE A 1 150 ? -63.58800 -21.17800 2.30400 1.000 40.39695 152 ILE A O 1
ATOM 1146 N N . ARG A 1 151 ? -63.02100 -20.85500 4.44300 1.000 41.34969 153 ARG A N 1
ATOM 1147 C CA . ARG A 1 151 ? -61.87300 -20.03300 4.11500 1.000 42.37350 153 ARG A CA 1
ATOM 1148 C C . ARG A 1 151 ? -60.55100 -20.67600 4.52600 1.000 40.98913 153 ARG A C 1
ATOM 1149 O O . ARG A 1 151 ? -60.48600 -21.57200 5.37800 1.000 33.86722 153 ARG A O 1
ATOM 1157 N N . TRP A 1 152 ? -59.48900 -20.19100 3.89400 1.000 35.66743 154 TRP A N 1
ATOM 1158 C CA . TRP A 1 152 ? -58.14900 -20.58700 4.26900 1.000 34.95945 154 TRP A CA 1
ATOM 1159 C C . TRP A 1 152 ? -57.75900 -19.91400 5.57300 1.000 36.97549 154 TRP A C 1
ATOM 1160 O O . TRP A 1 152 ? -58.03300 -18.73600 5.78300 1.000 43.62365 154 TRP A O 1
ATOM 1171 N N . THR A 1 153 ? -57.11000 -20.66900 6.45100 1.000 42.81829 155 THR A N 1
ATOM 1172 C CA . THR A 1 153 ? -56.72100 -20.17500 7.76100 1.000 43.60523 155 THR A CA 1
ATOM 1173 C C . THR A 1 153 ? -55.23300 -20.37000 7.97500 1.000 39.43894 155 THR A C 1
ATOM 1174 O O . THR A 1 153 ? -54.64900 -21.34600 7.49000 1.000 45.01592 155 THR A O 1
ATOM 1178 N N . ARG A 1 154 ? -54.63100 -19.46800 8.75200 1.000 33.87775 156 ARG A N 1
ATOM 1179 C CA . ARG A 1 154 ? -53.21000 -19.58300 9.04700 1.000 41.42865 156 ARG A CA 1
ATOM 1180 C C . ARG A 1 154 ? -52.96500 -20.63200 10.12400 1.000 36.15697 156 ARG A C 1
ATOM 1181 O O . ARG A 1 154 ? -53.64200 -20.65600 11.14700 1.000 48.72426 156 ARG A O 1
ATOM 1189 N N . CYS A 1 155 ? -51.91600 -21.42100 9.95000 1.000 34.24358 157 CYS A N 1
ATOM 1190 C CA . CYS A 1 155 ? -51.57000 -22.42900 10.94100 1.000 34.54625 157 CYS A CA 1
ATOM 1191 C C . CYS A 1 155 ? -50.62500 -21.90800 12.00400 1.000 41.78922 157 CYS A C 1
ATOM 1192 O O . CYS A 1 155 ? -50.17100 -22.69800 12.83900 1.000 52.09572 157 CYS A O 1
ATOM 1195 N N . HIS A 1 156 ? -50.33400 -20.60800 12.00200 1.000 39.20470 158 HIS A N 1
ATOM 1196 C CA . HIS A 1 156 ? -49.29900 -20.02200 12.85000 1.000 38.65727 158 HIS A CA 1
ATOM 1197 C C . HIS A 1 156 ? -49.30800 -18.51400 12.63200 1.000 41.04439 158 HIS A C 1
ATOM 1198 O O . HIS A 1 156 ? -49.71600 -18.03100 11.57100 1.000 46.91352 158 HIS A O 1
ATOM 1205 N N . LYS A 1 157 ? -48.80000 -17.78000 13.60900 1.000 46.29239 159 LYS A N 1
ATOM 1206 C CA . LYS A 1 157 ? -48.57500 -16.36000 13.38000 1.000 48.75585 159 LYS A CA 1
ATOM 1207 C C . LYS A 1 157 ? -47.17200 -16.11400 12.80300 1.000 49.05588 159 LYS A C 1
ATOM 1208 O O . LYS A 1 157 ? -46.29400 -16.98200 12.84000 1.000 47.12933 159 LYS A O 1
ATOM 1214 N N . ARG A 1 158 ? -47.01200 -14.95100 12.17800 1.000 52.60631 160 ARG A N 1
ATOM 1215 C CA . ARG A 1 158 ? -45.73100 -14.46400 11.63000 1.000 46.37661 160 ARG A CA 1
ATOM 1216 C C . ARG A 1 158 ? -45.23400 -15.52400 10.64300 1.000 47.44779 160 ARG A C 1
ATOM 1217 O O . ARG A 1 158 ? -46.05000 -16.09600 9.90000 1.000 47.52412 160 ARG A O 1
ATOM 1225 N N . LEU A 1 159 ? -43.93700 -15.82100 10.61500 1.000 46.10290 161 LEU A N 1
ATOM 1226 C CA . LEU A 1 159 ? -43.35900 -16.66000 9.57300 1.000 42.66564 161 LEU A CA 1
ATOM 1227 C C . LEU A 1 159 ? -42.75800 -17.96600 10.10000 1.000 43.03148 161 LEU A C 1
ATOM 1228 O O . LEU A 1 159 ? -42.23500 -18.04200 11.21900 1.000 39.03889 161 LEU A O 1
ATOM 1233 N N . ILE A 1 160 ? -42.79700 -18.98700 9.24700 1.000 41.06808 162 ILE A N 1
ATOM 1234 C CA . ILE A 1 160 ? -42.10900 -20.24500 9.49600 1.000 31.59326 162 ILE A CA 1
ATOM 1235 C C . ILE A 1 160 ? -40.73900 -20.13800 8.83700 1.000 37.63609 162 ILE A C 1
ATOM 1236 O O . ILE A 1 160 ? -40.64200 -19.98000 7.61600 1.000 41.67868 162 ILE A O 1
ATOM 1241 N N . GLY A 1 161 ? -39.68000 -20.26700 9.63500 1.000 40.72594 163 GLY A N 1
ATOM 1242 C CA . GLY A 1 161 ? -38.32200 -20.10500 9.14400 1.000 37.93086 163 GLY A CA 1
ATOM 1243 C C . GLY A 1 161 ? -37.64100 -21.38200 8.69200 1.000 37.45975 163 GLY A C 1
ATOM 1244 O O . GLY A 1 161 ? -36.41800 -21.46500 8.75500 1.000 51.51144 163 GLY A O 1
ATOM 1245 N N . GLU A 1 162 ? -38.40500 -22.39000 8.26400 1.000 42.27086 164 GLU A N 1
ATOM 1246 C CA . GLU A 1 162 ? -37.85900 -23.63600 7.73100 1.000 38.34407 164 GLU A CA 1
ATOM 1247 C C . GLU A 1 162 ? -38.83100 -24.17000 6.69700 1.000 38.87045 164 GLU A C 1
ATOM 1248 O O . GLU A 1 162 ? -39.87900 -23.57200 6.43500 1.000 39.13364 164 GLU A O 1
ATOM 1254 N N . LEU A 1 163 ? -38.48300 -25.30600 6.09600 1.000 34.75680 165 LEU A N 1
ATOM 1255 C CA . LEU A 1 163 ? -39.29600 -25.86000 5.01900 1.000 37.78611 165 LEU A CA 1
ATOM 1256 C C . LEU A 1 163 ? -40.37500 -26.83800 5.49800 1.000 38.79939 165 LEU A C 1
ATOM 1257 O O . LEU A 1 163 ? -40.84900 -27.65600 4.69600 1.000 38.15457 165 LEU A O 1
ATOM 1262 N N . ARG A 1 164 ? -40.80300 -26.74100 6.75500 1.000 32.91710 166 ARG A N 1
ATOM 1263 C CA . ARG A 1 164 ? -41.68500 -27.74900 7.33000 1.000 33.69878 166 ARG A CA 1
ATOM 1264 C C . ARG A 1 164 ? -42.42500 -27.17400 8.52000 1.000 28.89031 166 ARG A C 1
ATOM 1265 O O . ARG A 1 164 ? -41.91800 -26.29100 9.21100 1.000 27.10851 166 ARG A O 1
ATOM 1273 N N . LEU A 1 165 ? -43.60400 -27.73200 8.79900 1.000 36.58860 167 LEU A N 1
ATOM 1274 C CA . LEU A 1 165 ? -44.33900 -27.32500 9.99000 1.000 41.68131 167 LEU A CA 1
ATOM 1275 C C . LEU A 1 165 ? -45.18300 -28.49500 10.44400 1.000 44.57903 167 LEU A C 1
ATOM 1276 O O . LEU A 1 165 ? -45.86400 -29.11900 9.62000 1.000 41.94977 167 LEU A O 1
ATOM 1281 N N . ARG A 1 166 ? -45.14200 -28.80900 11.73400 1.000 43.37362 168 ARG A N 1
ATOM 1282 C CA . ARG A 1 166 ? -46.08700 -29.78400 12.24600 1.000 43.46311 168 ARG A CA 1
ATOM 1283 C C . ARG A 1 166 ? -47.33200 -29.01200 12.64700 1.000 40.47591 168 ARG A C 1
ATOM 1284 O O . ARG A 1 166 ? -47.30700 -28.25400 13.61700 1.000 39.27050 168 ARG A O 1
ATOM 1292 N N . VAL A 1 167 ? -48.38500 -29.13300 11.84600 1.000 40.09165 169 VAL A N 1
ATOM 1293 C CA . VAL A 1 167 ? -49.63500 -28.43300 12.11800 1.000 43.34204 169 VAL A CA 1
ATOM 1294 C C . VAL A 1 167 ? -50.43300 -29.24400 13.12900 1.000 45.97393 169 VAL A C 1
ATOM 1295 O O . VAL A 1 167 ? -50.70900 -30.42600 12.90400 1.000 43.09727 169 VAL A O 1
ATOM 1299 N N . THR A 1 168 ? -50.79000 -28.61600 14.25000 1.000 41.33390 170 THR A N 1
ATOM 1300 C CA . THR A 1 168 ? -51.53500 -29.25600 15.32100 1.000 43.17360 170 THR A CA 1
ATOM 1301 C C . THR A 1 168 ? -52.94300 -28.67500 15.41500 1.000 47.47148 170 THR A C 1
ATOM 1302 O O . THR A 1 168 ? -53.36200 -27.85000 14.60100 1.000 55.90670 170 THR A O 1
ATOM 1306 N N . GLY A 1 169 ? -53.69000 -29.13700 16.41500 1.000 48.62688 171 GLY A N 1
ATOM 1307 C CA . GLY A 1 169 ? -55.03300 -28.63200 16.63200 1.000 45.87392 171 GLY A CA 1
ATOM 1308 C C . GLY A 1 169 ? -56.04100 -29.03600 15.58100 1.000 38.41513 171 GLY A C 1
ATOM 1309 O O . GLY A 1 169 ? -57.06300 -28.36800 15.43900 1.000 43.73156 171 GLY A O 1
ATOM 1310 N N . LEU A 1 170 ? -55.76500 -30.09400 14.82100 1.000 35.99642 172 LEU A N 1
ATOM 1311 C CA . LEU A 1 170 ? -56.63700 -30.57600 13.75600 1.000 42.34718 172 LEU A CA 1
ATOM 1312 C C . LEU A 1 170 ? -57.76400 -31.41900 14.36100 1.000 44.75800 172 LEU A C 1
ATOM 1313 O O . LEU A 1 170 ? -57.59100 -32.05100 15.40600 1.000 47.90311 172 LEU A O 1
ATOM 1318 N N . ILE A 1 171 ? -58.94900 -31.38100 13.72700 1.000 46.96089 173 ILE A N 1
ATOM 1319 C CA . ILE A 1 171 ? -60.13300 -32.06900 14.24400 1.000 39.02836 173 ILE A CA 1
ATOM 1320 C C . ILE A 1 171 ? -60.13600 -33.49400 13.70000 1.000 37.05181 173 ILE A C 1
ATOM 1321 O O . ILE A 1 171 ? -60.03300 -33.70600 12.48500 1.000 34.69627 173 ILE A O 1
ATOM 1326 N N . GLU A 1 172 ? -60.26400 -34.47400 14.58800 1.000 35.48847 174 GLU A N 1
ATOM 1327 C CA . GLU A 1 172 ? -60.17000 -35.85500 14.14600 1.000 39.08363 174 GLU A CA 1
ATOM 1328 C C . GLU A 1 172 ? -61.22700 -36.14600 13.08500 1.000 52.04835 174 GLU A C 1
ATOM 1329 O O . GLU A 1 172 ? -62.38600 -35.73600 13.20900 1.000 53.25375 174 GLU A O 1
ATOM 1335 N N . ASN A 1 173 ? -60.80700 -36.84800 12.03200 1.000 51.64830 175 ASN A N 1
ATOM 1336 C CA . ASN A 1 173 ? -61.61900 -37.27100 10.89000 1.000 55.10398 175 ASN A CA 1
ATOM 1337 C C . ASN A 1 173 ? -62.03900 -36.13600 9.96200 1.000 52.95635 175 ASN A C 1
ATOM 1338 O O . ASN A 1 173 ? -62.80300 -36.38200 9.02200 1.000 56.50941 175 ASN A O 1
ATOM 1343 N N . HIS A 1 174 ? -61.55400 -34.91400 10.16700 1.000 45.22384 176 HIS A N 1
ATOM 1344 C CA . HIS A 1 174 ? -61.76900 -33.87200 9.17800 1.000 43.09201 176 HIS A CA 1
ATOM 1345 C C . HIS A 1 174 ? -60.69100 -34.00000 8.11600 1.000 31.70643 176 HIS A C 1
ATOM 1346 O O . HIS A 1 174 ? -59.63500 -34.57100 8.36800 1.000 43.61312 176 HIS A O 1
ATOM 1353 N N . ASP A 1 175 ? -60.99400 -33.53000 6.90700 1.000 32.26703 177 ASP A N 1
ATOM 1354 C CA . ASP A 1 175 ? -60.06100 -33.52900 5.78600 1.000 34.37254 177 ASP A CA 1
ATOM 1355 C C . ASP A 1 175 ? -59.56300 -32.11300 5.57900 1.000 41.88397 177 ASP A C 1
ATOM 1356 O O . ASP A 1 175 ? -60.37200 -31.17500 5.50300 1.000 36.40173 177 ASP A O 1
ATOM 1361 N N . TYR A 1 176 ? -58.23900 -31.96900 5.45200 1.000 38.76517 178 TYR A N 1
ATOM 1362 C CA . TYR A 1 176 ? -57.58400 -30.67400 5.33300 1.000 38.08615 178 TYR A CA 1
ATOM 1363 C C . TYR A 1 176 ? -56.70200 -30.65700 4.09600 1.000 40.08375 178 TYR A C 1
ATOM 1364 O O . TYR A 1 176 ? -56.05900 -31.65700 3.77000 1.000 36.54122 178 TYR A O 1
ATOM 1373 N N . GLU A 1 177 ? -56.67200 -29.51000 3.42400 1.000 36.67808 179 GLU A N 1
ATOM 1374 C CA . GLU A 1 177 ? -55.75700 -29.21600 2.33300 1.000 29.69567 179 GLU A CA 1
ATOM 1375 C C . GLU A 1 177 ? -54.87600 -28.04300 2.75600 1.000 28.35603 179 GLU A C 1
ATOM 1376 O O . GLU A 1 177 ? -55.29000 -27.19800 3.56100 1.000 37.80453 179 GLU A O 1
ATOM 1382 N N . PHE A 1 178 ? -53.65300 -27.98600 2.23100 1.000 29.55618 180 PHE A N 1
ATOM 1383 C CA . PHE A 1 178 ? -52.68900 -26.98000 2.67800 1.000 28.91136 180 PHE A CA 1
ATOM 1384 C C . PHE A 1 178 ? -52.13700 -26.21800 1.49900 1.000 28.70081 180 PHE A C 1
ATOM 1385 O O . PHE A 1 178 ? -52.08100 -26.72800 0.38300 1.000 34.20936 180 PHE A O 1
ATOM 1393 N N . ARG A 1 179 ? -51.74400 -24.98200 1.75700 1.000 26.63740 181 ARG A N 1
ATOM 1394 C CA . ARG A 1 179 ? -51.05200 -24.21200 0.74500 1.000 29.07191 181 ARG A CA 1
ATOM 1395 C C . ARG A 1 179 ? -50.04500 -23.32200 1.45600 1.000 26.20577 181 ARG A C 1
ATOM 1396 O O . ARG A 1 179 ? -50.22300 -22.97300 2.62800 1.000 26.93744 181 ARG A O 1
ATOM 1404 N N . VAL A 1 180 ? -48.98300 -22.96500 0.76300 1.000 27.87966 182 VAL A N 1
ATOM 1405 C CA . VAL A 1 180 ? -47.88900 -22.28500 1.43600 1.000 30.05624 182 VAL A CA 1
ATOM 1406 C C . VAL A 1 180 ? -47.53700 -21.06800 0.60600 1.000 32.56969 182 VAL A C 1
ATOM 1407 O O . VAL A 1 180 ? -47.69500 -21.06700 -0.62100 1.000 32.79604 182 VAL A O 1
ATOM 1411 N N . SER A 1 181 ? -47.12600 -19.99900 1.29000 1.000 30.95898 183 SER A N 1
ATOM 1412 C CA . SER A 1 181 ? -46.63800 -18.80200 0.63000 1.000 30.30363 183 SER A CA 1
ATOM 1413 C C . SER A 1 181 ? -45.26800 -18.42400 1.19700 1.000 29.13770 183 SER A C 1
ATOM 1414 O O . SER A 1 181 ? -44.97500 -18.68100 2.37200 1.000 26.51897 183 SER A O 1
ATOM 1417 N N . ALA A 1 182 ? -44.45400 -17.76500 0.36900 1.000 29.78515 184 ALA A N 1
ATOM 1418 C CA . ALA A 1 182 ? -43.09900 -17.32900 0.73400 1.000 32.80920 184 ALA A CA 1
ATOM 1419 C C . ALA A 1 182 ? -43.00800 -15.81200 0.76700 1.000 36.74651 184 ALA A C 1
ATOM 1420 O O . ALA A 1 182 ? -43.47200 -15.14000 -0.15600 1.000 37.40975 184 ALA A O 1
ATOM 1422 N N . GLU A 1 183 ? -42.33900 -15.28600 1.79200 1.000 34.96472 185 GLU A N 1
ATOM 1423 C CA . GLU A 1 183 ? -42.20600 -13.85800 2.02700 1.000 38.94677 185 GLU A CA 1
ATOM 1424 C C . GLU A 1 183 ? -40.73900 -13.45700 2.00100 1.000 40.52065 185 GLU A C 1
ATOM 1425 O O . GLU A 1 183 ? -39.90200 -14.11000 2.63300 1.000 45.32386 185 GLU A O 1
ATOM 1431 N N . ASN A 1 184 ? -40.43600 -12.36500 1.31600 1.000 48.43475 186 ASN A N 1
ATOM 1432 C CA . ASN A 1 184 ? -39.11800 -11.75200 1.41500 1.000 49.10326 186 ASN A CA 1
ATOM 1433 C C . ASN A 1 184 ? -39.27100 -10.29200 1.85000 1.000 52.95898 186 ASN A C 1
ATOM 1434 O O . ASN A 1 184 ? -40.33800 -9.86500 2.31300 1.000 56.01987 186 ASN A O 1
ATOM 1439 N N . ALA A 1 185 ? -38.20600 -9.51600 1.69400 1.000 54.95922 187 ALA A N 1
ATOM 1440 C CA . ALA A 1 185 ? -38.26100 -8.12900 2.12800 1.000 56.37518 187 ALA A CA 1
ATOM 1441 C C . ALA A 1 185 ? -39.27800 -7.33600 1.32500 1.000 58.55702 187 ALA A C 1
ATOM 1442 O O . ALA A 1 185 ? -39.75700 -6.30500 1.79800 1.000 60.57305 187 ALA A O 1
ATOM 1444 N N . ALA A 1 186 ? -39.62800 -7.80200 0.13300 1.000 55.81459 188 ALA A N 1
ATOM 1445 C CA . ALA A 1 186 ? -40.60200 -7.10900 -0.69200 1.000 56.42782 188 ALA A CA 1
ATOM 1446 C C . ALA A 1 186 ? -42.03600 -7.45500 -0.32800 1.000 50.26129 188 ALA A C 1
ATOM 1447 O O . ALA A 1 186 ? -42.94700 -6.71100 -0.68800 1.000 61.38104 188 ALA A O 1
ATOM 1449 N N . GLY A 1 187 ? -42.27500 -8.56300 0.34700 1.000 51.69304 189 GLY A N 1
ATOM 1450 C CA . GLY A 1 187 ? -43.62400 -8.90500 0.74100 1.000 44.66588 189 GLY A CA 1
ATOM 1451 C C . GLY A 1 187 ? -43.91600 -10.38100 0.53200 1.000 45.58704 189 GLY A C 1
ATOM 1452 O O . GLY A 1 187 ? -43.01500 -11.20900 0.43600 1.000 49.13747 189 GLY A O 1
ATOM 1453 N N . LEU A 1 188 ? -45.20600 -10.68700 0.46800 1.000 43.76051 190 LEU A N 1
ATOM 1454 C CA . LEU A 1 188 ? -45.71700 -12.04600 0.45000 1.000 40.34694 190 LEU A CA 1
ATOM 1455 C C . LEU A 1 188 ? -46.01600 -12.51300 -0.98100 1.000 47.64782 190 LEU A C 1
ATOM 1456 O O . LEU A 1 188 ? -46.57400 -11.77000 -1.79900 1.000 42.89198 190 LEU A O 1
ATOM 1461 N N . SER A 1 189 ? -45.63200 -13.75300 -1.27800 1.000 42.67091 191 SER A N 1
ATOM 1462 C CA . SER A 1 189 ? -45.88800 -14.32400 -2.58800 1.000 36.33330 191 SER A CA 1
ATOM 1463 C C . SER A 1 189 ? -47.36800 -14.66100 -2.74300 1.000 41.07071 191 SER A C 1
ATOM 1464 O O . SER A 1 189 ? -48.12900 -14.70400 -1.77300 1.000 40.18377 191 SER A O 1
ATOM 1467 N N . GLU A 1 190 ? -47.77100 -14.92600 -3.98200 1.000 37.51502 192 GLU A N 1
ATOM 1468 C CA . GLU A 1 190 ? -49.04000 -15.57900 -4.18400 1.000 36.92022 192 GLU A CA 1
ATOM 1469 C C . GLU A 1 190 ? -48.94500 -16.98500 -3.60600 1.000 46.21344 192 GLU A C 1
ATOM 1470 O O . GLU A 1 190 ? -47.85600 -17.57300 -3.55000 1.000 39.05731 192 GLU A O 1
ATOM 1476 N N . PRO A 1 191 ? -50.05700 -17.54500 -3.15500 1.000 41.71290 193 PRO A N 1
ATOM 1477 C CA . PRO A 1 191 ? -50.01200 -18.89100 -2.58400 1.000 33.98829 193 PRO A CA 1
ATOM 1478 C C . PRO A 1 191 ? -49.74100 -19.95500 -3.63800 1.000 31.44588 193 PRO A C 1
ATOM 1479 O O . PRO A 1 191 ? -49.98200 -19.77800 -4.83600 1.000 39.47052 193 PRO A O 1
ATOM 1483 N N . SER A 1 192 ? -49.20200 -21.07600 -3.15900 1.000 28.28234 194 SER A N 1
ATOM 1484 C CA . SER A 1 192 ? -48.98400 -22.27300 -3.95400 1.000 33.53297 194 SER A CA 1
ATOM 1485 C C . SER A 1 192 ? -50.29700 -22.96900 -4.27800 1.000 36.50438 194 SER A C 1
ATOM 1486 O O . SER A 1 192 ? -51.30400 -22.73500 -3.61900 1.000 38.91519 194 SER A O 1
ATOM 1489 N N . PRO A 1 193 ? -50.29800 -23.89000 -5.24200 1.000 38.32038 195 PRO A N 1
ATOM 1490 C CA . PRO A 1 193 ? -51.40800 -24.81400 -5.36000 1.000 31.38271 195 PRO A CA 1
ATOM 1491 C C . PRO A 1 193 ? -51.58800 -25.55100 -4.05100 1.000 34.79101 195 PRO A C 1
ATOM 1492 O O . PRO A 1 193 ? -50.68000 -25.58300 -3.21000 1.000 38.92309 195 PRO A O 1
ATOM 1496 N N . PRO A 1 194 ? -52.76400 -26.10100 -3.81200 1.000 41.57077 196 PRO A N 1
ATOM 1497 C CA . PRO A 1 194 ? -52.99600 -26.83800 -2.56900 1.000 37.85454 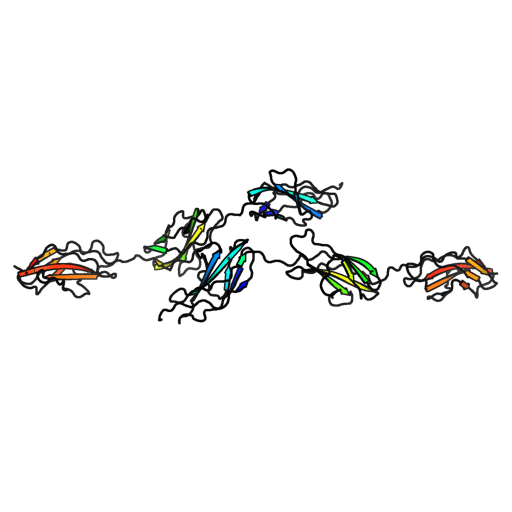196 PRO A CA 1
ATOM 1498 C C . PRO A 1 194 ? -52.47400 -28.26900 -2.64700 1.000 32.27229 196 PRO A C 1
ATOM 1499 O O . PRO A 1 194 ? -52.33300 -28.86100 -3.72300 1.000 33.06449 196 PRO A O 1
ATOM 1503 N N . SER A 1 195 ? -52.20600 -28.82200 -1.46600 1.000 31.10899 197 SER A N 1
ATOM 1504 C CA . SER A 1 195 ? -51.95400 -30.24700 -1.30800 1.000 26.53739 197 SER A CA 1
ATOM 1505 C C . SER A 1 195 ? -53.24900 -31.01100 -1.55100 1.000 40.29430 197 SER A C 1
ATOM 1506 O O . SER A 1 195 ? -54.33300 -30.43200 -1.53600 1.000 38.24932 197 SER A O 1
ATOM 1509 N N . ALA A 1 196 ? -53.14300 -32.32300 -1.76300 1.000 41.44444 198 ALA A N 1
ATOM 1510 C CA . ALA A 1 196 ? -54.34900 -33.14200 -1.75000 1.000 36.85705 198 ALA A CA 1
ATOM 1511 C C . ALA A 1 196 ? -54.89700 -33.19200 -0.33800 1.000 35.74376 198 ALA A C 1
ATOM 1512 O O . ALA A 1 196 ? -54.15200 -33.10200 0.64000 1.000 34.69363 198 ALA A O 1
ATOM 1514 N N . TYR A 1 197 ? -56.21700 -33.32500 -0.23600 1.000 37.60977 199 TYR A N 1
ATOM 1515 C CA . TYR A 1 197 ? -56.83400 -33.40500 1.07500 1.000 32.14859 199 TYR A CA 1
ATOM 1516 C C . TYR A 1 197 ? -56.30200 -34.63700 1.78000 1.000 29.71935 199 TYR A C 1
ATOM 1517 O O . TYR A 1 197 ? -56.22000 -35.71200 1.18500 1.000 32.82499 199 TYR A O 1
ATOM 1526 N N . GLN A 1 198 ? -56.02100 -34.49900 3.07000 1.000 27.39013 200 GLN A N 1
ATOM 1527 C CA . GLN A 1 198 ? -55.65300 -35.61000 3.92900 1.000 35.79377 200 GLN A CA 1
ATOM 1528 C C . GLN A 1 198 ? -56.60800 -35.62300 5.10700 1.000 36.59386 200 GLN A C 1
ATOM 1529 O O . GLN A 1 198 ? -56.94300 -34.56300 5.64100 1.000 34.75943 200 GLN A O 1
ATOM 1535 N N . LYS A 1 199 ? -57.01800 -36.81500 5.53200 1.000 39.50474 201 LYS A N 1
ATOM 1536 C CA . LYS A 1 199 ? -57.86100 -36.96200 6.70800 1.000 32.50127 201 LYS A CA 1
ATOM 1537 C C . LYS A 1 199 ? -57.01600 -37.06100 7.96800 1.000 28.25339 201 LYS A C 1
ATOM 1538 O O . LYS A 1 199 ? -56.08900 -37.86700 8.03800 1.000 34.18831 201 LYS A O 1
ATOM 1544 N N . ALA A 1 200 ? -57.38400 -36.29200 8.98200 1.000 33.18556 202 ALA A N 1
ATOM 1545 C CA . ALA A 1 200 ? -56.74900 -36.37000 10.29300 1.000 33.75405 202 ALA A CA 1
ATOM 1546 C C . ALA A 1 200 ? -57.21300 -37.63700 10.99000 1.000 39.71529 202 ALA A C 1
ATOM 1547 O O . ALA A 1 200 ? -58.32100 -37.68700 11.53600 1.000 44.53955 202 ALA A O 1
ATOM 1549 N N . CYS A 1 201 ? -56.37800 -38.67400 10.95900 1.000 43.96843 203 CYS A N 1
ATOM 1550 C CA . CYS A 1 201 ? -56.66700 -39.92100 11.66600 1.000 48.18999 203 CYS A CA 1
ATOM 1551 C C . CYS A 1 201 ? -55.36600 -40.68100 11.87100 1.000 42.35245 203 CYS A C 1
ATOM 1552 O O . CYS A 1 201 ? -54.42900 -40.54500 11.08000 1.000 47.45043 203 CYS A O 1
ATOM 1555 N N . ASP A 1 202 ? -55.31500 -41.46300 12.93500 1.000 43.70524 204 ASP A N 1
ATOM 1556 C CA . ASP A 1 202 ? -54.11900 -42.25100 13.21800 1.000 51.97465 204 ASP A CA 1
ATOM 1557 C C . ASP A 1 202 ? -53.94600 -43.35600 12.17700 1.000 52.56946 204 ASP A C 1
ATOM 1558 O O . ASP A 1 202 ? -54.87200 -44.13700 11.95200 1.000 46.85562 204 ASP A O 1
ATOM 1563 N N . PRO A 1 203 ? -52.76100 -43.50300 11.58800 1.000 57.64375 205 PRO A N 1
ATOM 1564 C CA . PRO A 1 203 ? -52.53500 -44.57500 10.60500 1.000 54.96185 205 PRO A CA 1
ATOM 1565 C C . PRO A 1 203 ? -52.45000 -45.94100 11.26800 1.000 52.39312 205 PRO A C 1
ATOM 1566 O O . PRO A 1 203 ? -52.08400 -46.07800 12.43900 1.000 58.16224 205 PRO A O 1
ATOM 1570 N N . ILE A 1 204 ? -52.74300 -46.97500 10.48900 1.000 45.86076 206 ILE A N 1
ATOM 1571 C CA . ILE A 1 204 ? -52.56800 -48.34200 10.96000 1.000 42.58405 206 ILE A CA 1
ATOM 1572 C C . ILE A 1 204 ? -51.55300 -49.03500 10.06600 1.000 47.42937 206 ILE A C 1
ATOM 1573 O O . ILE A 1 204 ? -51.53800 -48.83800 8.84500 1.000 48.06629 206 ILE A O 1
ATOM 1578 N N . TYR A 1 205 ? -50.72900 -49.87400 10.68100 1.000 51.32457 207 TYR A N 1
ATOM 1579 C CA . TYR A 1 205 ? -49.67100 -50.59000 9.98700 1.000 52.77475 207 TYR A CA 1
ATOM 1580 C C . TYR A 1 205 ? -49.76000 -52.07100 10.33100 1.000 53.68538 207 TYR A C 1
ATOM 1581 O O . TYR A 1 205 ? -50.28400 -52.46100 11.37700 1.000 50.64818 207 TYR A O 1
ATOM 1590 N N . LYS A 1 206 ? -49.22700 -52.88500 9.43600 1.000 47.19513 208 LYS A N 1
ATOM 1591 C CA . LYS A 1 206 ? -49.16100 -54.32700 9.60900 1.000 47.47938 208 LYS A CA 1
ATOM 1592 C C . LYS A 1 206 ? -48.49200 -54.61900 10.94800 1.000 49.94809 208 LYS A C 1
ATOM 1593 O O . LYS A 1 206 ? -47.60000 -53.87000 11.36900 1.000 41.39970 208 LYS A O 1
ATOM 1599 N N . PRO A 1 207 ? -48.89500 -55.67900 11.64800 1.000 49.89282 209 PRO A N 1
ATOM 1600 C CA . PRO A 1 207 ? -48.36500 -55.91300 12.99400 1.000 45.91340 209 PRO A CA 1
ATOM 1601 C C . PRO A 1 207 ? -46.91800 -56.38500 12.96400 1.000 47.33199 209 PRO A C 1
ATOM 1602 O O . PRO A 1 207 ? -46.37800 -56.79200 11.92800 1.000 42.88935 209 PRO A O 1
ATOM 1606 N N . GLY A 1 208 ? -46.28300 -56.28800 14.13100 1.000 43.90526 210 GLY A N 1
ATOM 1607 C CA . GLY A 1 208 ? -44.96400 -56.82800 14.31100 1.000 51.15350 210 GLY A CA 1
ATOM 1608 C C . GLY A 1 208 ? -45.01000 -58.32600 14.49700 1.000 57.42531 210 GLY A C 1
ATOM 1609 O O . GLY A 1 208 ? -46.07000 -58.95700 14.45000 1.000 62.03375 210 GLY A O 1
ATOM 1610 N N . PRO A 1 209 ? -43.83400 -58.92800 14.69600 1.000 57.08053 211 PRO A N 1
ATOM 1611 C CA . PRO A 1 209 ? -43.78600 -60.37900 14.84500 1.000 57.97537 211 PRO A CA 1
ATOM 1612 C C . PRO A 1 209 ? -44.33300 -60.81200 16.19000 1.000 55.24873 211 PRO A C 1
ATOM 1613 O O . PRO A 1 209 ? -44.21800 -60.08600 17.19400 1.000 51.84306 211 PRO A O 1
ATOM 1617 N N . PRO A 1 210 ? -44.98600 -61.96900 16.25000 1.000 53.49062 212 PRO A N 1
ATOM 1618 C CA . PRO A 1 210 ? -45.40700 -62.54400 17.53300 1.000 50.26919 212 PRO A CA 1
ATOM 1619 C C . PRO A 1 210 ? -44.23000 -62.69900 18.49100 1.000 51.20351 212 PRO A C 1
ATOM 1620 O O . PRO A 1 210 ? -43.07900 -62.87000 18.07700 1.000 53.23533 212 PRO A O 1
ATOM 1624 N N . ASN A 1 211 ? -44.52500 -62.63500 19.78200 1.000 51.55092 213 ASN A N 1
ATOM 1625 C CA . ASN A 1 211 ? -43.50000 -62.58600 20.81200 1.000 64.11295 213 ASN A CA 1
ATOM 1626 C C . ASN A 1 211 ? -43.30500 -63.96600 21.43600 1.000 78.66206 213 ASN A C 1
ATOM 1627 O O . ASN A 1 211 ? -44.26800 -64.72100 21.61200 1.000 91.46360 213 ASN A O 1
ATOM 1632 N N . ASN A 1 212 ? -42.05400 -64.28700 21.77200 1.000 76.03280 214 ASN A N 1
ATOM 1633 C CA . ASN A 1 212 ? -41.65800 -65.54300 22.40400 1.000 79.83852 214 ASN A CA 1
ATOM 1634 C C . ASN A 1 212 ? -42.41100 -66.72500 21.77600 1.000 73.32195 214 ASN A C 1
ATOM 1635 O O . ASN A 1 212 ? -43.26300 -67.33300 22.42700 1.000 78.82261 214 ASN A O 1
ATOM 1640 N N . PRO A 1 213 ? -42.18000 -67.00700 20.49500 1.000 66.06055 215 PRO A N 1
ATOM 1641 C CA . PRO A 1 213 ? -42.66100 -68.27600 19.95200 1.000 69.46622 215 PRO A CA 1
ATOM 1642 C C . PRO A 1 213 ? -41.80200 -69.40800 20.51000 1.000 71.71386 215 PRO A C 1
ATOM 1643 O O . PRO A 1 213 ? -40.57600 -69.31000 20.53000 1.000 74.21416 215 PRO A O 1
ATOM 1647 N N . LYS A 1 214 ? -42.44500 -70.47200 20.98700 1.000 70.48477 216 LYS A N 1
ATOM 1648 C CA . LYS A 1 214 ? -41.74200 -71.56600 21.64700 1.000 75.52484 216 LYS A CA 1
ATOM 1649 C C . LYS A 1 214 ? -42.50300 -72.86800 21.42900 1.000 73.60356 216 LYS A C 1
ATOM 1650 O O . LYS A 1 214 ? -43.69200 -72.86900 21.08800 1.000 64.23139 216 LYS A O 1
ATOM 1656 N N . VAL A 1 215 ? -41.79600 -73.99000 21.64300 1.000 77.60404 217 VAL A N 1
ATOM 1657 C CA . VAL A 1 215 ? -42.39100 -75.32300 21.60000 1.000 72.02706 217 VAL A CA 1
ATOM 1658 C C . VAL A 1 215 ? -42.77100 -75.72600 23.01500 1.000 74.62474 217 VAL A C 1
ATOM 1659 O O . VAL A 1 215 ? -42.02700 -75.46200 23.96200 1.000 76.57234 217 VAL A O 1
ATOM 1663 N N . ILE A 1 216 ? -43.92900 -76.36400 23.17000 1.000 83.77583 218 ILE A N 1
ATOM 1664 C CA . ILE A 1 216 ? -44.45100 -76.74700 24.49000 1.000 94.96665 218 ILE A CA 1
ATOM 1665 C C . ILE A 1 216 ? -44.24400 -78.22700 24.77000 1.000 109.59735 218 ILE A C 1
ATOM 1666 O O . ILE A 1 216 ? -43.77900 -78.60900 25.84600 1.000 117.16142 218 ILE A O 1
ATOM 1671 N N . ASP A 1 217 ? -44.65800 -79.07800 23.83700 1.000 108.49722 219 ASP A N 1
ATOM 1672 C CA . ASP A 1 217 ? -44.40600 -80.50400 23.93000 1.000 102.71495 219 ASP A CA 1
ATOM 1673 C C . ASP A 1 217 ? -44.51100 -81.09500 22.53000 1.000 87.42364 219 ASP A C 1
ATOM 1674 O O . ASP A 1 217 ? -45.01500 -80.45800 21.59800 1.000 73.35353 219 ASP A O 1
ATOM 1679 N N . ILE A 1 218 ? -43.96800 -82.30100 22.38200 1.000 84.00744 220 ILE A N 1
ATOM 1680 C CA . ILE A 1 218 ? -43.92900 -83.00400 21.11000 1.000 69.61361 220 ILE A CA 1
ATOM 1681 C C . ILE A 1 218 ? -44.50000 -84.39900 21.33600 1.000 74.74054 220 ILE A C 1
ATOM 1682 O O . ILE A 1 218 ? -44.32000 -84.97000 22.41700 1.000 75.43273 220 ILE A O 1
ATOM 1687 N N . THR A 1 219 ? -45.24400 -84.92100 20.35300 1.000 75.70645 221 THR A N 1
ATOM 1688 C CA . THR A 1 219 ? -45.76200 -86.29400 20.38100 1.000 76.78552 221 THR A CA 1
ATOM 1689 C C . THR A 1 219 ? -45.32100 -87.03000 19.12100 1.000 76.90922 221 THR A C 1
ATOM 1690 O O . THR A 1 219 ? -44.53000 -86.52100 18.33100 1.000 77.69353 221 THR A O 1
ATOM 1694 N N . ARG A 1 220 ? -45.87100 -88.23100 18.91700 1.000 78.44625 222 ARG A N 1
ATOM 1695 C CA . ARG A 1 220 ? -45.47000 -89.03700 17.76600 1.000 86.90516 222 ARG A CA 1
ATOM 1696 C C . ARG A 1 220 ? -45.86600 -88.39800 16.44500 1.000 77.34612 222 ARG A C 1
ATOM 1697 O O . ARG A 1 220 ? -45.28000 -88.74700 15.41400 1.000 73.10087 222 ARG A O 1
ATOM 1705 N N . SER A 1 221 ? -46.84300 -87.46400 16.45500 1.000 77.81722 223 SER A N 1
ATOM 1706 C CA . SER A 1 221 ? -47.28000 -86.83200 15.21500 1.000 67.65548 223 SER A CA 1
ATOM 1707 C C . SER A 1 221 ? -47.70700 -85.37700 15.39600 1.000 70.85850 223 SER A C 1
ATOM 1708 O O . SER A 1 221 ? -48.28800 -84.80700 14.45900 1.000 64.67618 223 SER A O 1
ATOM 1711 N N . SER A 1 222 ? -47.40100 -84.73400 16.52500 1.000 67.97657 224 SER A N 1
ATOM 1712 C CA . SER A 1 222 ? -47.89200 -83.38700 16.77200 1.000 73.02718 224 SER A CA 1
ATOM 1713 C C . SER A 1 222 ? -46.87500 -82.55700 17.54500 1.000 69.39253 224 SER A C 1
ATOM 1714 O O . SER A 1 222 ? -46.03600 -83.09200 18.27900 1.000 65.99739 224 SER A O 1
ATOM 1717 N N . VAL A 1 223 ? -46.97000 -81.23600 17.36700 1.000 65.85790 225 VAL A N 1
ATOM 1718 C CA . VAL A 1 223 ? -46.10300 -80.26700 18.03000 1.000 64.05505 225 VAL A CA 1
ATOM 1719 C C . VAL A 1 223 ? -46.94600 -79.12400 18.60100 1.000 73.05350 225 VAL A C 1
ATOM 1720 O O . VAL A 1 223 ? -47.77400 -78.53100 17.89400 1.000 68.67402 225 VAL A O 1
ATOM 1724 N N . PHE A 1 224 ? -46.69400 -78.78400 19.86300 1.000 68.77404 226 PHE A N 1
ATOM 1725 C CA . PHE A 1 224 ? -47.43500 -77.75500 20.57500 1.000 64.90778 226 PHE A CA 1
ATOM 1726 C C . PHE A 1 224 ? -46.61700 -76.47300 20.59100 1.000 79.06211 226 PHE A C 1
ATOM 1727 O O . PHE A 1 224 ? -45.48700 -76.45600 21.09300 1.000 89.02383 226 PHE A O 1
ATOM 1735 N N . LEU A 1 225 ? -47.19200 -75.40400 20.05600 1.000 70.43739 227 LEU A N 1
ATOM 1736 C CA . LEU A 1 225 ? -46.51100 -74.13300 19.98900 1.000 61.94427 227 LEU A CA 1
ATOM 1737 C C . LEU A 1 225 ? -47.27100 -73.14000 20.84200 1.000 67.73970 227 LEU A C 1
ATOM 1738 O O . LEU A 1 225 ? -48.46100 -73.30700 21.11500 1.000 68.73982 227 LEU A O 1
ATOM 1743 N N . SER A 1 226 ? -46.55500 -72.09800 21.24800 1.000 74.55368 228 SER A N 1
ATOM 1744 C CA . SER A 1 226 ? -47.12200 -70.99400 21.99500 1.000 72.09549 228 SER A CA 1
ATOM 1745 C C . SER A 1 226 ? -46.31200 -69.74600 21.71600 1.000 81.31501 228 SER A C 1
ATOM 1746 O O . SER A 1 226 ? -45.12000 -69.81100 21.40300 1.000 80.09645 228 SER A O 1
ATOM 1749 N N . TRP A 1 227 ? -46.98200 -68.60800 21.83400 1.000 87.22625 229 TRP A N 1
ATOM 1750 C CA . TRP A 1 227 ? -46.38300 -67.30700 21.61100 1.000 81.52820 229 TRP A CA 1
ATOM 1751 C C . TRP A 1 227 ? -47.16400 -66.29000 22.42900 1.000 78.06199 229 TRP A C 1
ATOM 1752 O O . TRP A 1 227 ? -48.05800 -66.63700 23.20500 1.000 83.46790 229 TRP A O 1
ATOM 1763 N N . SER A 1 228 ? -46.82700 -65.02800 22.25500 1.000 72.90085 230 SER A N 1
ATOM 1764 C CA . SER A 1 228 ? -47.55800 -63.96700 22.91400 1.000 82.27565 230 SER A CA 1
ATOM 1765 C C . SER A 1 228 ? -47.74800 -62.84400 21.90900 1.000 73.53250 230 SER A C 1
ATOM 1766 O O . SER A 1 228 ? -47.17400 -62.85800 20.81400 1.000 64.05242 230 SER A O 1
ATOM 1769 N N . LYS A 1 229 ? -48.60600 -61.90100 22.28600 1.000 72.91927 231 LYS A N 1
ATOM 1770 C CA . LYS A 1 229 ? -48.99000 -60.79100 21.42800 1.000 63.06019 231 LYS A CA 1
ATOM 1771 C C . LYS A 1 229 ? -47.74500 -60.07200 20.90900 1.000 65.52365 231 LYS A C 1
ATOM 1772 O O . LYS A 1 229 ? -46.75900 -59.94000 21.64900 1.000 70.98746 231 LYS A O 1
ATOM 1778 N N . PRO A 1 230 ? -47.74100 -59.60400 19.65600 1.000 55.73300 232 PRO A N 1
ATOM 1779 C CA . PRO A 1 230 ? -46.60400 -58.81100 19.18000 1.000 49.70333 232 PRO A CA 1
ATOM 1780 C C . PRO A 1 230 ? -46.44600 -57.55500 20.01600 1.000 66.23952 232 PRO A C 1
ATOM 1781 O O . PRO A 1 230 ? -47.42500 -56.95300 20.45900 1.000 77.97251 232 PRO A O 1
ATOM 1785 N N . ILE A 1 231 ? -45.19100 -57.16700 20.23300 1.000 70.85060 233 ILE A N 1
ATOM 1786 C CA . ILE A 1 231 ? -44.90900 -55.93700 20.96100 1.000 73.35090 233 ILE A CA 1
ATOM 1787 C C . ILE A 1 231 ? -45.49900 -54.74100 20.22700 1.000 72.70872 233 ILE A C 1
ATOM 1788 O O . ILE A 1 231 ? -46.10200 -53.85000 20.83800 1.000 88.98435 233 ILE A O 1
ATOM 1793 N N . TYR A 1 232 ? -45.35600 -54.71400 18.91000 1.000 68.22134 234 TYR A N 1
ATOM 1794 C CA . TYR A 1 232 ? -45.93400 -53.66700 18.07600 1.000 68.52401 234 TYR A CA 1
ATOM 1795 C C . TYR A 1 232 ? -47.16100 -54.23100 17.35900 1.000 69.97681 234 TYR A C 1
ATOM 1796 O O . TYR A 1 232 ? -47.03600 -55.09500 16.47900 1.000 64.11295 234 TYR A O 1
ATOM 1805 N N . ASP A 1 233 ? -48.34200 -53.71100 17.70400 1.000 69.30305 235 ASP A N 1
ATOM 1806 C CA . ASP A 1 233 ? -49.58500 -54.18700 17.10900 1.000 63.49972 235 ASP A CA 1
ATOM 1807 C C . ASP A 1 233 ? -49.98600 -53.36200 15.89600 1.000 58.04643 235 ASP A C 1
ATOM 1808 O O . ASP A 1 233 ? -50.99700 -53.66500 15.25700 1.000 53.81961 235 ASP A O 1
ATOM 1813 N N . GLY A 1 234 ? -49.20900 -52.33800 15.56000 1.000 55.91460 236 GLY A N 1
ATOM 1814 C CA . GLY A 1 234 ? -49.49700 -51.53400 14.39500 1.000 45.18436 236 GLY A CA 1
ATOM 1815 C C . GLY A 1 234 ? -50.62500 -50.56500 14.61000 1.000 49.20853 236 GLY A C 1
ATOM 1816 O O . GLY A 1 234 ? -51.30700 -50.20200 13.64200 1.000 50.22707 236 GLY A O 1
ATOM 1817 N N . GLY A 1 235 ? -50.84300 -50.13100 15.85400 1.000 53.87488 237 GLY A N 1
ATOM 1818 C CA . GLY A 1 235 ? -51.95100 -49.22900 16.15500 1.000 65.81315 237 GLY A CA 1
ATOM 1819 C C . GLY A 1 235 ? -53.30400 -49.81400 15.82300 1.000 63.80502 237 GLY A C 1
ATOM 1820 O O . GLY A 1 235 ? -54.23700 -49.08100 15.47000 1.000 66.53693 237 GLY A O 1
ATOM 1821 N N . CYS A 1 236 ? -53.42300 -51.13200 15.90800 1.000 53.61169 238 CYS A N 1
ATOM 1822 C CA . CYS A 1 236 ? -54.51600 -51.84300 15.28700 1.000 58.83074 238 CYS A CA 1
ATOM 1823 C C . CYS A 1 236 ? -54.72200 -53.12500 16.08700 1.000 72.89295 238 CYS A C 1
ATOM 1824 O O . CYS A 1 236 ? -53.81600 -53.57900 16.79300 1.000 70.07946 238 CYS A O 1
ATOM 1827 N N . GLU A 1 237 ? -55.89700 -53.73100 15.94900 1.000 72.29025 239 GLU A N 1
ATOM 1828 C CA . GLU A 1 237 ? -56.27000 -54.87300 16.77000 1.000 69.29515 239 GLU A CA 1
ATOM 1829 C C . GLU A 1 237 ? -55.86200 -56.19200 16.12900 1.000 67.00540 239 GLU A C 1
ATOM 1830 O O . GLU A 1 237 ? -56.27600 -56.48600 15.00400 1.000 77.66458 239 GLU A O 1
ATOM 1836 N N . ILE A 1 238 ? -55.05300 -56.97800 16.84600 1.000 54.33283 240 ILE A N 1
ATOM 1837 C CA . ILE A 1 238 ? -54.64000 -58.30300 16.38800 1.000 58.34384 240 ILE A CA 1
ATOM 1838 C C . ILE A 1 238 ? -55.86600 -59.20500 16.34300 1.000 53.38798 240 ILE A C 1
ATOM 1839 O O . ILE A 1 238 ? -56.46600 -59.49000 17.38100 1.000 56.83313 240 ILE A O 1
ATOM 1844 N N . GLN A 1 239 ? -56.25500 -59.64100 15.14400 1.000 52.33522 241 GLN A N 1
ATOM 1845 C CA . GLN A 1 239 ? -57.45400 -60.45300 14.96500 1.000 60.54673 241 GLN A CA 1
ATOM 1846 C C . GLN A 1 239 ? -57.15600 -61.92700 14.77300 1.000 67.98447 241 GLN A C 1
ATOM 1847 O O . GLN A 1 239 ? -58.09300 -62.72200 14.63700 1.000 75.46431 241 GLN A O 1
ATOM 1853 N N . GLY A 1 240 ? -55.89300 -62.31500 14.76200 1.000 65.26572 242 GLY A N 1
ATOM 1854 C CA . GLY A 1 240 ? -55.56200 -63.70300 14.53500 1.000 69.96365 242 GLY A CA 1
ATOM 1855 C C . GLY A 1 240 ? -54.12600 -63.87200 14.10900 1.000 66.06845 242 GLY A C 1
ATOM 1856 O O . GLY A 1 240 ? -53.41700 -62.91200 13.78800 1.000 61.76793 242 GLY A O 1
ATOM 1857 N N . TYR A 1 241 ? -53.72100 -65.14100 14.08300 1.000 61.57054 243 TYR A N 1
ATOM 1858 C CA . TYR A 1 241 ? -52.35000 -65.56000 13.84400 1.000 55.91986 243 TYR A CA 1
ATOM 1859 C C . TYR A 1 241 ? -52.32800 -66.66100 12.79400 1.000 52.34575 243 TYR A C 1
ATOM 1860 O O . TYR A 1 241 ? -53.17100 -67.55700 12.80400 1.000 54.92237 243 TYR A O 1
ATOM 1869 N N . ILE A 1 242 ? -51.35100 -66.60600 11.90300 1.000 48.75848 244 ILE A N 1
ATOM 1870 C CA . ILE A 1 242 ? -51.12100 -67.64900 10.91100 1.000 42.53668 244 ILE A CA 1
ATOM 1871 C C . ILE A 1 242 ? -49.89800 -68.44800 11.33400 1.000 45.00803 244 ILE A C 1
ATOM 1872 O O . ILE A 1 242 ? -48.89900 -67.86900 11.77100 1.000 51.53249 244 ILE A O 1
ATOM 1877 N N . VAL A 1 243 ? -49.98600 -69.77900 11.22900 1.000 47.30567 245 VAL A N 1
ATOM 1878 C CA . VAL A 1 243 ? -48.89300 -70.68300 11.56200 1.000 42.11558 245 VAL A CA 1
ATOM 1879 C C . VAL A 1 243 ? -48.53700 -71.45700 10.30100 1.000 49.56647 245 VAL A C 1
ATOM 1880 O O . VAL A 1 243 ? -49.42800 -71.84500 9.53800 1.000 50.57975 245 VAL A O 1
ATOM 1884 N N . GLU A 1 244 ? -47.22900 -71.60500 10.04100 1.000 41.02860 246 GLU A N 1
ATOM 1885 C CA . GLU A 1 244 ? -46.70300 -72.29400 8.86900 1.000 44.17635 246 GLU A CA 1
ATOM 1886 C C . GLU A 1 244 ? -45.66500 -73.30700 9.31800 1.000 46.17922 246 GLU A C 1
ATOM 1887 O O . GLU A 1 244 ? -44.98900 -73.09400 10.33000 1.000 48.84796 246 GLU A O 1
ATOM 1893 N N . LYS A 1 245 ? -45.52600 -74.40000 8.54100 1.000 43.29203 247 LYS A N 1
ATOM 1894 C CA . LYS A 1 245 ? -44.58400 -75.48200 8.83000 1.000 44.97118 247 LYS A CA 1
ATOM 1895 C C . LYS A 1 245 ? -43.69700 -75.77500 7.62300 1.000 50.29814 247 LYS A C 1
ATOM 1896 O O . LYS A 1 245 ? -44.10500 -75.59100 6.46900 1.000 59.23079 247 LYS A O 1
ATOM 1902 N N . CYS A 1 246 ? -42.47200 -76.23000 7.89700 1.000 40.29430 248 CYS A N 1
ATOM 1903 C CA . CYS A 1 246 ? -41.55500 -76.63000 6.83900 1.000 42.13400 248 CYS A CA 1
ATOM 1904 C C . CYS A 1 246 ? -40.86100 -77.94100 7.18800 1.000 45.80549 248 CYS A C 1
ATOM 1905 O O . CYS A 1 246 ? -40.27500 -78.06400 8.26700 1.000 45.45019 248 CYS A O 1
ATOM 1908 N N . ASP A 1 247 ? -40.90300 -78.91400 6.27900 1.000 43.45521 249 ASP A N 1
ATOM 1909 C CA . ASP A 1 247 ? -40.09300 -80.11100 6.46700 1.000 44.59482 249 ASP A CA 1
ATOM 1910 C C . ASP A 1 247 ? -38.67200 -79.76900 6.03800 1.000 53.37219 249 ASP A C 1
ATOM 1911 O O . ASP A 1 247 ? -38.44900 -79.28900 4.92200 1.000 61.12838 249 ASP A O 1
ATOM 1916 N N . VAL A 1 248 ? -37.69500 -80.07200 6.89100 1.000 50.37972 250 VAL A N 1
ATOM 1917 C CA . VAL A 1 248 ? -36.35400 -79.62700 6.54000 1.000 57.27792 250 VAL A CA 1
ATOM 1918 C C . VAL A 1 248 ? -35.77600 -80.46700 5.41700 1.000 57.18317 250 VAL A C 1
ATOM 1919 O O . VAL A 1 248 ? -34.88800 -80.00300 4.70300 1.000 54.19071 250 VAL A O 1
ATOM 1923 N N . SER A 1 249 ? -36.35000 -81.63700 5.15900 1.000 64.96568 251 SER A N 1
ATOM 1924 C CA . SER A 1 249 ? -35.94300 -82.43100 4.00900 1.000 74.34312 251 SER A CA 1
ATOM 1925 C C . SER A 1 249 ? -36.56200 -81.89800 2.72500 1.000 77.68300 251 SER A C 1
ATOM 1926 O O . SER A 1 249 ? -35.98200 -82.06400 1.64800 1.000 90.78457 251 SER A O 1
ATOM 1929 N N . VAL A 1 250 ? -37.72900 -81.26800 2.82000 1.000 69.11618 252 VAL A N 1
ATOM 1930 C CA . VAL A 1 250 ? -38.46600 -80.80600 1.65100 1.000 69.58203 252 VAL A CA 1
ATOM 1931 C C . VAL A 1 250 ? -38.17000 -79.34000 1.38500 1.000 76.44074 252 VAL A C 1
ATOM 1932 O O . VAL A 1 250 ? -37.66100 -78.98200 0.32200 1.000 82.76519 252 VAL A O 1
ATOM 1936 N N . GLY A 1 251 ? -38.50000 -78.47700 2.33400 1.000 83.40211 253 GLY A N 1
ATOM 1937 C CA . GLY A 1 251 ? -38.23500 -77.06500 2.19100 1.000 75.22481 253 GLY A CA 1
ATOM 1938 C C . GLY A 1 251 ? -39.40600 -76.19400 1.80000 1.000 70.49793 253 GLY A C 1
ATOM 1939 O O . GLY A 1 251 ? -39.20400 -74.99600 1.59400 1.000 77.28821 253 GLY A O 1
ATOM 1940 N N . GLU A 1 252 ? -40.62000 -76.73600 1.71000 1.000 63.56815 254 GLU A N 1
ATOM 1941 C CA . GLU A 1 252 ? -41.77900 -75.94800 1.30600 1.000 67.30281 254 GLU A CA 1
ATOM 1942 C C . GLU A 1 252 ? -42.61800 -75.61100 2.53300 1.000 64.38140 254 GLU A C 1
ATOM 1943 O O . GLU A 1 252 ? -43.11500 -76.50800 3.22300 1.000 59.07287 254 GLU A O 1
ATOM 1949 N N . TRP A 1 253 ? -42.76200 -74.32100 2.80100 1.000 61.51527 255 TRP A N 1
ATOM 1950 C CA . TRP A 1 253 ? -43.55300 -73.84800 3.92600 1.000 49.91388 255 TRP A CA 1
ATOM 1951 C C . TRP A 1 253 ? -45.01900 -74.04100 3.59900 1.000 47.77152 255 TRP A C 1
ATOM 1952 O O . TRP A 1 253 ? -45.56200 -73.32100 2.76100 1.000 55.35401 255 TRP A O 1
ATOM 1963 N N . THR A 1 254 ? -45.66400 -75.01300 4.22400 1.000 51.75621 256 THR A N 1
ATOM 1964 C CA . THR A 1 254 ? -47.09600 -75.19800 4.04400 1.000 50.69555 256 THR A CA 1
ATOM 1965 C C . THR A 1 254 ? -47.86300 -74.54600 5.18900 1.000 57.23055 256 THR A C 1
ATOM 1966 O O . THR A 1 254 ? -47.33300 -74.33000 6.27800 1.000 63.88924 256 THR A O 1
ATOM 1970 N N . MET A 1 255 ? -49.13200 -74.24800 4.93100 1.000 62.68120 257 MET A N 1
ATOM 1971 C CA . MET A 1 255 ? -49.96900 -73.59700 5.92000 1.000 54.61181 257 MET A CA 1
ATOM 1972 C C . MET A 1 255 ? -50.49600 -74.60200 6.92900 1.000 64.78145 257 MET A C 1
ATOM 1973 O O . MET A 1 255 ? -50.70800 -75.77800 6.61800 1.000 68.98722 257 MET A O 1
ATOM 1978 N N . CYS A 1 256 ? -50.71300 -74.11400 8.15500 1.000 62.49170 258 CYS A N 1
ATOM 1979 C CA . CYS A 1 256 ? -51.30000 -74.89400 9.24100 1.000 60.14932 258 CYS A CA 1
ATOM 1980 C C . CYS A 1 256 ? -52.54100 -74.21600 9.79600 1.000 67.65811 258 CYS A C 1
ATOM 1981 O O . CYS A 1 256 ? -53.02300 -74.59000 10.87200 1.000 62.25746 258 CYS A O 1
ATOM 1984 N N . THR A 1 257 ? -53.04300 -73.19800 9.10800 1.000 75.56696 259 THR A N 1
ATOM 1985 C CA . THR A 1 257 ? -54.21900 -72.45500 9.52100 1.000 75.91963 259 THR A CA 1
ATOM 1986 C C . THR A 1 257 ? -54.91300 -71.99600 8.25600 1.000 74.78265 259 THR A C 1
ATOM 1987 O O . THR A 1 257 ? -54.25900 -71.83700 7.21800 1.000 68.15554 259 THR A O 1
ATOM 1991 N N . PRO A 1 258 ? -56.22600 -71.79500 8.29500 1.000 80.57019 260 PRO A N 1
ATOM 1992 C CA . PRO A 1 258 ? -56.85800 -71.00300 7.25400 1.000 77.93040 260 PRO A CA 1
ATOM 1993 C C . PRO A 1 258 ? -56.22000 -69.62800 7.19900 1.000 82.60464 260 PRO A C 1
ATOM 1994 O O . PRO A 1 258 ? -55.71000 -69.12500 8.21700 1.000 88.55535 260 PRO A O 1
ATOM 1998 N N . PRO A 1 259 ? -56.24400 -68.97400 6.03500 1.000 79.28319 261 PRO A N 1
ATOM 1999 C CA . PRO A 1 259 ? -55.70400 -67.60400 5.95600 1.000 72.92980 261 PRO A CA 1
ATOM 2000 C C . PRO A 1 259 ? -56.29800 -66.67100 6.99500 1.000 77.74880 261 PRO A C 1
ATOM 2001 O O . PRO A 1 259 ? -55.64100 -65.70600 7.40600 1.000 76.57760 261 PRO A O 1
ATOM 2005 N N . THR A 1 260 ? -57.52500 -66.94000 7.44600 1.000 82.02562 262 THR A N 1
ATOM 2006 C CA . THR A 1 260 ? -58.12200 -66.13500 8.50800 1.000 81.44398 262 THR A CA 1
ATOM 2007 C C . THR A 1 260 ? -57.26100 -66.16000 9.76000 1.000 78.70154 262 THR A C 1
ATOM 2008 O O . THR A 1 260 ? -57.18800 -65.16800 10.49400 1.000 74.91425 262 THR A O 1
ATOM 2012 N N . GLY A 1 261 ? -56.64200 -67.29700 10.04500 1.000 77.82512 263 GLY A N 1
ATOM 2013 C CA . GLY A 1 261 ? -55.78500 -67.41300 11.19700 1.000 69.00564 263 GLY A CA 1
ATOM 2014 C C . GLY A 1 261 ? -56.47200 -68.09500 12.35600 1.000 73.72726 263 GLY A C 1
ATOM 2015 O O . GLY A 1 261 ? -57.56500 -68.66100 12.24200 1.000 78.16200 263 GLY A O 1
ATOM 2016 N N . ILE A 1 262 ? -55.82500 -67.96800 13.51400 1.000 79.13054 264 ILE A N 1
ATOM 2017 C CA . ILE A 1 262 ? -56.22300 -68.61300 14.76200 1.000 88.36849 264 ILE A CA 1
ATOM 2018 C C . ILE A 1 262 ? -56.30200 -67.55800 15.86100 1.000 90.96880 264 ILE A C 1
ATOM 2019 O O . ILE A 1 262 ? -55.39300 -66.73100 15.99700 1.000 95.39565 264 ILE A O 1
ATOM 2024 N N . ASN A 1 263 ? -57.39300 -67.56700 16.63100 1.000 91.08987 265 ASN A N 1
ATOM 2025 C CA . ASN A 1 263 ? -57.57300 -66.57400 17.69500 1.000 94.04022 265 ASN A CA 1
ATOM 2026 C C . ASN A 1 263 ? -57.06600 -67.03400 19.05900 1.000 93.77703 265 ASN A C 1
ATOM 2027 O O . ASN A 1 263 ? -57.70800 -66.77700 20.07900 1.000 102.81759 265 ASN A O 1
ATOM 2032 N N . LYS A 1 264 ? -55.91200 -67.69300 19.11600 1.000 88.45534 266 LYS A N 1
ATOM 2033 C CA . LYS A 1 264 ? -55.28300 -68.09100 20.36800 1.000 81.14920 266 LYS A CA 1
ATOM 2034 C C . LYS A 1 264 ? -53.78100 -67.95300 20.20300 1.000 70.64531 266 LYS A C 1
ATOM 2035 O O . LYS A 1 264 ? -53.27300 -67.94300 19.07800 1.000 64.11032 266 LYS A O 1
ATOM 2041 N N . THR A 1 265 ? -53.08000 -67.77100 21.31600 1.000 69.08723 267 THR A N 1
ATOM 2042 C CA . THR A 1 265 ? -51.62300 -67.83400 21.27700 1.000 75.02478 267 THR A CA 1
ATOM 2043 C C . THR A 1 265 ? -51.07000 -69.26500 21.32700 1.000 76.10123 267 THR A C 1
ATOM 2044 O O . THR A 1 265 ? -49.87600 -69.41700 21.59400 1.000 81.97299 267 THR A O 1
ATOM 2048 N N . ASN A 1 266 ? -51.89300 -70.30000 21.09500 1.000 78.37782 268 ASN A N 1
ATOM 2049 C CA . ASN A 1 266 ? -51.46700 -71.70400 21.07300 1.000 81.28869 268 ASN A CA 1
ATOM 2050 C C . ASN A 1 266 ? -51.98600 -72.38400 19.81800 1.000 77.04608 268 ASN A C 1
ATOM 2051 O O . ASN A 1 266 ? -52.99500 -71.97500 19.24200 1.000 81.79665 268 ASN A O 1
ATOM 2056 N N . ILE A 1 267 ? -51.28300 -73.43300 19.39600 1.000 73.69041 269 ILE A N 1
ATOM 2057 C CA . ILE A 1 267 ? -51.72700 -74.26000 18.27900 1.000 75.93279 269 ILE A CA 1
ATOM 2058 C C . ILE A 1 267 ? -51.22100 -75.67200 18.51700 1.000 79.83062 269 ILE A C 1
ATOM 2059 O O . ILE A 1 267 ? -50.19600 -75.87700 19.17400 1.000 85.08389 269 ILE A O 1
ATOM 2064 N N . GLU A 1 268 ? -51.97400 -76.65300 18.02200 1.000 75.34061 270 GLU A N 1
ATOM 2065 C CA . GLU A 1 268 ? -51.50200 -78.03200 17.96300 1.000 67.48178 270 GLU A CA 1
ATOM 2066 C C . GLU A 1 268 ? -51.44900 -78.42600 16.49300 1.000 69.89522 270 GLU A C 1
ATOM 2067 O O . GLU A 1 268 ? -52.48200 -78.68300 15.86400 1.000 68.12922 270 GLU A O 1
ATOM 2073 N N . VAL A 1 269 ? -50.23200 -78.45100 15.96200 1.000 63.74975 271 VAL A N 1
ATOM 2074 C CA . VAL A 1 269 ? -49.96300 -78.87900 14.59800 1.000 61.57317 271 VAL A CA 1
ATOM 2075 C C . VAL A 1 269 ? -49.93700 -80.40200 14.58900 1.000 74.14836 271 VAL A C 1
ATOM 2076 O O . VAL A 1 269 ? -49.17400 -81.02000 15.33600 1.000 77.77248 271 VAL A O 1
ATOM 2080 N N . GLU A 1 270 ? -50.77800 -81.01200 13.76100 1.000 70.06893 272 GLU A N 1
ATOM 2081 C CA . GLU A 1 270 ? -50.99800 -82.44300 13.84200 1.000 71.71123 272 GLU A CA 1
ATOM 2082 C C . GLU A 1 270 ? -50.78600 -83.07500 12.47700 1.000 70.22684 272 GLU A C 1
ATOM 2083 O O . GLU A 1 270 ? -50.61600 -82.38100 11.46600 1.000 61.92321 272 GLU A O 1
ATOM 2089 N N . LYS A 1 271 ? -50.83000 -84.41900 12.48600 1.000 70.78217 273 LYS A N 1
ATOM 2090 C CA . LYS A 1 271 ? -50.57800 -85.26200 11.31600 1.000 80.48333 273 LYS A CA 1
ATOM 2091 C C . LYS A 1 271 ? -49.19200 -85.01500 10.72100 1.000 77.11714 273 LYS A C 1
ATOM 2092 O O . LYS A 1 271 ? -48.98500 -85.10300 9.50700 1.000 76.52496 273 LYS A O 1
ATOM 2098 N N . LEU A 1 272 ? -48.22000 -84.77900 11.58600 1.000 69.61361 274 LEU A N 1
ATOM 2099 C CA . LEU A 1 272 ? -46.86200 -84.53300 11.14700 1.000 65.04990 274 LEU A CA 1
ATOM 2100 C C . LEU A 1 272 ? -46.17400 -85.87600 10.97600 1.000 69.90575 274 LEU A C 1
ATOM 2101 O O . LEU A 1 272 ? -46.47800 -86.84100 11.68500 1.000 75.44589 274 LEU A O 1
ATOM 2106 N N . LEU A 1 273 ? -45.25900 -85.94400 10.01100 1.000 68.90563 275 LEU A N 1
ATOM 2107 C CA . LEU A 1 273 ? -44.60300 -87.21700 9.73400 1.000 69.16356 275 LEU A CA 1
ATOM 2108 C C . LEU A 1 273 ? -43.64900 -87.54500 10.86600 1.000 66.68694 275 LEU A C 1
ATOM 2109 O O . LEU A 1 273 ? -42.91100 -86.68500 11.35000 1.000 77.00134 275 LEU A O 1
ATOM 2114 N N . GLU A 1 274 ? -43.67800 -88.79600 11.28600 1.000 68.95300 276 GLU A N 1
ATOM 2115 C CA . GLU A 1 274 ? -42.95800 -89.22600 12.47200 1.000 70.55846 276 GLU A CA 1
ATOM 2116 C C . GLU A 1 274 ? -41.45900 -89.24800 12.19500 1.000 69.36884 276 GLU A C 1
ATOM 2117 O O . GLU A 1 274 ? -41.01700 -89.65800 11.11900 1.000 64.76303 276 GLU A O 1
ATOM 2123 N N . LYS A 1 275 ? -40.67800 -88.80700 13.18000 1.000 66.10529 277 LYS A N 1
ATOM 2124 C CA . LYS A 1 275 ? -39.22000 -88.72200 13.11000 1.000 63.06282 277 LYS A CA 1
ATOM 2125 C C . LYS A 1 275 ? -38.72300 -87.77600 12.01900 1.000 57.53321 277 LYS A C 1
ATOM 2126 O O . LYS A 1 275 ? -37.52200 -87.74500 11.73200 1.000 58.95970 277 LYS A O 1
ATOM 2132 N N . HIS A 1 276 ? -39.60900 -86.99400 11.41500 1.000 51.20877 278 HIS A N 1
ATOM 2133 C CA . HIS A 1 276 ? -39.20000 -85.93500 10.51000 1.000 50.94558 278 HIS A CA 1
ATOM 2134 C C . HIS A 1 276 ? -38.80800 -84.71300 11.32700 1.000 47.84784 278 HIS A C 1
ATOM 2135 O O . HIS A 1 276 ? -38.97300 -84.67100 12.55200 1.000 52.65895 278 HIS A O 1
ATOM 2142 N N . GLU A 1 277 ? -38.24800 -83.72600 10.63900 1.000 44.68167 279 GLU A N 1
ATOM 2143 C CA . GLU A 1 277 ? -37.68200 -82.54400 11.26900 1.000 54.15123 279 GLU A CA 1
ATOM 2144 C C . GLU A 1 277 ? -38.36000 -81.32200 10.67200 1.000 44.14740 279 GLU A C 1
ATOM 2145 O O . GLU A 1 277 ? -38.40800 -81.18100 9.44200 1.000 43.46047 279 GLU A O 1
ATOM 2151 N N . TYR A 1 278 ? -38.86900 -80.43600 11.52900 1.000 41.69184 280 TYR A N 1
ATOM 2152 C CA . TYR A 1 278 ? -39.65900 -79.30400 11.05900 1.000 40.51012 280 TYR A CA 1
ATOM 2153 C C . TYR A 1 278 ? -39.16800 -77.97100 11.62200 1.000 39.37314 280 TYR A C 1
ATOM 2154 O O . TYR A 1 278 ? -38.60100 -77.89700 12.71200 1.000 46.61875 280 TYR A O 1
ATOM 2163 N N . ASN A 1 279 ? -39.45400 -76.90800 10.87900 1.000 37.92034 281 ASN A N 1
ATOM 2164 C CA . ASN A 1 279 ? -39.38600 -75.53900 11.36300 1.000 48.28210 281 ASN A CA 1
ATOM 2165 C C . ASN A 1 279 ? -40.79400 -74.96300 11.31700 1.000 46.06605 281 ASN A C 1
ATOM 2166 O O . ASN A 1 279 ? -41.62500 -75.41400 10.52100 1.000 49.27959 281 ASN A O 1
ATOM 2171 N N . PHE A 1 280 ? -41.06000 -73.95700 12.16000 1.000 46.23186 282 PHE A N 1
ATOM 2172 C CA . PHE A 1 280 ? -42.40500 -73.38600 12.27700 1.000 45.38439 282 PHE A CA 1
ATOM 2173 C C . PHE A 1 280 ? -42.33600 -71.86300 12.32800 1.000 45.83444 282 PHE A C 1
ATOM 2174 O O . PHE A 1 280 ? -41.53500 -71.30700 13.08800 1.000 44.94749 282 PHE A O 1
ATOM 2182 N N . ARG A 1 281 ? -43.19600 -71.19600 11.54700 1.000 44.37111 283 ARG A N 1
ATOM 2183 C CA . ARG A 1 281 ? -43.29600 -69.73800 11.52600 1.000 51.15613 283 ARG A CA 1
ATOM 2184 C C . ARG A 1 281 ? -44.66000 -69.31000 12.02300 1.000 44.52113 283 ARG A C 1
ATOM 2185 O O . ARG A 1 281 ? -45.67300 -69.91900 11.67500 1.000 39.74161 283 ARG A O 1
ATOM 2193 N N . ILE A 1 282 ? -44.70100 -68.22700 12.78200 1.000 47.05301 284 ILE A N 1
ATOM 2194 C CA . ILE A 1 282 ? -45.96900 -67.67100 13.23600 1.000 56.42519 284 ILE A CA 1
ATOM 2195 C C . ILE A 1 282 ? -46.05700 -66.20800 12.82700 1.000 47.40832 284 ILE A C 1
ATOM 2196 O O . ILE A 1 282 ? -45.06600 -65.47900 12.91100 1.000 48.39264 284 ILE A O 1
ATOM 2201 N N . CYS A 1 283 ? -47.24000 -65.80100 12.34100 1.000 48.23210 285 CYS A N 1
ATOM 2202 C CA . CYS A 1 283 ? -47.52200 -64.45300 11.85300 1.000 43.51838 285 CYS A CA 1
ATOM 2203 C C . CYS A 1 283 ? -48.77300 -63.91600 12.51600 1.000 47.90838 285 CYS A C 1
ATOM 2204 O O . CYS A 1 283 ? -49.70200 -64.67400 12.79100 1.000 52.75896 285 CYS A O 1
ATOM 2207 N N . ALA A 1 284 ? -48.82100 -62.59300 12.68700 1.000 43.80525 286 ALA A N 1
ATOM 2208 C CA . ALA A 1 284 ? -49.95500 -61.88800 13.26400 1.000 43.53154 286 ALA A CA 1
ATOM 2209 C C . ALA A 1 284 ? -50.73600 -61.13900 12.18700 1.000 43.01305 286 ALA A C 1
ATOM 2210 O O . ALA A 1 284 ? -50.17000 -60.69700 11.18700 1.000 47.23724 286 ALA A O 1
ATOM 2212 N N . ILE A 1 285 ? -52.04300 -60.99200 12.39400 1.000 46.68981 287 ILE A N 1
ATOM 2213 C CA . ILE A 1 285 ? -52.91500 -60.34900 11.41800 1.000 45.82392 287 ILE A CA 1
ATOM 2214 C C . ILE A 1 285 ? -53.58000 -59.12500 12.03100 1.000 52.74843 287 ILE A C 1
ATOM 2215 O O . ILE A 1 285 ? -54.15500 -59.21700 13.12600 1.000 51.42195 287 ILE A O 1
ATOM 2220 N N . ASN A 1 286 ? -53.52000 -57.99900 11.29000 1.000 47.90838 288 ASN A N 1
ATOM 2221 C CA . ASN A 1 286 ? -54.15100 -56.69600 11.50000 1.000 43.46837 288 ASN A CA 1
ATOM 2222 C C . ASN A 1 286 ? -55.24300 -56.46700 10.48100 1.000 46.88720 288 ASN A C 1
ATOM 2223 O O . ASN A 1 286 ? -55.32800 -57.14300 9.45900 1.000 60.97310 288 ASN A O 1
ATOM 2228 N N . LYS A 1 287 ? -56.01200 -55.40900 10.70900 1.000 49.97441 289 LYS A N 1
ATOM 2229 C CA . LYS A 1 287 ? -56.84400 -54.91300 9.62400 1.000 59.45976 289 LYS A CA 1
ATOM 2230 C C . LYS A 1 287 ? -55.97600 -54.46600 8.46300 1.000 58.45964 289 LYS A C 1
ATOM 2231 O O . LYS A 1 287 ? -56.42400 -54.50500 7.31300 1.000 61.13101 289 LYS A O 1
ATOM 2237 N N . ALA A 1 288 ? -54.71000 -54.14500 8.74600 1.000 56.28570 290 ALA A N 1
ATOM 2238 C CA . ALA A 1 288 ? -53.76000 -53.68200 7.74700 1.000 51.62198 290 ALA A CA 1
ATOM 2239 C C . ALA A 1 288 ? -53.15500 -54.82300 6.94400 1.000 60.93099 290 ALA A C 1
ATOM 2240 O O . ALA A 1 288 ? -52.80100 -54.61900 5.77900 1.000 63.47077 290 ALA A O 1
ATOM 2242 N N . GLY A 1 289 ? -52.98200 -55.99900 7.54200 1.000 63.62342 291 GLY A N 1
ATOM 2243 C CA . GLY A 1 289 ? -52.48500 -57.15600 6.80800 1.000 51.67462 291 GLY A CA 1
ATOM 2244 C C . GLY A 1 289 ? -51.80600 -58.14600 7.74500 1.000 52.95635 291 GLY A C 1
ATOM 2245 O O . GLY A 1 289 ? -52.05100 -58.14300 8.95200 1.000 56.96472 291 GLY A O 1
ATOM 2246 N N . VAL A 1 290 ? -50.94800 -58.98700 7.15200 1.000 53.23270 292 VAL A N 1
ATOM 2247 C CA . VAL A 1 290 ? -50.17000 -59.99500 7.87400 1.000 43.67366 292 VAL A CA 1
ATOM 2248 C C . VAL A 1 290 ? -48.75600 -59.46000 8.08200 1.000 48.97166 292 VAL A C 1
ATOM 2249 O O . VAL A 1 290 ? -48.03700 -59.18300 7.11400 1.000 48.79796 292 VAL A O 1
ATOM 2253 N N . GLY A 1 291 ? -48.34000 -59.35600 9.34000 1.000 43.56312 293 GLY A N 1
ATOM 2254 C CA . GLY A 1 291 ? -47.04400 -58.81100 9.67000 1.000 48.97692 293 GLY A CA 1
ATOM 2255 C C . GLY A 1 291 ? -45.95000 -59.84900 9.53600 1.000 51.93781 293 GLY A C 1
ATOM 2256 O O . GLY A 1 291 ? -46.16100 -60.97300 9.07700 1.000 49.53752 293 GLY A O 1
ATOM 2257 N N . GLU A 1 292 ? -44.74600 -59.44200 9.93400 1.000 53.67486 294 GLU A N 1
ATOM 2258 C CA . GLU A 1 292 ? -43.55800 -60.28000 9.79800 1.000 58.03854 294 GLU A CA 1
ATOM 2259 C C . GLU A 1 292 ? -43.69800 -61.57000 10.59700 1.000 46.60032 294 GLU A C 1
ATOM 2260 O O . GLU A 1 292 ? -44.32300 -61.60600 11.65900 1.000 59.67821 294 GLU A O 1
ATOM 2266 N N . HIS A 1 293 ? -43.11700 -62.64000 10.07500 1.000 42.40245 295 HIS A N 1
ATOM 2267 C CA . HIS A 1 293 ? -43.14700 -63.91200 10.79400 1.000 47.42937 295 HIS A CA 1
ATOM 2268 C C . HIS A 1 293 ? -42.10900 -63.94100 11.90500 1.000 36.56754 295 HIS A C 1
ATOM 2269 O O . HIS A 1 293 ? -41.07800 -63.28000 11.84300 1.000 47.14776 295 HIS A O 1
ATOM 2276 N N . ALA A 1 294 ? -42.41800 -64.68500 12.95100 1.000 44.11055 296 ALA A N 1
ATOM 2277 C CA . ALA A 1 294 ? -41.45700 -65.00500 13.99000 1.000 50.10864 296 ALA A CA 1
ATOM 2278 C C . ALA A 1 294 ? -41.16800 -66.50000 13.90700 1.000 48.56635 296 ALA A C 1
ATOM 2279 O O . ALA A 1 294 ? -42.09500 -67.31500 13.89300 1.000 46.81088 296 ALA A O 1
ATOM 2281 N N . ASP A 1 295 ? -39.88600 -66.85300 13.86500 1.000 48.68478 297 ASP A N 1
ATOM 2282 C CA . ASP A 1 295 ? -39.46200 -68.23200 13.68600 1.000 45.80812 297 ASP A CA 1
ATOM 2283 C C . ASP A 1 295 ? -39.37700 -68.90000 15.04900 1.000 56.86471 297 ASP A C 1
ATOM 2284 O O . ASP A 1 295 ? -38.82200 -68.32200 15.98900 1.000 63.00755 297 ASP A O 1
ATOM 2289 N N . VAL A 1 296 ? -39.92100 -70.11200 15.15400 1.000 61.46000 298 VAL A N 1
ATOM 2290 C CA . VAL A 1 296 ? -39.81100 -70.89200 16.39900 1.000 58.03854 298 VAL A CA 1
ATOM 2291 C C . VAL A 1 296 ? -38.37000 -71.36500 16.56000 1.000 59.96245 298 VAL A C 1
ATOM 2292 O O . VAL A 1 296 ? -37.72600 -71.70500 15.55100 1.000 64.49194 298 VAL A O 1
ATOM 2296 N N . PRO A 1 297 ? -37.80900 -71.37500 17.77700 1.000 67.49757 299 PRO A N 1
ATOM 2297 C CA . PRO A 1 297 ? -36.39300 -71.74500 17.94700 1.000 72.40079 299 PRO A CA 1
ATOM 2298 C C . PRO A 1 297 ? -36.07500 -73.13200 17.41000 1.000 75.34324 299 PRO A C 1
ATOM 2299 O O . PRO A 1 297 ? -36.74900 -74.11300 17.73200 1.000 66.04213 299 PRO A O 1
ATOM 2303 N N . GLY A 1 298 ? -35.04100 -73.19300 16.56700 1.000 96.57211 300 GLY A N 1
ATOM 2304 C CA . GLY A 1 298 ? -34.43900 -74.43500 16.14000 1.000 99.59878 300 GLY A CA 1
ATOM 2305 C C . GLY A 1 298 ? -35.38700 -75.32700 15.37200 1.000 99.02766 300 GLY A C 1
ATOM 2306 O O . GLY A 1 298 ? -36.59400 -75.08000 15.31000 1.000 118.07205 300 GLY A O 1
ATOM 2307 N N . PRO A 1 299 ? -34.85000 -76.34800 14.71700 1.000 67.65285 301 PRO A N 1
ATOM 2308 C CA . PRO A 1 299 ? -35.69800 -77.41400 14.17300 1.000 47.05038 301 PRO A CA 1
ATOM 2309 C C . PRO A 1 299 ? -36.12000 -78.40900 15.24800 1.000 52.43523 301 PRO A C 1
ATOM 2310 O O . PRO A 1 299 ? -35.45000 -78.60600 16.26600 1.000 52.09046 301 PRO A O 1
ATOM 2314 N N . ILE A 1 300 ? -37.24700 -79.06400 14.98900 1.000 49.46909 302 ILE A N 1
ATOM 2315 C CA . ILE A 1 300 ? -37.89100 -79.93300 15.96600 1.000 49.19011 302 ILE A CA 1
ATOM 2316 C C . ILE A 1 300 ? -38.06300 -81.30200 15.34600 1.000 46.95826 302 ILE A C 1
ATOM 2317 O O . ILE A 1 300 ? -38.52300 -81.41600 14.20500 1.000 46.60032 302 ILE A O 1
ATOM 2322 N N . ILE A 1 301 ? -37.71600 -82.33900 16.09800 1.000 49.26117 303 ILE A N 1
ATOM 2323 C CA . ILE A 1 301 ? -37.93000 -83.70700 15.66800 1.000 52.51945 303 ILE A CA 1
ATOM 2324 C C . ILE A 1 301 ? -39.21000 -84.17300 16.32000 1.000 60.79940 303 ILE A C 1
ATOM 2325 O O . ILE A 1 301 ? -39.36300 -84.06600 17.54000 1.000 66.60535 303 ILE A O 1
ATOM 2330 N N . VAL A 1 302 ? -40.13400 -84.67600 15.50700 1.000 64.98674 304 VAL A N 1
ATOM 2331 C CA . VAL A 1 302 ? -41.42800 -85.13300 15.99300 1.000 63.25495 304 VAL A CA 1
ATOM 2332 C C . VAL A 1 302 ? -41.20400 -86.52900 16.56500 1.000 63.29706 304 VAL A C 1
ATOM 2333 O O . VAL A 1 302 ? -41.10800 -87.50200 15.81400 1.000 60.87835 304 VAL A O 1
ATOM 2337 N N . GLU A 1 303 ? -41.19600 -86.64600 17.89400 1.000 74.56684 305 GLU A N 1
ATOM 2338 C CA . GLU A 1 303 ? -40.87000 -87.91300 18.54500 1.000 89.08700 305 GLU A CA 1
ATOM 2339 C C . GLU A 1 303 ? -41.61000 -88.00300 19.88200 1.000 93.86389 305 GLU A C 1
ATOM 2340 O O . GLU A 1 303 ? -42.48700 -87.18900 20.18100 1.000 94.25077 305 GLU A O 1
ATOM 2346 N N . GLU A 1 304 ? -41.25600 -88.99600 20.70100 1.000 91.79785 306 GLU A N 1
ATOM 2347 C CA . GLU A 1 304 ? -41.80900 -89.05700 22.04900 1.000 89.82130 306 GLU A CA 1
ATOM 2348 C C . GLU A 1 304 ? -40.76800 -89.36000 23.11600 1.000 89.60022 306 GLU A C 1
ATOM 2349 O O . GLU A 1 304 ? -40.63500 -88.61200 24.08400 1.000 88.34480 306 GLU A O 1
ATOM 2355 N N . GLY B 1 1 ? -56.43300 -44.66900 -25.24500 1.000 48.42949 3 GLY B N 1
ATOM 2356 C CA . GLY B 1 1 ? -56.48300 -45.57300 -24.11700 1.000 52.00360 3 GLY B CA 1
ATOM 2357 C C . GLY B 1 1 ? -57.75300 -45.48700 -23.29800 1.000 59.09656 3 GLY B C 1
ATOM 2358 O O . GLY B 1 1 ? -58.78300 -45.02400 -23.77200 1.000 63.61289 3 GLY B O 1
ATOM 2359 N N . ALA B 1 2 ? -57.69000 -46.02500 -22.08300 1.000 57.17001 4 ALA B N 1
ATOM 2360 C CA . ALA B 1 2 ? -58.78300 -45.96800 -21.12100 1.000 55.37243 4 ALA B CA 1
ATOM 2361 C C . ALA B 1 2 ? -58.70700 -44.75900 -20.19600 1.000 60.57042 4 ALA B C 1
ATOM 2362 O O . ALA B 1 2 ? -59.74400 -44.29000 -19.71300 1.000 74.43261 4 ALA B O 1
ATOM 2364 N N . MET B 1 3 ? -57.50600 -44.30500 -19.86500 1.000 55.42770 5 MET B N 1
ATOM 2365 C CA . MET B 1 3 ? -57.30200 -43.21500 -18.92300 1.000 55.31453 5 MET B CA 1
ATOM 2366 C C . MET B 1 3 ? -56.72800 -41.97100 -19.58800 1.000 53.11953 5 MET B C 1
ATOM 2367 O O . MET B 1 3 ? -55.97100 -41.22400 -18.97000 1.000 60.99416 5 MET B O 1
ATOM 2372 N N . ASP B 1 4 ? -57.08800 -41.73400 -20.84000 1.000 49.81387 6 ASP B N 1
ATOM 2373 C CA . ASP B 1 4 ? -56.58200 -40.58800 -21.58100 1.000 51.18772 6 ASP B CA 1
ATOM 2374 C C . ASP B 1 4 ? -56.83800 -39.25300 -20.88500 1.000 58.68335 6 ASP B C 1
ATOM 2375 O O . ASP B 1 4 ? -57.98300 -38.89100 -20.57800 1.000 44.78432 6 ASP B O 1
ATOM 2380 N N . ARG B 1 5 ? -55.74400 -38.53700 -20.63900 1.000 59.43607 7 ARG B N 1
ATOM 2381 C CA . ARG B 1 5 ? -55.79700 -37.17900 -20.16500 1.000 60.77308 7 ARG B CA 1
ATOM 2382 C C . ARG B 1 5 ? -56.21400 -36.29000 -21.32800 1.000 58.72283 7 ARG B C 1
ATOM 2383 O O . ARG B 1 5 ? -56.16800 -36.71900 -22.48200 1.000 62.84438 7 ARG B O 1
ATOM 2391 N N . PRO B 1 6 ? -56.60300 -35.04500 -21.06100 1.000 48.11366 8 PRO B N 1
ATOM 2392 C CA . PRO B 1 6 ? -57.14100 -34.20400 -22.13300 1.000 51.65093 8 PRO B CA 1
ATOM 2393 C C . PRO B 1 6 ? -56.06300 -33.70200 -23.08200 1.000 64.28139 8 PRO B C 1
ATOM 2394 O O . PRO B 1 6 ? -54.87300 -33.64700 -22.76500 1.000 60.79150 8 PRO B O 1
ATOM 2398 N N . GLY B 1 7 ? -56.52000 -33.30800 -24.27100 1.000 74.42208 9 GLY B N 1
ATOM 2399 C CA . GLY B 1 7 ? -55.68600 -32.61500 -25.21600 1.000 72.00337 9 GLY B CA 1
ATOM 2400 C C . GLY B 1 7 ? -55.52300 -31.16700 -24.82400 1.000 74.71685 9 GLY B C 1
ATOM 2401 O O . GLY B 1 7 ? -56.06100 -30.69400 -23.81500 1.000 82.00457 9 GLY B O 1
ATOM 2402 N N . PRO B 1 8 ? -54.78500 -30.41800 -25.64200 1.000 68.28450 10 PRO B N 1
ATOM 2403 C CA . PRO B 1 8 ? -54.55400 -29.03100 -25.30900 1.000 60.67570 10 PRO B CA 1
ATOM 2404 C C . PRO B 1 8 ? -55.82400 -28.22900 -25.50800 1.000 59.53609 10 PRO B C 1
ATOM 2405 O O . PRO B 1 8 ? -56.63700 -28.52700 -26.40000 1.000 66.77116 10 PRO B O 1
ATOM 2409 N N . PRO B 1 9 ? -56.03500 -27.23000 -24.71200 1.000 58.86495 11 PRO B N 1
ATOM 2410 C CA . PRO B 1 9 ? -57.09900 -26.25900 -24.99300 1.000 57.12001 11 PRO B CA 1
ATOM 2411 C C . PRO B 1 9 ? -57.01300 -25.70900 -26.40100 1.000 63.21021 11 PRO B C 1
ATOM 2412 O O . PRO B 1 9 ? -55.94000 -25.68800 -27.01300 1.000 66.45797 11 PRO B O 1
ATOM 2416 N N . GLU B 1 10 ? -58.13500 -25.25000 -26.92400 1.000 69.38727 12 GLU B N 1
ATOM 2417 C CA . GLU B 1 10 ? -58.20800 -24.90500 -28.32900 1.000 77.18031 12 GLU B CA 1
ATOM 2418 C C . GLU B 1 10 ? -58.00800 -23.41100 -28.52700 1.000 77.51456 12 GLU B C 1
ATOM 2419 O O . GLU B 1 10 ? -58.20600 -22.60300 -27.61700 1.000 67.79760 12 GLU B O 1
ATOM 2425 N N . GLY B 1 11 ? -57.59400 -23.06000 -29.74400 1.000 86.07874 13 GLY B N 1
ATOM 2426 C CA . GLY B 1 11 ? -57.59000 -21.70000 -30.20900 1.000 84.96282 13 GLY B CA 1
ATOM 2427 C C . GLY B 1 11 ? -56.28400 -21.05000 -29.84700 1.000 84.79701 13 GLY B C 1
ATOM 2428 O O . GLY B 1 11 ? -55.55900 -21.53000 -28.97100 1.000 84.94966 13 GLY B O 1
ATOM 2429 N N . PRO B 1 12 ? -55.93500 -19.96600 -30.53800 1.000 83.56528 14 PRO B N 1
ATOM 2430 C CA . PRO B 1 12 ? -54.84000 -19.12100 -30.05500 1.000 80.67020 14 PRO B CA 1
ATOM 2431 C C . PRO B 1 12 ? -55.23400 -18.50800 -28.72500 1.000 73.96413 14 PRO B C 1
ATOM 2432 O O . PRO B 1 12 ? -56.35500 -18.01900 -28.56200 1.000 72.70082 14 PRO B O 1
ATOM 2436 N N . VAL B 1 13 ? -54.30100 -18.51200 -27.77100 1.000 64.75250 15 VAL B N 1
ATOM 2437 C CA . VAL B 1 13 ? -54.55900 -17.76200 -26.55400 1.000 58.22540 15 VAL B CA 1
ATOM 2438 C C . VAL B 1 13 ? -54.71400 -16.29500 -26.91800 1.000 67.11857 15 VAL B C 1
ATOM 2439 O O . VAL B 1 13 ? -53.89700 -15.72100 -27.65000 1.000 69.94260 15 VAL B O 1
ATOM 2443 N N . VAL B 1 14 ? -55.77900 -15.68000 -26.42700 1.000 67.31860 16 VAL B N 1
ATOM 2444 C CA . VAL B 1 14 ? -56.07600 -14.30200 -26.77400 1.000 73.14035 16 VAL B CA 1
ATOM 2445 C C . VAL B 1 14 ? -55.80400 -13.46300 -25.54100 1.000 76.96186 16 VAL B C 1
ATOM 2446 O O . VAL B 1 14 ? -56.42200 -13.64800 -24.48200 1.000 74.52999 16 VAL B O 1
ATOM 2450 N N . ILE B 1 15 ? -54.85300 -12.55800 -25.68500 1.000 77.16715 17 ILE B N 1
ATOM 2451 C CA . ILE B 1 15 ? -54.34300 -11.77200 -24.58500 1.000 62.64962 17 ILE B CA 1
ATOM 2452 C C . ILE B 1 15 ? -54.97600 -10.40000 -24.70500 1.000 59.43607 17 ILE B C 1
ATOM 2453 O O . ILE B 1 15 ? -55.01800 -9.82800 -25.80100 1.000 64.03926 17 ILE B O 1
ATOM 2458 N N . SER B 1 16 ? -55.47100 -9.87300 -23.58900 1.000 50.59817 18 SER B N 1
ATOM 2459 C CA . SER B 1 16 ? -56.18900 -8.61000 -23.60500 1.000 58.45701 18 SER B CA 1
ATOM 2460 C C . SER B 1 16 ? -56.01200 -7.92200 -22.26300 1.000 65.03675 18 SER B C 1
ATOM 2461 O O . SER B 1 16 ? -55.55800 -8.52400 -21.29000 1.000 73.42986 18 SER B O 1
ATOM 2464 N N . GLY B 1 17 ? -56.36300 -6.64000 -22.22800 1.000 62.52855 19 GLY B N 1
ATOM 2465 C CA . GLY B 1 17 ? -56.30500 -5.88300 -20.99100 1.000 58.36489 19 GLY B CA 1
ATOM 2466 C C . GLY B 1 17 ? -54.91400 -5.72700 -20.43300 1.000 58.65440 19 GLY B C 1
ATOM 2467 O O . GLY B 1 17 ? -54.74900 -5.63800 -19.21400 1.000 58.06222 19 GLY B O 1
ATOM 2468 N N . VAL B 1 18 ? -53.90300 -5.69500 -21.29600 1.000 60.42040 20 VAL B N 1
ATOM 2469 C CA . VAL B 1 18 ? -52.51600 -5.66500 -20.84600 1.000 57.77535 20 VAL B CA 1
ATOM 2470 C C . VAL B 1 18 ? -52.20900 -4.29700 -20.25000 1.000 72.08233 20 VAL B C 1
ATOM 2471 O O . VAL B 1 18 ? -52.34400 -3.26900 -20.92400 1.000 79.82536 20 VAL B O 1
ATOM 2475 N N . THR B 1 19 ? -51.78300 -4.27200 -18.98700 1.000 69.77152 21 THR B N 1
ATOM 2476 C CA . THR B 1 19 ? -51.17600 -3.05800 -18.44300 1.000 67.68706 21 THR B CA 1
ATOM 2477 C C . THR B 1 19 ? -49.75900 -3.38700 -17.99300 1.000 73.30879 21 THR B C 1
ATOM 2478 O O . THR B 1 19 ? -49.16200 -4.35700 -18.46900 1.000 74.00361 21 THR B O 1
ATOM 2482 N N . ALA B 1 20 ? -49.19900 -2.58000 -17.09600 1.000 73.53513 22 ALA B N 1
ATOM 2483 C CA . ALA B 1 20 ? -47.86900 -2.85900 -16.57500 1.000 68.42136 22 ALA B CA 1
ATOM 2484 C C . ALA B 1 20 ? -47.88400 -3.89000 -15.45700 1.000 72.10338 22 ALA B C 1
ATOM 2485 O O . ALA B 1 20 ? -46.80800 -4.34900 -15.04000 1.000 72.06127 22 ALA B O 1
ATOM 2487 N N . GLU B 1 21 ? -49.06800 -4.26600 -14.96800 1.000 69.92681 23 GLU B N 1
ATOM 2488 C CA . GLU B 1 21 ? -49.17300 -5.17800 -13.84400 1.000 66.81327 23 GLU B CA 1
ATOM 2489 C C . GLU B 1 21 ? -50.15100 -6.32600 -14.04100 1.000 64.79198 23 GLU B C 1
ATOM 2490 O O . GLU B 1 21 ? -50.08000 -7.29500 -13.27700 1.000 69.49781 23 GLU B O 1
ATOM 2496 N N . LYS B 1 22 ? -51.01700 -6.28400 -15.05300 1.000 54.48548 24 LYS B N 1
ATOM 2497 C CA . LYS B 1 22 ? -52.04800 -7.29700 -15.20400 1.000 51.60882 24 LYS B CA 1
ATOM 2498 C C . LYS B 1 22 ? -52.23900 -7.61200 -16.67700 1.000 52.91424 24 LYS B C 1
ATOM 2499 O O . LYS B 1 22 ? -51.70500 -6.93400 -17.56200 1.000 57.58585 24 LYS B O 1
ATOM 2505 N N . CYS B 1 23 ? -53.00300 -8.67100 -16.92500 1.000 45.05540 25 CYS B N 1
ATOM 2506 C CA . CYS B 1 23 ? -53.48900 -8.98200 -18.26000 1.000 49.36645 25 CYS B CA 1
ATOM 2507 C C . CYS B 1 23 ? -54.56200 -10.04900 -18.11300 1.000 45.74759 25 CYS B C 1
ATOM 2508 O O . CYS B 1 23 ? -54.75900 -10.60500 -17.03200 1.000 54.97501 25 CYS B O 1
ATOM 2511 N N . THR B 1 24 ? -55.25300 -10.32200 -19.22200 1.000 45.73969 26 THR B N 1
ATOM 2512 C CA . THR B 1 24 ? -56.36300 -11.26600 -19.30400 1.000 43.95790 26 THR B CA 1
ATOM 2513 C C . THR B 1 24 ? -56.08100 -12.26700 -20.41700 1.000 42.79987 26 THR B C 1
ATOM 2514 O O . THR B 1 24 ? -55.70100 -11.87300 -21.52600 1.000 48.36369 26 THR B O 1
ATOM 2518 N N . LEU B 1 25 ? -56.29300 -13.54700 -20.14400 1.000 43.89210 27 LEU B N 1
ATOM 2519 C CA . LEU B 1 25 ? -56.10800 -14.58400 -21.14800 1.000 45.61073 27 LEU B CA 1
ATOM 2520 C C . LEU B 1 25 ? -57.43100 -15.29500 -21.38000 1.000 53.25902 27 LEU B C 1
ATOM 2521 O O . LEU B 1 25 ? -58.20200 -15.51600 -20.44600 1.000 48.36106 27 LEU B O 1
ATOM 2526 N N . ALA B 1 26 ? -57.66700 -15.72000 -22.61100 1.000 55.93302 28 ALA B N 1
A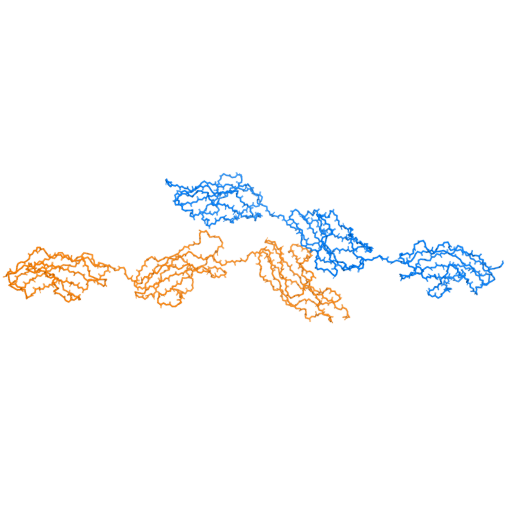TOM 2527 C CA . ALA B 1 26 ? -58.87000 -16.48100 -22.87200 1.000 52.27206 28 ALA B CA 1
ATOM 2528 C C . ALA B 1 26 ? -58.57500 -17.58700 -23.87400 1.000 55.70668 28 ALA B C 1
ATOM 2529 O O . ALA B 1 26 ? -57.79100 -17.39900 -24.81300 1.000 58.01485 28 ALA B O 1
ATOM 2531 N N . TRP B 1 27 ? -59.22300 -18.73500 -23.66800 1.000 53.11953 29 TRP B N 1
ATOM 2532 C CA . TRP B 1 27 ? -59.03100 -19.92200 -24.48700 1.000 52.47734 29 TRP B CA 1
ATOM 2533 C C . TRP B 1 27 ? -60.37400 -20.60400 -24.66500 1.000 63.48130 29 TRP B C 1
ATOM 2534 O O . TRP B 1 27 ? -61.38200 -20.19400 -24.08900 1.000 66.43428 29 TRP B O 1
ATOM 2545 N N . LYS B 1 28 ? -60.39000 -21.64300 -25.48300 1.000 63.21811 30 LYS B N 1
ATOM 2546 C CA . LYS B 1 28 ? -61.56200 -22.47700 -25.65900 1.000 62.62856 30 LYS B CA 1
ATOM 2547 C C . LYS B 1 28 ? -61.21400 -23.92800 -25.29900 1.000 61.91005 30 LYS B C 1
ATOM 2548 O O . LYS B 1 28 ? -60.03300 -24.29200 -25.24100 1.000 62.77858 30 LYS B O 1
ATOM 2554 N N . PRO B 1 29 ? -62.20900 -24.74900 -24.95300 1.000 62.71015 31 PRO B N 1
ATOM 2555 C CA . PRO B 1 29 ? -61.94200 -26.11700 -24.44700 1.000 53.20901 31 PRO B CA 1
ATOM 2556 C C . PRO B 1 29 ? -61.21200 -26.97100 -25.46600 1.000 58.78336 31 PRO B C 1
ATOM 2557 O O . PRO B 1 29 ? -61.25800 -26.69200 -26.67100 1.000 73.51671 31 PRO B O 1
ATOM 2561 N N . PRO B 1 30 ? -60.53700 -28.03000 -25.03000 1.000 57.53585 32 PRO B N 1
ATOM 2562 C CA . PRO B 1 30 ? -59.83700 -28.89000 -25.99100 1.000 63.38918 32 PRO B CA 1
ATOM 2563 C C . PRO B 1 30 ? -60.80200 -29.59100 -26.93000 1.000 77.38823 32 PRO B C 1
ATOM 2564 O O . PRO B 1 30 ? -61.90500 -29.98100 -26.54300 1.000 81.98615 32 PRO B O 1
ATOM 2568 N N . LEU B 1 31 ? -60.37100 -29.75000 -28.18300 1.000 85.50499 33 LEU B N 1
ATOM 2569 C CA . LEU B 1 31 ? -61.14500 -30.55000 -29.12700 1.000 92.46635 33 LEU B CA 1
ATOM 2570 C C . LEU B 1 31 ? -61.21900 -32.00200 -28.67200 1.000 98.99082 33 LEU B C 1
ATOM 2571 O O . LEU B 1 31 ? -62.21500 -32.68400 -28.93400 1.000 108.52091 33 LEU B O 1
ATOM 2576 N N . GLN B 1 32 ? -60.18000 -32.49400 -28.00100 1.000 94.30604 34 GLN B N 1
ATOM 2577 C CA . GLN B 1 32 ? -60.24100 -33.78200 -27.32300 1.000 92.66111 34 GLN B CA 1
ATOM 2578 C C . GLN B 1 32 ? -60.12800 -33.57000 -25.82100 1.000 93.89020 34 GLN B C 1
ATOM 2579 O O . GLN B 1 32 ? -59.16400 -32.96300 -25.34000 1.000 91.67678 34 GLN B O 1
ATOM 2585 N N . ASP B 1 33 ? -61.10800 -34.09800 -25.09300 1.000 93.13485 35 ASP B N 1
ATOM 2586 C CA . ASP B 1 33 ? -61.15700 -34.07800 -23.63900 1.000 86.45510 35 ASP B CA 1
ATOM 2587 C C . ASP B 1 33 ? -60.68900 -35.39300 -23.02400 1.000 75.19586 35 ASP B C 1
ATOM 2588 O O . ASP B 1 33 ? -60.65100 -35.51900 -21.79400 1.000 66.93697 35 ASP B O 1
ATOM 2593 N N . GLY B 1 34 ? -60.34400 -36.37600 -23.85300 1.000 69.95049 36 GLY B N 1
ATOM 2594 C CA . GLY B 1 34 ? -59.85300 -37.64700 -23.38300 1.000 67.18437 36 GLY B CA 1
ATOM 2595 C C . GLY B 1 34 ? -60.92800 -38.66000 -23.06400 1.000 75.28534 36 GLY B C 1
ATOM 2596 O O . GLY B 1 34 ? -60.59800 -39.77600 -22.63800 1.000 82.77308 36 GLY B O 1
ATOM 2597 N N . GLY B 1 35 ? -62.20600 -38.31800 -23.24500 1.000 77.72248 37 GLY B N 1
ATOM 2598 C CA . GLY B 1 35 ? -63.28700 -39.22300 -22.91700 1.000 73.20878 37 GLY B CA 1
ATOM 2599 C C . GLY B 1 35 ? -63.92800 -38.97400 -21.57000 1.000 70.84797 37 GLY B C 1
ATOM 2600 O O . GLY B 1 35 ? -64.92400 -39.62900 -21.24700 1.000 71.59279 37 GLY B O 1
ATOM 2601 N N . SER B 1 36 ? -63.39500 -38.04400 -20.78200 1.000 67.13173 38 SER B N 1
ATOM 2602 C CA . SER B 1 36 ? -63.94900 -37.67300 -19.48500 1.000 69.69520 38 SER B CA 1
ATOM 2603 C C . SER B 1 36 ? -64.08500 -36.16100 -19.44200 1.000 72.27709 38 SER B C 1
ATOM 2604 O O . SER B 1 36 ? -63.44000 -35.43600 -20.20300 1.000 79.19897 38 SER B O 1
ATOM 2607 N N . ASP B 1 37 ? -64.96900 -35.68900 -18.57700 1.000 65.99475 39 ASP B N 1
ATOM 2608 C CA . ASP B 1 37 ? -65.25400 -34.26700 -18.54600 1.000 54.34073 39 ASP B CA 1
ATOM 2609 C C . ASP B 1 37 ? -64.07400 -33.48000 -18.01100 1.000 44.02896 39 ASP B C 1
ATOM 2610 O O . ASP B 1 37 ? -63.36000 -33.92400 -17.11300 1.000 44.41585 39 ASP B O 1
ATOM 2615 N N . ILE B 1 38 ? -63.89900 -32.28000 -18.54400 1.000 41.77869 40 ILE B N 1
ATOM 2616 C CA . ILE B 1 38 ? -62.85900 -31.38500 -18.06900 1.000 39.62580 40 ILE B CA 1
ATOM 2617 C C . ILE B 1 38 ? -63.33000 -30.76800 -16.75700 1.000 46.61348 40 ILE B C 1
ATOM 2618 O O . ILE B 1 38 ? -64.35800 -30.08400 -16.71700 1.000 52.00360 40 ILE B O 1
ATOM 2623 N N . ILE B 1 39 ? -62.59000 -31.02100 -15.68000 1.000 50.09811 41 ILE B N 1
ATOM 2624 C CA . ILE B 1 39 ? -62.99100 -30.54700 -14.35500 1.000 55.16188 41 ILE B CA 1
ATOM 2625 C C . ILE B 1 39 ? -62.54500 -29.10800 -14.12600 1.000 55.65667 41 ILE B C 1
ATOM 2626 O O . ILE B 1 39 ? -63.28100 -28.30500 -13.54300 1.000 53.62222 41 ILE B O 1
ATOM 2631 N N . ASN B 1 40 ? -61.30000 -28.78700 -14.48800 1.000 55.34085 42 ASN B N 1
ATOM 2632 C CA . ASN B 1 40 ? -60.77700 -27.44000 -14.30100 1.000 49.50857 42 ASN B CA 1
ATOM 2633 C C . ASN B 1 40 ? -59.58500 -27.22300 -15.22100 1.000 47.30304 42 ASN B C 1
ATOM 2634 O O . ASN B 1 40 ? -59.08600 -28.14200 -15.87100 1.000 50.81136 42 ASN B O 1
ATOM 2639 N N . TYR B 1 41 ? -59.13500 -25.98800 -15.26400 1.000 50.85610 43 TYR B N 1
ATOM 2640 C CA . TYR B 1 41 ? -57.96800 -25.63400 -16.04500 1.000 50.91663 43 TYR B CA 1
ATOM 2641 C C . TYR B 1 41 ? -56.85900 -25.19600 -15.09800 1.000 43.85789 43 TYR B C 1
ATOM 2642 O O . TYR B 1 41 ? -57.09300 -24.93300 -13.91300 1.000 44.96592 43 TYR B O 1
ATOM 2651 N N . ILE B 1 42 ? -55.63300 -25.25600 -15.60300 1.000 38.22300 44 ILE B N 1
ATOM 2652 C CA . ILE B 1 42 ? -54.45100 -24.77900 -14.89900 1.000 40.57855 44 ILE B CA 1
ATOM 2653 C C . ILE B 1 42 ? -53.80600 -23.72300 -15.77000 1.000 40.79963 44 ILE B C 1
ATOM 2654 O O . ILE B 1 42 ? -53.62500 -23.93800 -16.97600 1.000 35.91220 44 ILE B O 1
ATOM 2659 N N . VAL B 1 43 ? -53.53600 -22.56200 -15.18100 1.000 35.36477 45 VAL B N 1
ATOM 2660 C CA . VAL B 1 43 ? -52.87900 -21.46000 -15.86200 1.000 37.07287 45 VAL B CA 1
ATOM 2661 C C . VAL B 1 43 ? -51.52000 -21.27200 -15.21600 1.000 42.56300 45 VAL B C 1
ATOM 2662 O O . VAL B 1 43 ? -51.42400 -21.14100 -13.98600 1.000 37.99929 45 VAL B O 1
ATOM 2666 N N . GLU B 1 44 ? -50.47800 -21.22800 -16.04400 1.000 40.11797 46 GLU B N 1
ATOM 2667 C CA . GLU B 1 44 ? -49.11300 -21.05900 -15.57300 1.000 43.55522 46 GLU B CA 1
ATOM 2668 C C . GLU B 1 44 ? -48.47000 -19.93900 -16.36300 1.000 40.21798 46 GLU B C 1
ATOM 2669 O O . GLU B 1 44 ? -48.75800 -19.76200 -17.55100 1.000 41.95766 46 GLU B O 1
ATOM 2675 N N . ARG B 1 45 ? -47.58000 -19.19600 -15.69900 1.000 48.47160 47 ARG B N 1
ATOM 2676 C CA . ARG B 1 45 ? -46.82900 -18.11700 -16.32900 1.000 52.50630 47 ARG B CA 1
ATOM 2677 C C . ARG B 1 45 ? -45.32400 -18.38100 -16.23400 1.000 59.82296 47 ARG B C 1
ATOM 2678 O O . ARG B 1 45 ? -44.83700 -19.03800 -15.30800 1.000 68.15291 47 ARG B O 1
ATOM 2686 N N . ARG B 1 46 ? -44.58200 -17.85400 -17.19500 1.000 53.10374 48 ARG B N 1
ATOM 2687 C CA . ARG B 1 46 ? -43.12800 -17.99500 -17.18400 1.000 59.80980 48 ARG B CA 1
ATOM 2688 C C . ARG B 1 46 ? -42.53500 -16.76400 -17.85100 1.000 53.95910 48 ARG B C 1
ATOM 2689 O O . ARG B 1 46 ? -42.76100 -16.54200 -19.04400 1.000 59.21236 48 ARG B O 1
ATOM 2697 N N . GLU B 1 47 ? -41.83800 -15.93400 -17.07500 1.000 48.98482 49 GLU B N 1
ATOM 2698 C CA . GLU B 1 47 ? -41.02800 -14.88400 -17.67800 1.000 56.90945 49 GLU B CA 1
ATOM 2699 C C . GLU B 1 47 ? -40.09900 -15.49900 -18.71800 1.000 68.08711 49 GLU B C 1
ATOM 2700 O O . GLU B 1 47 ? -39.60200 -16.61300 -18.54600 1.000 75.76435 49 GLU B O 1
ATOM 2706 N N . THR B 1 48 ? -39.88800 -14.77500 -19.81300 1.000 74.84055 50 THR B N 1
ATOM 2707 C CA . THR B 1 48 ? -39.22900 -15.35700 -20.97600 1.000 86.13138 50 THR B CA 1
ATOM 2708 C C . THR B 1 48 ? -37.80200 -15.83100 -20.69300 1.000 89.46336 50 THR B C 1
ATOM 2709 O O . THR B 1 48 ? -37.33500 -16.78600 -21.32800 1.000 97.13270 50 THR B O 1
ATOM 2713 N N . SER B 1 49 ? -37.09300 -15.21200 -19.74700 1.000 80.87022 51 SER B N 1
ATOM 2714 C CA . SER B 1 49 ? -35.73500 -15.68600 -19.49300 1.000 80.57019 51 SER B CA 1
ATOM 2715 C C . SER B 1 49 ? -35.70600 -17.05100 -18.80400 1.000 82.86783 51 SER B C 1
ATOM 2716 O O . SER B 1 49 ? -34.72100 -17.79300 -18.95300 1.000 75.61170 51 SER B O 1
ATOM 2719 N N . ARG B 1 50 ? -36.78300 -17.43500 -18.12400 1.000 78.54626 52 ARG B N 1
ATOM 2720 C CA . ARG B 1 50 ? -36.73900 -18.57500 -17.22400 1.000 74.07993 52 ARG B CA 1
ATOM 2721 C C . ARG B 1 50 ? -37.21100 -19.84500 -17.91900 1.000 63.87871 52 ARG B C 1
ATOM 2722 O O . ARG B 1 50 ? -37.78300 -19.82200 -19.01000 1.000 62.91544 52 ARG B O 1
ATOM 2730 N N . LEU B 1 51 ? -36.94200 -20.97000 -17.26100 1.000 63.57341 53 LEU B N 1
ATOM 2731 C CA . LEU B 1 51 ? -37.41100 -22.28300 -17.68400 1.000 70.57425 53 LEU B CA 1
ATOM 2732 C C . LEU B 1 51 ? -38.49500 -22.85200 -16.79200 1.000 67.73970 53 LEU B C 1
ATOM 2733 O O . LEU B 1 51 ? -39.26500 -23.70200 -17.24600 1.000 52.41418 53 LEU B O 1
ATOM 2738 N N . VAL B 1 52 ? -38.54500 -22.44800 -15.52900 1.000 72.47711 54 VAL B N 1
ATOM 2739 C CA . VAL B 1 52 ? -39.50100 -23.02400 -14.59600 1.000 67.19490 54 VAL B CA 1
ATOM 2740 C C . VAL B 1 52 ? -40.82800 -22.29400 -14.74700 1.000 56.53046 54 VAL B C 1
ATOM 2741 O O . VAL B 1 52 ? -40.88200 -21.05700 -14.74200 1.000 48.27947 54 VAL B O 1
ATOM 2745 N N . TRP B 1 53 ? -41.89600 -23.06800 -14.91800 1.000 60.39145 55 TRP B N 1
ATOM 2746 C CA . TRP B 1 53 ? -43.24200 -22.53200 -14.95600 1.000 56.73575 55 TRP B CA 1
ATOM 2747 C C . TRP B 1 53 ? -43.74100 -22.27600 -13.54100 1.000 62.37590 55 TRP B C 1
ATOM 2748 O O . TRP B 1 53 ? -43.45000 -23.04300 -12.61600 1.000 68.02131 55 TRP B O 1
ATOM 2759 N N . THR B 1 54 ? -44.40300 -21.13500 -13.36400 1.000 49.44014 56 THR B N 1
ATOM 2760 C CA . THR B 1 54 ? -44.98200 -20.70600 -12.09800 1.000 48.40317 56 THR B CA 1
ATOM 2761 C C . THR B 1 54 ? -46.49900 -20.65300 -12.23600 1.000 44.94749 56 THR B C 1
ATOM 2762 O O . THR B 1 54 ? -47.02500 -20.22000 -13.26700 1.000 49.82966 56 THR B O 1
ATOM 2766 N N . VAL B 1 55 ? -47.20200 -21.12500 -11.21600 1.000 51.56934 57 VAL B N 1
ATOM 2767 C CA . VAL B 1 55 ? -48.65200 -21.27800 -11.30200 1.000 54.09596 57 VAL B CA 1
ATOM 2768 C C . VAL B 1 55 ? -49.33700 -19.93200 -11.08000 1.000 50.62186 57 VAL B C 1
ATOM 2769 O O . VAL B 1 55 ? -49.00200 -19.17600 -10.15800 1.000 49.21116 57 VAL B O 1
ATOM 2773 N N . VAL B 1 56 ? -50.30800 -19.62600 -11.92700 1.000 49.75070 58 VAL B N 1
ATOM 2774 C CA . VAL B 1 56 ? -51.13400 -18.45000 -11.68900 1.000 47.11618 58 VAL B CA 1
ATOM 2775 C C . VAL B 1 56 ? -52.36200 -18.81800 -10.87500 1.000 52.04835 58 VAL B C 1
ATOM 2776 O O . VAL B 1 56 ? -52.67000 -18.16900 -9.87600 1.000 60.45198 58 VAL B O 1
ATOM 2780 N N . ASP B 1 57 ? -53.02000 -19.91300 -11.25100 1.000 59.78875 59 ASP B N 1
ATOM 2781 C CA . ASP B 1 57 ? -54.24700 -20.38700 -10.60900 1.000 57.59112 59 ASP B CA 1
ATOM 2782 C C . ASP B 1 57 ? -54.40400 -21.84100 -11.02900 1.000 47.89258 59 ASP B C 1
ATOM 2783 O O . ASP B 1 57 ? -54.45400 -22.12400 -12.22900 1.000 46.08184 59 ASP B O 1
ATOM 2788 N N . ALA B 1 58 ? -54.47500 -22.76600 -10.06900 1.000 35.94642 60 ALA B N 1
ATOM 2789 C CA . ALA B 1 58 ? -54.52300 -24.18100 -10.41700 1.000 38.37829 60 ALA B CA 1
ATOM 2790 C C . ALA B 1 58 ? -55.93800 -24.73400 -10.44500 1.000 46.23712 60 ALA B C 1
ATOM 2791 O O . ALA B 1 58 ? -56.11200 -25.93900 -10.62300 1.000 58.26751 60 ALA B O 1
ATOM 2793 N N . ASN B 1 59 ? -56.94800 -23.88400 -10.30200 1.000 44.48428 61 ASN B N 1
ATOM 2794 C CA . ASN B 1 59 ? -58.35000 -24.29400 -10.29400 1.000 43.62628 61 ASN B CA 1
ATOM 2795 C C . ASN B 1 59 ? -59.19800 -23.21900 -10.98400 1.000 47.73730 61 ASN B C 1
ATOM 2796 O O . ASN B 1 59 ? -59.94700 -22.47000 -10.37500 1.000 51.38248 61 ASN B O 1
ATOM 2801 N N . VAL B 1 60 ? -59.07500 -23.14700 -12.30100 1.000 45.68969 62 VAL B N 1
ATOM 2802 C CA . VAL B 1 60 ? -59.84200 -22.22800 -13.12600 1.000 45.49493 62 VAL B CA 1
ATOM 2803 C C . VAL B 1 60 ? -61.02800 -23.00400 -13.71000 1.000 56.20411 62 VAL B C 1
ATOM 2804 O O . VAL B 1 60 ? -60.84000 -23.90800 -14.53900 1.000 46.19764 62 VAL B O 1
ATOM 2808 N N . GLN B 1 61 ? -62.24300 -22.65600 -13.27300 1.000 59.19131 63 GLN B N 1
ATOM 2809 C CA . GLN B 1 61 ? -63.50800 -23.18100 -13.80600 1.000 52.74317 63 GLN B CA 1
ATOM 2810 C C . GLN B 1 61 ? -64.14600 -22.20300 -14.78300 1.000 60.26249 63 GLN B C 1
ATOM 2811 O O . GLN B 1 61 ? -65.30600 -21.84000 -14.66100 1.000 66.39217 63 GLN B O 1
ATOM 2817 N N . THR B 1 62 ? -63.37600 -21.77700 -15.77200 1.000 63.31812 64 THR B N 1
ATOM 2818 C CA . THR B 1 62 ? -63.72800 -20.71200 -16.69900 1.000 60.29407 64 THR B CA 1
ATOM 2819 C C . THR B 1 62 ? -62.89500 -20.94300 -17.94600 1.000 66.64483 64 THR B C 1
ATOM 2820 O O . THR B 1 62 ? -61.94400 -21.72800 -17.93200 1.000 75.69855 64 THR B O 1
ATOM 2824 N N . LEU B 1 63 ? -63.25000 -20.26200 -19.03100 1.000 62.71015 65 LEU B N 1
ATOM 2825 C CA . LEU B 1 63 ? -62.38900 -20.25000 -20.20600 1.000 63.38392 65 LEU B CA 1
ATOM 2826 C C . LEU B 1 63 ? -61.53100 -18.98700 -20.27500 1.000 62.39432 65 LEU B C 1
ATOM 2827 O O . LEU B 1 63 ? -61.00800 -18.65900 -21.34600 1.000 66.09477 65 LEU B O 1
ATOM 2832 N N . SER B 1 64 ? -61.33300 -18.30800 -19.14100 1.000 56.96999 66 SER B N 1
ATOM 2833 C CA . SER B 1 64 ? -60.55900 -17.07300 -19.08700 1.000 61.76793 66 SER B CA 1
ATOM 2834 C C . SER B 1 64 ? -59.88700 -16.94300 -17.72500 1.000 61.04416 66 SER B C 1
ATOM 2835 O O . SER B 1 64 ? -60.32700 -17.54000 -16.73800 1.000 61.47316 66 SER B O 1
ATOM 2838 N N . CYS B 1 65 ? -58.80600 -16.15200 -17.68000 1.000 56.76733 67 CYS B N 1
ATOM 2839 C CA . CYS B 1 65 ? -58.07000 -15.89900 -16.44000 1.000 59.05182 67 CYS B CA 1
ATOM 2840 C C . CYS B 1 65 ? -57.47000 -14.50000 -16.45000 1.000 64.25507 67 CYS B C 1
ATOM 2841 O O . CYS B 1 65 ? -56.81300 -14.09800 -17.42000 1.000 68.51348 67 CYS B O 1
ATOM 2844 N N . LYS B 1 66 ? -57.64700 -13.77800 -15.35800 1.000 54.49074 68 LYS B N 1
ATOM 2845 C CA . LYS B 1 66 ? -57.03800 -12.46700 -15.22100 1.000 54.36704 68 LYS B CA 1
ATOM 2846 C C . LYS B 1 66 ? -55.80400 -12.63400 -14.36800 1.000 59.64136 68 LYS B C 1
ATOM 2847 O O . LYS B 1 66 ? -55.88600 -13.03500 -13.20300 1.000 65.24993 68 LYS B O 1
ATOM 2853 N N . VAL B 1 67 ? -54.66400 -12.39200 -14.98100 1.000 58.59650 69 VAL B N 1
ATOM 2854 C CA . VAL B 1 67 ? -53.37800 -12.50300 -14.31900 1.000 58.67282 69 VAL B CA 1
ATOM 2855 C C . VAL B 1 67 ? -53.02700 -11.15500 -13.72600 1.000 63.60763 69 VAL B C 1
ATOM 2856 O O . VAL B 1 67 ? -53.18800 -10.12100 -14.38000 1.000 69.31357 69 VAL B O 1
ATOM 2860 N N . THR B 1 68 ? -52.57800 -11.16200 -12.48500 1.000 64.13137 70 THR B N 1
ATOM 2861 C CA . THR B 1 68 ? -52.12900 -9.95800 -11.81700 1.000 67.60811 70 THR B CA 1
ATOM 2862 C C . THR B 1 68 ? -50.69500 -10.16000 -11.33300 1.000 68.81351 70 THR B C 1
ATOM 2863 O O . THR B 1 68 ? -50.05200 -11.16800 -11.63500 1.000 73.10350 70 THR B O 1
ATOM 2867 N N . LYS B 1 69 ? -50.20700 -9.19400 -10.55300 1.000 74.18784 71 LYS B N 1
ATOM 2868 C CA . LYS B 1 69 ? -48.83400 -9.20300 -10.04100 1.000 79.80694 71 LYS B CA 1
ATOM 2869 C C . LYS B 1 69 ? -47.81000 -9.37000 -11.16400 1.000 76.29336 71 LYS B C 1
ATOM 2870 O O . LYS B 1 69 ? -46.75300 -9.97100 -10.96900 1.000 78.73049 71 LYS B O 1
ATOM 2876 N N . LEU B 1 70 ? -48.12800 -8.87000 -12.35600 1.000 69.03722 72 LEU B N 1
ATOM 2877 C CA . LEU B 1 70 ? -47.13000 -8.82000 -13.40900 1.000 68.21081 72 LEU B CA 1
ATOM 2878 C C . LEU B 1 70 ? -46.15400 -7.67000 -13.13200 1.000 77.81986 72 LEU B C 1
ATOM 2879 O O . LEU B 1 70 ? -46.39500 -6.81900 -12.27000 1.000 82.67044 72 LEU B O 1
ATOM 2884 N N . LEU B 1 71 ? -45.04300 -7.63400 -13.87900 1.000 69.66362 73 LEU B N 1
ATOM 2885 C CA . LEU B 1 71 ? -43.93200 -6.73700 -13.57400 1.000 65.81579 73 LEU B CA 1
ATOM 2886 C C . LEU B 1 71 ? -43.60000 -5.89600 -14.80100 1.000 62.21535 73 LEU B C 1
ATOM 2887 O O . LEU B 1 71 ? -43.32300 -6.44700 -15.87200 1.000 60.54937 73 LEU B O 1
ATOM 2892 N N . GLU B 1 72 ? -43.60800 -4.56400 -14.64300 1.000 60.54937 74 GLU B N 1
ATOM 2893 C CA . GLU B 1 72 ? -43.50000 -3.66500 -15.79000 1.000 57.28582 74 GLU B CA 1
ATOM 2894 C C . GLU B 1 72 ? -42.19900 -3.89100 -16.54600 1.000 60.99152 74 GLU B C 1
ATOM 2895 O O . GLU B 1 72 ? -41.12200 -3.98600 -15.94500 1.000 63.51814 74 GLU B O 1
ATOM 2901 N N . GLY B 1 73 ? -42.31000 -3.99700 -17.87100 1.000 63.42339 75 GLY B N 1
ATOM 2902 C CA . GLY B 1 73 ? -41.17500 -4.19500 -18.73600 1.000 70.60847 75 GLY B CA 1
ATOM 2903 C C . GLY B 1 73 ? -40.82200 -5.63800 -19.02900 1.000 78.94368 75 GLY B C 1
ATOM 2904 O O . GLY B 1 73 ? -40.09400 -5.89200 -19.99400 1.000 81.57557 75 GLY B O 1
ATOM 2905 N N . ASN B 1 74 ? -41.31100 -6.58700 -18.23400 1.000 75.78540 76 ASN B N 1
ATOM 2906 C CA . ASN B 1 74 ? -40.96900 -7.98800 -18.43700 1.000 68.05816 76 ASN B CA 1
ATOM 2907 C C . ASN B 1 74 ? -41.86900 -8.60800 -19.49200 1.000 61.55212 76 ASN B C 1
ATOM 2908 O O . ASN B 1 74 ? -43.01300 -8.19200 -19.68500 1.000 66.81591 76 ASN B O 1
ATOM 2913 N N . GLU B 1 75 ? -41.30800 -9.57200 -20.21000 1.000 52.49840 77 GLU B N 1
ATOM 2914 C CA . GLU B 1 75 ? -41.99900 -10.31500 -21.24700 1.000 51.58513 77 GLU B CA 1
ATOM 2915 C C . GLU B 1 75 ? -42.37900 -11.67000 -20.68800 1.000 56.53046 77 GLU B C 1
ATOM 2916 O O . GLU B 1 75 ? -41.52300 -12.38500 -20.16100 1.000 59.78085 77 GLU B O 1
ATOM 2922 N N . TYR B 1 76 ? -43.64900 -12.02800 -20.81300 1.000 58.25435 78 TYR B N 1
ATOM 2923 C CA . TYR B 1 76 ? -44.14600 -13.27500 -20.26300 1.000 54.87763 78 TYR B CA 1
ATOM 2924 C C . TYR B 1 76 ? -44.72100 -14.16500 -21.35900 1.000 54.89606 78 TYR B C 1
ATOM 2925 O O . TYR B 1 76 ? -45.17700 -13.68700 -22.40000 1.000 57.23581 78 TYR B O 1
ATOM 2934 N N . THR B 1 77 ? -44.69800 -15.46700 -21.10600 1.000 52.22731 79 THR B N 1
ATOM 2935 C CA . THR B 1 77 ? -45.43400 -16.44700 -21.89000 1.000 56.38308 79 THR B CA 1
ATOM 2936 C C . THR B 1 77 ? -46.29700 -17.24900 -20.92600 1.000 52.56683 79 THR B C 1
ATOM 2937 O O . THR B 1 77 ? -45.89400 -17.48600 -19.78100 1.000 47.77941 79 THR B O 1
ATOM 2941 N N . PHE B 1 78 ? -47.50700 -17.60900 -21.36300 1.000 50.13496 80 PHE B N 1
ATOM 2942 C CA . PHE B 1 78 ? -48.43200 -18.37500 -20.53800 1.000 45.14752 80 PHE B CA 1
ATOM 2943 C C . PHE B 1 78 ? -48.77100 -19.70200 -21.20600 1.000 46.69244 80 PHE B C 1
ATOM 2944 O O . PHE B 1 78 ? -48.74500 -19.83100 -22.43600 1.000 53.82224 80 PHE B O 1
ATOM 2952 N N . ARG B 1 79 ? -49.09400 -20.69400 -20.38600 1.000 40.97333 81 ARG B N 1
ATOM 2953 C CA . ARG B 1 79 ? -49.56400 -21.97700 -20.88500 1.000 46.96353 81 ARG B CA 1
ATOM 2954 C C . ARG B 1 79 ? -50.84100 -22.33100 -20.13200 1.000 43.95527 81 ARG B C 1
ATOM 2955 O O . ARG B 1 79 ? -50.99200 -21.99100 -18.95500 1.000 39.66265 81 ARG B O 1
ATOM 2963 N N . ILE B 1 80 ? -51.79600 -22.93000 -20.82200 1.000 44.78695 82 ILE B N 1
ATOM 2964 C CA . ILE B 1 80 ? -53.02900 -23.36300 -20.17500 1.000 46.54769 82 ILE B CA 1
ATOM 2965 C C . ILE B 1 80 ? -53.20500 -24.85700 -20.39800 1.000 45.10541 82 ILE B C 1
ATOM 2966 O O . ILE B 1 80 ? -53.01200 -25.35200 -21.51500 1.000 57.16212 82 ILE B O 1
ATOM 2971 N N . MET B 1 81 ? -53.56500 -25.57000 -19.33000 1.000 38.85203 83 MET B N 1
ATOM 2972 C CA . MET B 1 81 ? -53.79000 -27.00700 -19.36500 1.000 47.47411 83 MET B CA 1
ATOM 2973 C C . MET B 1 81 ? -55.17800 -27.37100 -18.84700 1.000 49.80860 83 MET B C 1
ATOM 2974 O O . MET B 1 81 ? -55.66100 -26.80500 -17.86200 1.000 53.18006 83 MET B O 1
ATOM 2979 N N . ALA B 1 82 ? -55.79400 -28.35300 -19.48800 1.000 51.63777 84 ALA B N 1
ATOM 2980 C CA . ALA B 1 82 ? -57.06300 -28.90400 -19.03900 1.000 49.59279 84 ALA B CA 1
ATOM 2981 C C . ALA B 1 82 ? -56.82300 -30.12500 -18.16400 1.000 48.64531 84 ALA B C 1
ATOM 2982 O O . ALA B 1 82 ? -55.82100 -30.82900 -18.30500 1.000 50.19286 84 ALA B O 1
ATOM 2984 N N . VAL B 1 83 ? -57.73500 -30.34800 -17.22800 1.000 52.53525 85 VAL B N 1
ATOM 2985 C CA . VAL B 1 83 ? -57.62100 -31.43400 -16.27200 1.000 40.34957 85 VAL B CA 1
ATOM 2986 C C . VAL B 1 83 ? -58.89800 -32.24400 -16.30400 1.000 44.52113 85 VAL B C 1
ATOM 2987 O O . VAL B 1 83 ? -59.99700 -31.68500 -16.38500 1.000 41.59446 85 VAL B O 1
ATOM 2991 N N . ASN B 1 84 ? -58.75200 -33.56700 -16.26100 1.000 48.11103 86 ASN B N 1
ATOM 2992 C CA . ASN B 1 84 ? -59.91000 -34.43000 -16.07200 1.000 41.76817 86 ASN B CA 1
ATOM 2993 C C . ASN B 1 84 ? -59.60100 -35.41400 -14.95400 1.000 37.07023 86 ASN B C 1
ATOM 2994 O O . ASN B 1 84 ? -58.59300 -35.26000 -14.25300 1.000 43.54206 86 ASN B O 1
ATOM 2999 N N . LYS B 1 85 ? -60.44700 -36.42500 -14.77700 1.000 38.28617 87 LYS B N 1
ATOM 3000 C CA . LYS B 1 85 ? -60.28300 -37.34100 -13.65000 1.000 43.83683 87 LYS B CA 1
ATOM 3001 C C . LYS B 1 85 ? -58.95100 -38.06800 -13.68800 1.000 42.50510 87 LYS B C 1
ATOM 3002 O O . LYS B 1 85 ? -58.49800 -38.58000 -12.65900 1.000 40.91806 87 LYS B O 1
ATOM 3008 N N . TYR B 1 86 ? -58.33000 -38.15700 -14.85200 1.000 39.28892 88 TYR B N 1
ATOM 3009 C CA . TYR B 1 86 ? -57.08200 -38.88100 -14.96400 1.000 46.08447 88 TYR B CA 1
ATOM 3010 C C . TYR B 1 86 ? -55.87700 -37.95400 -14.97500 1.000 50.70345 88 TYR B C 1
ATOM 3011 O O . TYR B 1 86 ? -54.76100 -38.42000 -15.23100 1.000 49.54541 88 TYR B O 1
ATOM 3020 N N . GLY B 1 87 ? -56.06300 -36.65500 -14.74100 1.000 47.86363 89 GLY B N 1
ATOM 3021 C CA . GLY B 1 87 ? -54.87800 -35.84000 -14.60400 1.000 42.56300 89 GLY B CA 1
ATOM 3022 C C . GLY B 1 87 ? -54.76800 -34.68600 -15.57600 1.000 43.52890 89 GLY B C 1
ATOM 3023 O O . GLY B 1 87 ? -55.75400 -34.34200 -16.23600 1.000 37.40975 89 GLY B O 1
ATOM 3024 N N . VAL B 1 88 ? -53.55900 -34.12100 -15.70900 1.000 42.87619 90 VAL B N 1
ATOM 3025 C CA . VAL B 1 88 ? -53.35000 -32.88200 -16.44400 1.000 38.39145 90 VAL B CA 1
ATOM 3026 C C . VAL B 1 88 ? -52.96600 -33.19600 -17.88200 1.000 37.59135 90 VAL B C 1
ATOM 3027 O O . VAL B 1 88 ? -52.08500 -34.01800 -18.12900 1.000 40.06796 90 VAL B O 1
ATOM 3031 N N . GLY B 1 89 ? -53.62800 -32.53000 -18.83300 1.000 45.83971 91 GLY B N 1
ATOM 3032 C CA . GLY B 1 89 ? -53.40000 -32.75300 -20.24700 1.000 53.25639 91 GLY B CA 1
ATOM 3033 C C . GLY B 1 89 ? -52.30900 -31.85800 -20.81200 1.000 63.79449 91 GLY B C 1
ATOM 3034 O O . GLY B 1 89 ? -51.66900 -31.07900 -20.10500 1.000 55.43559 91 GLY B O 1
ATOM 3035 N N . GLU B 1 90 ? -52.13400 -31.94700 -22.12900 1.000 76.48812 92 GLU B N 1
ATOM 3036 C CA . GLU B 1 90 ? -51.03800 -31.24800 -22.77600 1.000 83.82058 92 GLU B CA 1
ATOM 3037 C C . GLU B 1 90 ? -51.27500 -29.74000 -22.75000 1.000 72.25077 92 GLU B C 1
ATOM 3038 O O . GLU B 1 90 ? -52.41900 -29.28300 -22.78600 1.000 77.16188 92 GLU B O 1
ATOM 3044 N N . PRO B 1 91 ? -50.20900 -28.94900 -22.69700 1.000 63.47340 93 PRO B N 1
ATOM 3045 C CA . PRO B 1 91 ? -50.37200 -27.50100 -22.55700 1.000 55.93829 93 PRO B CA 1
ATOM 3046 C C . PRO B 1 91 ? -50.64200 -26.78900 -23.87000 1.000 57.23055 93 PRO B C 1
ATOM 3047 O O . PRO B 1 91 ? -50.20500 -27.20100 -24.94400 1.000 61.03627 93 PRO B O 1
ATOM 3051 N N . LEU B 1 92 ? -51.34700 -25.67300 -23.75600 1.000 57.63849 94 LEU B N 1
ATOM 3052 C CA . LEU B 1 92 ? -51.47500 -24.70200 -24.82900 1.000 59.73348 94 LEU B CA 1
ATOM 3053 C C . LEU B 1 92 ? -50.72500 -23.45100 -24.38400 1.000 63.62079 94 LEU B C 1
ATOM 3054 O O . LEU B 1 92 ? -51.06000 -22.87200 -23.34200 1.000 55.77248 94 LEU B O 1
ATOM 3059 N N . GLU B 1 93 ? -49.69600 -23.06400 -25.15300 1.000 56.86734 95 GLU B N 1
ATOM 3060 C CA . GLU B 1 93 ? -48.82200 -21.94100 -24.84400 1.000 52.44839 95 GLU B CA 1
ATOM 3061 C C . GLU B 1 93 ? -49.23000 -20.72200 -25.64900 1.000 48.31106 95 GLU B C 1
ATOM 3062 O O . GLU B 1 93 ? -49.67200 -20.84700 -26.79100 1.000 55.12240 95 GLU B O 1
ATOM 3068 N N . SER B 1 94 ? -49.07600 -19.54100 -25.04400 1.000 53.72749 96 SER B N 1
ATOM 3069 C CA . SER B 1 94 ? -49.44900 -18.26700 -25.65800 1.000 59.92034 96 SER B CA 1
ATOM 3070 C C . SER B 1 94 ? -48.28200 -17.66300 -26.44400 1.000 66.93697 96 SER B C 1
ATOM 3071 O O . SER B 1 94 ? -47.16400 -18.18100 -26.45400 1.000 72.89558 96 SER B O 1
ATOM 3074 N N . GLU B 1 95 ? -48.54300 -16.53200 -27.10400 1.000 70.91640 97 GLU B N 1
ATOM 3075 C CA . GLU B 1 95 ? -47.44800 -15.75400 -27.66900 1.000 71.64806 97 GLU B CA 1
ATOM 3076 C C . GLU B 1 95 ? -46.83900 -14.90200 -26.55600 1.000 75.97753 97 GLU B C 1
ATOM 3077 O O . GLU B 1 95 ? -47.52100 -14.60100 -25.57200 1.000 82.47305 97 GLU B O 1
ATOM 3083 N N . PRO B 1 96 ? -45.56400 -14.50400 -26.67100 1.000 69.87943 98 PRO B N 1
ATOM 3084 C CA . PRO B 1 96 ? -44.96100 -13.67000 -25.61900 1.000 64.76566 98 PRO B CA 1
ATOM 3085 C C . PRO B 1 96 ? -45.63000 -12.30900 -25.54800 1.000 61.80741 98 PRO B C 1
ATOM 3086 O O . PRO B 1 96 ? -45.93500 -11.70000 -26.57500 1.000 59.78348 98 PRO B O 1
ATOM 3090 N N . VAL B 1 97 ? -45.85100 -11.82600 -24.32500 1.000 62.31273 99 VAL B N 1
ATOM 3091 C CA . VAL B 1 97 ? -46.45300 -10.51600 -24.10700 1.000 58.42806 99 VAL B CA 1
ATOM 3092 C C . VAL B 1 97 ? -45.65000 -9.74500 -23.06900 1.000 48.41370 99 VAL B C 1
ATOM 3093 O O . VAL B 1 97 ? -45.21800 -10.30300 -22.05200 1.000 50.85610 99 VAL B O 1
ATOM 3097 N N . VAL B 1 98 ? -45.44500 -8.45700 -23.33800 1.000 50.25339 100 VAL B N 1
ATOM 3098 C CA . VAL B 1 98 ? -44.70800 -7.55500 -22.46100 1.000 56.56994 100 VAL B CA 1
ATOM 3099 C C . VAL B 1 98 ? -45.69900 -6.78000 -21.61000 1.000 55.50402 100 VAL B C 1
ATOM 3100 O O . VAL B 1 98 ? -46.72000 -6.29400 -22.11200 1.000 63.20495 100 VAL B O 1
ATOM 3104 N N . ALA B 1 99 ? -45.41100 -6.67200 -20.32100 1.000 56.84892 101 ALA B N 1
ATOM 3105 C CA . ALA B 1 99 ? -46.25800 -5.90900 -19.41000 1.000 59.98614 101 ALA B CA 1
ATOM 3106 C C . ALA B 1 99 ? -45.90900 -4.43200 -19.53900 1.000 72.48237 101 ALA B C 1
ATOM 3107 O O . ALA B 1 99 ? -44.95400 -3.95100 -18.92300 1.000 84.78385 101 ALA B O 1
ATOM 3109 N N . LYS B 1 100 ? -46.68600 -3.70900 -20.34400 1.000 71.89020 102 LYS B N 1
ATOM 3110 C CA . LYS B 1 100 ? -46.54300 -2.27000 -20.51600 1.000 63.26285 102 LYS B CA 1
ATOM 3111 C C . LYS B 1 100 ? -47.91300 -1.63700 -20.38000 1.000 60.25459 102 LYS B C 1
ATOM 3112 O O . LYS B 1 100 ? -48.93800 -2.26500 -20.65500 1.000 59.95456 102 LYS B O 1
ATOM 3118 N N . ASN B 1 101 ? -47.93700 -0.39500 -19.95400 1.000 65.15518 103 ASN B N 1
ATOM 3119 C CA . ASN B 1 101 ? -49.22000 0.26800 -19.88100 1.000 64.99727 103 ASN B CA 1
ATOM 3120 C C . ASN B 1 101 ? -49.68700 0.62300 -21.29200 1.000 57.38056 103 ASN B C 1
ATOM 3121 O O . ASN B 1 101 ? -48.86400 0.93100 -22.15300 1.000 52.68263 103 ASN B O 1
ATOM 3126 N N . PRO B 1 102 ? -50.98200 0.49300 -21.58900 1.000 62.75226 104 PRO B N 1
ATOM 3127 C CA . PRO B 1 102 ? -51.44700 0.80500 -22.94500 1.000 64.34719 104 PRO B CA 1
ATOM 3128 C C . PRO B 1 102 ? -51.23900 2.27300 -23.26700 1.000 63.53130 104 PRO B C 1
ATOM 3129 O O . PRO B 1 102 ? -51.23600 3.13100 -22.37500 1.000 59.15446 104 PRO B O 1
ATOM 3133 N N . PHE B 1 103 ? -51.08100 2.55500 -24.56500 1.000 59.48871 105 PHE B N 1
ATOM 3134 C CA . PHE B 1 103 ? -51.08700 3.93500 -25.02400 1.000 73.00612 105 PHE B CA 1
ATOM 3135 C C . PHE B 1 103 ? -52.49400 4.49200 -24.84500 1.000 73.40617 105 PHE B C 1
ATOM 3136 O O . PHE B 1 103 ? -53.48400 3.84800 -25.21900 1.000 53.95121 105 PHE B O 1
ATOM 3144 N N . VAL B 1 104 ? -52.57800 5.71200 -24.31400 1.000 81.94140 106 VAL B N 1
ATOM 3145 C CA . VAL B 1 104 ? -53.84800 6.30300 -23.91600 1.000 76.71709 106 VAL B CA 1
ATOM 3146 C C . VAL B 1 104 ? -54.09300 7.58000 -24.69600 1.000 70.62689 106 VAL B C 1
ATOM 3147 O O . VAL B 1 104 ? -53.17200 8.34500 -25.00000 1.000 76.48285 106 VAL B O 1
ATOM 3151 N N . VAL B 1 105 ? -55.36700 7.82800 -24.95900 1.000 64.51826 107 VAL B N 1
ATOM 3152 C CA . VAL B 1 105 ? -55.85500 8.97200 -25.71700 1.000 62.19956 107 VAL B CA 1
ATOM 3153 C C . VAL B 1 105 ? -55.43200 10.28300 -25.04400 1.000 61.03363 107 VAL B C 1
ATOM 3154 O O . VAL B 1 105 ? -55.14700 10.28900 -23.83900 1.000 61.13101 107 VAL B O 1
ATOM 3158 N N . PRO B 1 106 ? -55.34400 11.40500 -25.76200 1.000 62.48118 108 PRO B N 1
ATOM 3159 C CA . PRO B 1 106 ? -54.87100 12.64000 -25.13000 1.000 69.48991 108 PRO B CA 1
ATOM 3160 C C . PRO B 1 106 ? -55.87500 13.18300 -24.13100 1.000 72.73504 108 PRO B C 1
ATOM 3161 O O . PRO B 1 106 ? -57.04400 12.80200 -24.10600 1.000 74.65895 108 PRO B O 1
ATOM 3165 N N . ASP B 1 107 ? -55.39000 14.08700 -23.29000 1.000 72.66924 109 ASP B N 1
ATOM 3166 C CA . ASP B 1 107 ? -56.26400 14.79400 -22.37200 1.000 79.47532 109 ASP B CA 1
ATOM 3167 C C . ASP B 1 107 ? -57.10700 15.82000 -23.11800 1.000 69.40832 109 ASP B C 1
ATOM 3168 O O . ASP B 1 107 ? -56.69100 16.37600 -24.13400 1.000 69.76889 109 ASP B O 1
ATOM 3173 N N . ALA B 1 108 ? -58.27400 16.11700 -22.57200 1.000 70.47424 110 ALA B N 1
ATOM 3174 C CA . ALA B 1 108 ? -59.13800 17.09100 -23.21600 1.000 72.02969 110 ALA B CA 1
ATOM 3175 C C . ALA B 1 108 ? -58.44100 18.44500 -23.25800 1.000 74.07730 110 ALA B C 1
ATOM 3176 O O . ALA B 1 108 ? -57.96800 18.92400 -22.22200 1.000 80.75705 110 ALA B O 1
ATOM 3178 N N . PRO B 1 109 ? -58.34200 19.07500 -24.42400 1.000 37.90191 111 PRO B N 1
ATOM 3179 C CA . PRO B 1 109 ? -57.69000 20.38200 -24.53300 1.000 41.37865 111 PRO B CA 1
ATOM 3180 C C . PRO B 1 109 ? -58.42000 21.44300 -23.73200 1.000 47.10828 111 PRO B C 1
ATOM 3181 O O . PRO B 1 109 ? -59.51900 21.23000 -23.22200 1.000 50.55343 111 PRO B O 1
ATOM 3185 N N . LYS B 1 110 ? -57.76600 22.60100 -23.60800 1.000 49.70859 112 LYS B N 1
ATOM 3186 C CA . LYS B 1 110 ? -58.40000 23.80900 -23.08900 1.000 47.94785 112 LYS B CA 1
ATOM 3187 C C . LYS B 1 110 ? -59.34800 24.39000 -24.12800 1.000 47.10302 112 LYS B C 1
ATOM 3188 O O . LYS B 1 110 ? -59.24000 24.12300 -25.32600 1.000 49.32960 112 LYS B O 1
ATOM 3194 N N . ALA B 1 111 ? -60.29500 25.19000 -23.66100 1.000 49.26907 113 ALA B N 1
ATOM 3195 C CA . ALA B 1 111 ? -61.30700 25.69100 -24.57800 1.000 42.58142 113 ALA B CA 1
ATOM 3196 C C . ALA B 1 111 ? -60.65700 26.56400 -25.64800 1.000 39.42578 113 ALA B C 1
ATOM 3197 O O . ALA B 1 111 ? -59.71200 27.31300 -25.36200 1.000 43.35257 113 ALA B O 1
ATOM 3199 N N . PRO B 1 112 ? -61.10400 26.46800 -26.88600 1.000 32.84078 114 PRO B N 1
ATOM 3200 C CA . PRO B 1 112 ? -60.57900 27.34000 -27.93600 1.000 34.67784 114 PRO B CA 1
ATOM 3201 C C . PRO B 1 112 ? -61.14800 28.74900 -27.79700 1.000 40.91806 114 PRO B C 1
ATOM 3202 O O . PRO B 1 112 ? -62.02700 29.01900 -26.98000 1.000 35.63585 114 PRO B O 1
ATOM 3206 N N . GLU B 1 113 ? -60.58900 29.66300 -28.59100 1.000 48.39528 115 GLU B N 1
ATOM 3207 C CA . GLU B 1 113 ? -60.96500 31.06700 -28.57300 1.000 45.99499 115 GLU B CA 1
ATOM 3208 C C . GLU B 1 113 ? -60.99300 31.54600 -30.00800 1.000 42.47615 115 GLU B C 1
ATOM 3209 O O . GLU B 1 113 ? -60.20000 31.08200 -30.82900 1.000 46.32924 115 GLU B O 1
ATOM 3215 N N . VAL B 1 114 ? -61.90400 32.44300 -30.31100 1.000 43.72630 116 VAL B N 1
ATOM 3216 C CA . VAL B 1 114 ? -62.01400 33.02600 -31.64400 1.000 38.11246 116 VAL B CA 1
ATOM 3217 C C . VAL B 1 114 ? -61.18700 34.29100 -31.66900 1.000 40.39695 116 VAL B C 1
ATOM 3218 O O . VAL B 1 114 ? -61.11300 34.99900 -30.66300 1.000 51.44301 116 VAL B O 1
ATOM 3222 N N . THR B 1 115 ? -60.51700 34.57400 -32.79100 1.000 49.16116 117 THR B N 1
ATOM 3223 C CA . THR B 1 115 ? -59.78600 35.82300 -32.90600 1.000 50.15601 117 THR B CA 1
ATOM 3224 C C . THR B 1 115 ? -60.43500 36.67600 -33.98100 1.000 55.43559 117 THR B C 1
ATOM 3225 O O . THR B 1 115 ? -61.36400 37.44500 -33.67700 1.000 65.75788 117 THR B O 1
ATOM 3229 N N . THR B 1 116 ? -60.01200 36.58700 -35.23800 1.000 57.35688 118 THR B N 1
ATOM 3230 C CA . THR B 1 116 ? -60.49100 37.50000 -36.27100 1.000 55.60140 118 THR B CA 1
ATOM 3231 C C . THR B 1 116 ? -61.73300 36.92500 -36.94800 1.000 59.58083 118 THR B C 1
ATOM 3232 O O . THR B 1 116 ? -61.74700 35.75500 -37.35100 1.000 58.62545 118 THR B O 1
ATOM 3236 N N . VAL B 1 117 ? -62.77000 37.75600 -37.06500 1.000 55.06713 119 VAL B N 1
ATOM 3237 C CA . VAL B 1 117 ? -64.09100 37.36000 -37.54500 1.000 49.10589 119 VAL B CA 1
ATOM 3238 C C . VAL B 1 117 ? -64.41900 38.10800 -38.82900 1.000 55.56982 119 VAL B C 1
ATOM 3239 O O . VAL B 1 117 ? -64.11400 39.29800 -38.93800 1.000 60.19143 119 VAL B O 1
ATOM 3243 N N . THR B 1 118 ? -65.03200 37.41500 -39.80200 1.000 58.25962 120 THR B N 1
ATOM 3244 C CA . THR B 1 118 ? -65.72900 38.04500 -40.93300 1.000 59.53345 120 THR B CA 1
ATOM 3245 C C . THR B 1 118 ? -67.16800 37.52300 -40.99200 1.000 64.28929 120 THR B C 1
ATOM 3246 O O . THR B 1 118 ? -67.57500 36.67100 -40.19600 1.000 67.01856 120 THR B O 1
ATOM 3250 N N . LYS B 1 119 ? -67.94000 38.01800 -41.97000 1.000 61.14154 121 LYS B N 1
ATOM 3251 C CA . LYS B 1 119 ? -69.32300 37.57400 -42.11400 1.000 59.71769 121 LYS B CA 1
ATOM 3252 C C . LYS B 1 119 ? -69.42700 36.10900 -42.50600 1.000 64.79198 121 LYS B C 1
ATOM 3253 O O . LYS B 1 119 ? -70.53900 35.56900 -42.56800 1.000 66.65536 121 LYS B O 1
ATOM 3259 N N . ASP B 1 120 ? -68.30900 35.46600 -42.80500 1.000 63.88398 122 ASP B N 1
ATOM 3260 C CA . ASP B 1 120 ? -68.33000 34.12400 -43.34500 1.000 60.09405 122 ASP B CA 1
ATOM 3261 C C . ASP B 1 120 ? -67.23600 33.24700 -42.77000 1.000 54.54865 122 ASP B C 1
ATOM 3262 O O . ASP B 1 120 ? -67.09300 32.11000 -43.22900 1.000 54.13544 122 ASP B O 1
ATOM 3267 N N . SER B 1 121 ? -66.45400 33.73700 -41.80700 1.000 50.67976 123 SER B N 1
ATOM 3268 C CA . SER B 1 121 ? -65.26200 33.03500 -41.35500 1.000 43.81841 123 SER B CA 1
ATOM 3269 C C . SER B 1 121 ? -64.88700 33.47000 -39.94500 1.000 47.90048 123 SER B C 1
ATOM 3270 O O . SER B 1 121 ? -65.15700 34.59800 -39.53000 1.000 59.24395 123 SER B O 1
ATOM 3273 N N . MET B 1 122 ? -64.25000 32.56100 -39.22100 1.000 46.62927 124 MET B N 1
ATOM 3274 C CA . MET B 1 122 ? -63.66500 32.85600 -37.92800 1.000 38.96783 124 MET B CA 1
ATOM 3275 C C . MET B 1 122 ? -62.34300 32.11100 -37.82400 1.000 48.52950 124 MET B C 1
ATOM 3276 O O . MET B 1 122 ? -62.23400 30.93800 -38.20000 1.000 47.22408 124 MET B O 1
ATOM 3281 N N . ILE B 1 123 ? -61.34000 32.81300 -37.32600 1.000 53.07215 125 ILE B N 1
ATOM 3282 C CA . ILE B 1 123 ? -60.07800 32.20300 -36.96500 1.000 45.02645 125 ILE B CA 1
ATOM 3283 C C . ILE B 1 123 ? -60.23700 31.75600 -35.52400 1.000 41.31548 125 ILE B C 1
ATOM 3284 O O . ILE B 1 123 ? -60.56000 32.56700 -34.65000 1.000 41.00228 125 ILE B O 1
ATOM 3289 N N . VAL B 1 124 ? -60.08000 30.45600 -35.29700 1.000 36.85442 126 VAL B N 1
ATOM 3290 C CA . VAL B 1 124 ? -60.21100 29.82600 -33.99100 1.000 30.80369 126 VAL B CA 1
ATOM 3291 C C . VAL B 1 124 ? -58.85400 29.23300 -33.62500 1.000 41.67605 126 VAL B C 1
ATOM 3292 O O . VAL B 1 124 ? -58.20600 28.60700 -34.46900 1.000 43.98948 126 VAL B O 1
ATOM 3296 N N . VAL B 1 125 ? -58.42600 29.42300 -32.37400 1.000 38.32038 127 VAL B N 1
ATOM 3297 C CA . VAL B 1 125 ? -57.09900 29.02200 -31.91800 1.000 40.31536 127 VAL B CA 1
ATOM 3298 C C . VAL B 1 125 ? -57.21200 28.24800 -30.60800 1.000 39.79161 127 VAL B C 1
ATOM 3299 O O . VAL B 1 125 ? -58.18700 28.37000 -29.87100 1.000 43.88684 127 VAL B O 1
ATOM 3303 N N . TRP B 1 126 ? -56.21300 27.42900 -30.33300 1.000 39.87057 128 TRP B N 1
ATOM 3304 C CA . TRP B 1 126 ? -56.18000 26.63900 -29.07900 1.000 37.98350 128 TRP B CA 1
ATOM 3305 C C . TRP B 1 126 ? -54.72600 26.34700 -28.70200 1.000 47.69782 128 TRP B C 1
ATOM 3306 O O . TRP B 1 126 ? -53.84700 26.65600 -29.48200 1.000 58.64914 128 TRP B O 1
ATOM 3317 N N . GLU B 1 127 ? -54.51400 25.65200 -27.59600 1.000 46.44504 129 GLU B N 1
ATOM 3318 C CA . GLU B 1 127 ? -53.14200 25.41800 -27.11400 1.000 59.05445 129 GLU B CA 1
ATOM 3319 C C . GLU B 1 127 ? -52.76000 23.94200 -27.07300 1.000 59.73874 129 GLU B C 1
ATOM 3320 O O . GLU B 1 127 ? -53.61500 23.08500 -26.99200 1.000 51.23772 129 GLU B O 1
ATOM 3326 N N . ARG B 1 128 ? -51.45300 23.71300 -27.07900 1.000 61.62318 130 ARG B N 1
ATOM 3327 C CA . ARG B 1 128 ? -50.83300 22.38000 -26.93300 1.000 61.28103 130 ARG B CA 1
ATOM 3328 C C . ARG B 1 128 ? -50.96400 21.99500 -25.46900 1.000 65.22361 130 ARG B C 1
ATOM 3329 O O . ARG B 1 128 ? -50.98000 22.88800 -24.63800 1.000 73.91149 130 ARG B O 1
ATOM 3337 N N . PRO B 1 129 ? -50.89500 20.71300 -25.07700 1.000 64.63933 131 PRO B N 1
ATOM 3338 C CA . PRO B 1 129 ? -50.99100 20.34900 -23.67200 1.000 68.59507 131 PRO B CA 1
ATOM 3339 C C . PRO B 1 129 ? -49.90900 21.02000 -22.82500 1.000 87.04991 131 PRO B C 1
ATOM 3340 O O . PRO B 1 129 ? -48.80400 21.10500 -23.31900 1.000 95.32985 131 PRO B O 1
ATOM 3344 N N . ALA B 1 130 ? -50.29200 21.44100 -21.60900 1.000 100.68576 132 ALA B N 1
ATOM 3345 C CA . ALA B 1 130 ? -49.48000 22.12100 -20.56700 1.000 113.38465 132 ALA B CA 1
ATOM 3346 C C . ALA B 1 130 ? -48.00600 21.76000 -20.74500 1.000 116.24025 132 ALA B C 1
ATOM 3347 O O . ALA B 1 130 ? -47.22600 22.62300 -21.15000 1.000 126.44148 132 ALA B O 1
ATOM 3349 N N . SER B 1 131 ? -47.68900 20.49200 -20.52700 1.000 107.42341 133 SER B N 1
ATOM 3350 C CA . SER B 1 131 ? -46.34900 19.97700 -20.87200 1.000 99.83565 133 SER B CA 1
ATOM 3351 C C . SER B 1 131 ? -46.62400 18.69000 -21.64900 1.000 112.44769 133 SER B C 1
ATOM 3352 O O . SER B 1 131 ? -47.51200 17.94900 -21.24200 1.000 93.58754 133 SER B O 1
ATOM 3355 N N . ASP B 1 132 ? -45.94900 18.47700 -22.77400 1.000 140.91426 134 ASP B N 1
ATOM 3356 C CA . ASP B 1 132 ? -46.25100 17.28100 -23.60200 1.000 143.21717 134 ASP B CA 1
ATOM 3357 C C . ASP B 1 132 ? -45.74100 16.01100 -22.92600 1.000 142.24337 134 ASP B C 1
ATOM 3358 O O . ASP B 1 132 ? -44.66200 15.52600 -23.30900 1.000 140.62476 134 ASP B O 1
ATOM 3363 N N . GLY B 1 133 ? -46.56500 15.47600 -22.01800 1.000 141.27747 135 GLY B N 1
ATOM 3364 C CA . GLY B 1 133 ? -46.32200 14.23400 -21.26800 1.000 141.41696 135 GLY B CA 1
ATOM 3365 C C . GLY B 1 133 ? -46.65700 13.00600 -22.09800 1.000 135.42940 135 GLY B C 1
ATOM 3366 O O . GLY B 1 133 ? -47.62600 12.31100 -21.76600 1.000 141.48802 135 GLY B O 1
ATOM 3367 N N . GLY B 1 134 ? -45.88100 12.77900 -23.16000 1.000 128.42592 136 GLY B N 1
ATOM 3368 C CA . GLY B 1 134 ? -45.98900 11.59100 -24.02800 1.000 118.76687 136 GLY B CA 1
ATOM 3369 C C . GLY B 1 134 ? -47.31400 11.44200 -24.74100 1.000 109.79211 136 GLY B C 1
ATOM 3370 O O . GLY B 1 134 ? -47.66100 10.31000 -25.08100 1.000 95.78254 136 GLY B O 1
ATOM 3371 N N . SER B 1 135 ? -48.01400 12.53700 -25.01100 1.000 120.12230 137 SER B N 1
ATOM 3372 C CA . SER B 1 135 ? -49.30500 12.37100 -25.72100 1.000 117.15352 137 SER B CA 1
ATOM 3373 C C . SER B 1 135 ? -49.06900 12.09700 -27.20900 1.000 120.93818 137 SER B C 1
ATOM 3374 O O . SER B 1 135 ? -49.88200 11.38400 -27.78900 1.000 132.92646 137 SER B O 1
ATOM 3377 N N . GLU B 1 136 ? -47.98000 12.61200 -27.78000 1.000 110.38166 138 GLU B N 1
ATOM 3378 C CA . GLU B 1 136 ? -47.66700 12.41000 -29.22100 1.000 98.85133 138 GLU B CA 1
ATOM 3379 C C . GLU B 1 136 ? -48.90200 12.72200 -30.06600 1.000 78.03041 138 GLU B C 1
ATOM 3380 O O . GLU B 1 136 ? -49.37300 11.83000 -30.75200 1.000 76.97765 138 GLU B O 1
ATOM 3386 N N . ILE B 1 137 ? -49.36700 13.96400 -30.00300 1.000 61.48106 139 ILE B N 1
ATOM 3387 C CA . ILE B 1 137 ? -50.59400 14.42800 -30.70400 1.000 57.51216 139 ILE B CA 1
ATOM 3388 C C . ILE B 1 137 ? -50.35000 14.48700 -32.20400 1.000 59.35712 139 ILE B C 1
ATOM 3389 O O . ILE B 1 137 ? -49.39800 15.10200 -32.59700 1.000 62.54697 139 ILE B O 1
ATOM 3394 N N . LEU B 1 138 ? -51.22500 13.87300 -32.98800 1.000 55.00660 140 LEU B N 1
ATOM 3395 C CA . LEU B 1 138 ? -51.08400 13.86700 -34.46000 1.000 54.05648 140 LEU B CA 1
ATOM 3396 C C . LEU B 1 138 ? -51.90200 15.01100 -35.04700 1.000 51.84569 140 LEU B C 1
ATOM 3397 O O . LEU B 1 138 ? -51.62300 15.41500 -36.15900 1.000 48.48213 140 LEU B O 1
ATOM 3402 N N . GLY B 1 139 ? -52.90600 15.48000 -34.32200 1.000 42.88409 141 GLY B N 1
ATOM 3403 C CA . GLY B 1 139 ? -53.74200 16.54100 -34.88800 1.000 40.38642 141 GLY B CA 1
ATOM 3404 C C . GLY B 1 139 ? -54.94900 16.82700 -34.04000 1.000 46.06605 141 GLY B C 1
ATOM 3405 O O . GLY B 1 139 ? -55.12700 16.18600 -33.03400 1.000 56.65153 141 GLY B O 1
ATOM 3406 N N . TYR B 1 140 ? -55.78500 17.72800 -34.51300 1.000 39.06521 142 TYR B N 1
ATOM 3407 C CA . TYR B 1 140 ? -56.93100 18.18700 -33.76600 1.000 35.11474 142 TYR B CA 1
ATOM 3408 C C . TYR B 1 140 ? -58.19400 18.11000 -34.61900 1.000 39.61791 142 TYR B C 1
ATOM 3409 O O . TYR B 1 140 ? -58.14900 18.22100 -35.84800 1.000 43.48942 142 TYR B O 1
ATOM 3418 N N . VAL B 1 141 ? -59.32500 17.92900 -33.94800 1.000 34.19884 143 VAL B N 1
ATOM 3419 C CA . VAL B 1 141 ? -60.64400 18.00200 -34.56600 1.000 30.46418 143 VAL B CA 1
ATOM 3420 C C . VAL B 1 141 ? -61.38500 19.16200 -33.93300 1.000 27.98493 143 VAL B C 1
ATOM 3421 O O . VAL B 1 141 ? -61.59200 19.17400 -32.71200 1.000 37.27026 143 VAL B O 1
ATOM 3425 N N . LEU B 1 142 ? -61.73700 20.15400 -34.74800 1.000 31.85908 144 LEU B N 1
ATOM 3426 C CA . LEU B 1 142 ? -62.49100 21.31900 -34.30700 1.000 33.97513 144 LEU B CA 1
ATOM 3427 C C . LEU B 1 142 ? -63.95800 21.16100 -34.69200 1.000 38.09930 144 LEU B C 1
ATOM 3428 O O . LEU B 1 142 ? -64.26200 20.80800 -35.83600 1.000 44.11055 144 LEU B O 1
ATOM 3433 N N . GLU B 1 143 ? -64.85600 21.39600 -33.73500 1.000 34.38833 145 GLU B N 1
ATOM 3434 C CA . GLU B 1 143 ? -66.30200 21.35900 -33.95900 1.000 39.17049 145 GLU B CA 1
ATOM 3435 C C . GLU B 1 143 ? -66.95100 22.70100 -33.60800 1.000 40.83121 145 GLU B C 1
ATOM 3436 O O . GLU B 1 143 ? -66.52900 23.40000 -32.67200 1.000 34.66995 145 GLU B O 1
ATOM 3442 N N . LYS B 1 144 ? -68.04600 23.00500 -34.31000 1.000 49.95599 146 LYS B N 1
ATOM 3443 C CA . LYS B 1 144 ? -68.83300 24.21900 -34.13100 1.000 39.61528 146 LYS B CA 1
ATOM 3444 C C . LYS B 1 144 ? -70.28600 23.84500 -33.85800 1.000 42.09189 146 LYS B C 1
ATOM 3445 O O . LYS B 1 144 ? -70.75800 22.77200 -34.23900 1.000 44.55271 146 LYS B O 1
ATOM 3451 N N . ARG B 1 145 ? -71.01100 24.73900 -33.19400 1.000 42.22348 147 ARG B N 1
ATOM 3452 C CA . ARG B 1 145 ? -72.44300 24.53900 -33.02600 1.000 42.27612 147 ARG B CA 1
ATOM 3453 C C . ARG B 1 145 ? -73.11700 25.87600 -33.20600 1.000 41.49182 147 ARG B C 1
ATOM 3454 O O . ARG B 1 145 ? -72.83400 26.82400 -32.47000 1.000 40.81279 147 ARG B O 1
ATOM 3462 N N . ASP B 1 146 ? -74.03100 25.92100 -34.15800 1.000 43.14728 148 ASP B N 1
ATOM 3463 C CA . ASP B 1 146 ? -74.85900 27.09100 -34.37000 1.000 45.77654 148 ASP B CA 1
ATOM 3464 C C . ASP B 1 146 ? -75.76300 27.27100 -33.15900 1.000 45.35017 148 ASP B C 1
ATOM 3465 O O . ASP B 1 146 ? -76.29800 26.29800 -32.63000 1.000 43.53154 148 ASP B O 1
ATOM 3470 N N . LYS B 1 147 ? -75.90900 28.51900 -32.69600 1.000 43.08411 149 LYS B N 1
ATOM 3471 C CA . LYS B 1 147 ? -76.76700 28.76200 -31.54100 1.000 41.24179 149 LYS B CA 1
ATOM 3472 C C . LYS B 1 147 ? -78.19700 28.32900 -31.81500 1.000 44.35532 149 LYS B C 1
ATOM 3473 O O . LYS B 1 147 ? -78.93700 28.02400 -30.87300 1.000 44.85538 149 LYS B O 1
ATOM 3479 N N . GLU B 1 148 ? -78.58900 28.26100 -33.08700 1.000 49.66911 150 GLU B N 1
ATOM 3480 C CA . GLU B 1 148 ? -79.91400 27.82000 -33.49100 1.000 50.42447 150 GLU B CA 1
ATOM 3481 C C . GLU B 1 148 ? -79.92300 26.36800 -33.95600 1.000 45.69495 150 GLU B C 1
ATOM 3482 O O . GLU B 1 148 ? -80.92100 25.92300 -34.53100 1.000 47.23724 150 GLU B O 1
ATOM 3488 N N . GLY B 1 149 ? -78.87300 25.59900 -33.65500 1.000 39.95216 151 GLY B N 1
ATOM 3489 C CA . GLY B 1 149 ? -78.72500 24.26400 -34.18900 1.000 47.61360 151 GLY B CA 1
ATOM 3490 C C . GLY B 1 149 ? -78.69100 23.19800 -33.10700 1.000 45.82392 151 GLY B C 1
ATOM 3491 O O . GLY B 1 149 ? -78.48700 23.48000 -31.92500 1.000 44.82643 151 GLY B O 1
ATOM 3492 N N . ILE B 1 150 ? -78.84900 21.95200 -33.53700 1.000 44.40006 152 ILE B N 1
ATOM 3493 C CA . ILE B 1 150 ? -79.06000 20.86700 -32.58000 1.000 49.67175 152 ILE B CA 1
ATOM 3494 C C . ILE B 1 150 ? -77.75400 20.20000 -32.17900 1.000 53.85119 152 ILE B C 1
ATOM 3495 O O . ILE B 1 150 ? -77.51100 19.94400 -30.99400 1.000 51.31931 152 ILE B O 1
ATOM 3500 N N . ARG B 1 151 ? -76.90100 19.92100 -33.16000 1.000 48.26368 153 ARG B N 1
ATOM 3501 C CA . ARG B 1 151 ? -75.74800 19.05900 -32.98400 1.000 51.63514 153 ARG B CA 1
ATOM 3502 C C . ARG B 1 151 ? -74.45400 19.81100 -33.28800 1.000 52.96161 153 ARG B C 1
ATOM 3503 O O . ARG B 1 151 ? -74.44300 20.84500 -33.96200 1.000 51.02454 153 ARG B O 1
ATOM 3511 N N . TRP B 1 152 ? -73.36100 19.30100 -32.73900 1.000 50.52185 154 TRP B N 1
ATOM 3512 C CA . TRP B 1 152 ? -72.04000 19.79700 -33.08200 1.000 43.65787 154 TRP B CA 1
ATOM 3513 C C . TR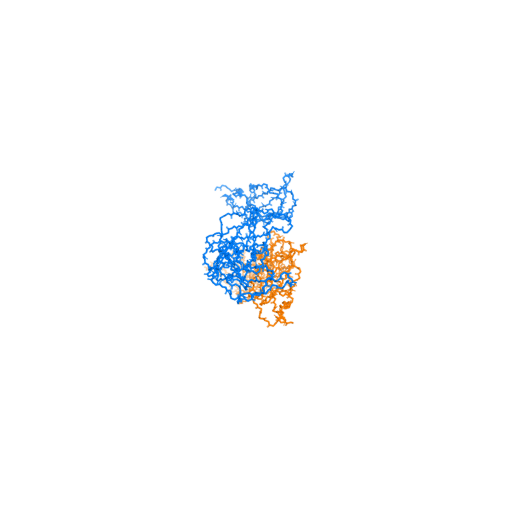P B 1 152 ? -71.63600 19.20800 -34.42100 1.000 40.28904 154 TRP B C 1
ATOM 3514 O O . TRP B 1 152 ? -71.95400 18.05600 -34.71300 1.000 59.90718 154 TRP B O 1
ATOM 3525 N N . THR B 1 153 ? -70.98400 20.01200 -35.25600 1.000 41.87607 155 THR B N 1
ATOM 3526 C CA . THR B 1 153 ? -70.50100 19.57300 -36.55900 1.000 43.69998 155 THR B CA 1
ATOM 3527 C C . THR B 1 153 ? -69.02300 19.90500 -36.72400 1.000 49.75860 155 THR B C 1
ATOM 3528 O O . THR B 1 153 ? -68.49000 20.81400 -36.08300 1.000 49.34802 155 THR B O 1
ATOM 3532 N N . ARG B 1 154 ? -68.36900 19.15200 -37.60200 1.000 54.74341 156 ARG B N 1
ATOM 3533 C CA . ARG B 1 154 ? -66.95400 19.34200 -37.88400 1.000 54.95922 156 ARG B CA 1
ATOM 3534 C C . ARG B 1 154 ? -66.75400 20.53000 -38.82300 1.000 62.36537 156 ARG B C 1
ATOM 3535 O O . ARG B 1 154 ? -67.58300 20.79100 -39.70000 1.000 69.03196 156 ARG B O 1
ATOM 3543 N N . CYS B 1 155 ? -65.66100 21.27200 -38.60700 1.000 48.25052 157 CYS B N 1
ATOM 3544 C CA . CYS B 1 155 ? -65.29500 22.41200 -39.43500 1.000 46.01868 157 CYS B CA 1
ATOM 3545 C C . CYS B 1 155 ? -64.34700 22.04500 -40.54500 1.000 47.11618 157 CYS B C 1
ATOM 3546 O O . CYS B 1 155 ? -63.84500 22.93800 -41.23100 1.000 57.82009 157 CYS B O 1
ATOM 3549 N N . HIS B 1 156 ? -64.09900 20.76000 -40.75300 1.000 48.91376 158 HIS B N 1
ATOM 3550 C CA . HIS B 1 156 ? -63.01100 20.37200 -41.63000 1.000 51.01664 158 HIS B CA 1
ATOM 3551 C C . HIS B 1 156 ? -63.02200 18.86300 -41.76400 1.000 49.83755 158 HIS B C 1
ATOM 3552 O O . HIS B 1 156 ? -63.52800 18.15200 -40.88900 1.000 49.12431 158 HIS B O 1
ATOM 3559 N N . LYS B 1 157 ? -62.42800 18.38100 -42.85000 1.000 48.97692 159 LYS B N 1
ATOM 3560 C CA . LYS B 1 157 ? -62.15200 16.96200 -42.99400 1.000 57.85431 159 LYS B CA 1
ATOM 3561 C C . LYS B 1 157 ? -60.76600 16.64200 -42.43200 1.000 66.59219 159 LYS B C 1
ATOM 3562 O O . LYS B 1 157 ? -59.87900 17.49900 -42.38200 1.000 69.12145 159 LYS B O 1
ATOM 3568 N N . ARG B 1 158 ? -60.58800 15.39500 -42.01000 1.000 71.55595 160 ARG B N 1
ATOM 3569 C CA . ARG B 1 158 ? -59.31900 14.87700 -41.47500 1.000 76.19861 160 ARG B CA 1
ATOM 3570 C C . ARG B 1 158 ? -58.92800 15.69400 -40.23600 1.000 71.70597 160 ARG B C 1
ATOM 3571 O O . ARG B 1 158 ? -59.79600 16.18300 -39.50100 1.000 68.62139 160 ARG B O 1
ATOM 3579 N N . LEU B 1 159 ? -57.62700 15.88400 -40.01500 1.000 65.70525 161 LEU B N 1
ATOM 3580 C CA . LEU B 1 159 ? -57.10100 16.51800 -38.81400 1.000 49.79544 161 LEU B CA 1
ATOM 3581 C C . LEU B 1 159 ? -56.38200 17.80500 -39.18200 1.000 40.08902 161 LEU B C 1
ATOM 3582 O O . LEU B 1 159 ? -55.88800 17.96100 -40.30000 1.000 42.60511 161 LEU B O 1
ATOM 3587 N N . ILE B 1 160 ? -56.34100 18.72500 -38.22400 1.000 37.79137 162 ILE B N 1
ATOM 3588 C CA . ILE B 1 160 ? -55.60500 19.98000 -38.33200 1.000 43.57891 162 ILE B CA 1
ATOM 3589 C C . ILE B 1 160 ? -54.24200 19.81200 -37.67600 1.000 41.00228 162 ILE B C 1
ATOM 3590 O O . ILE B 1 160 ? -54.15700 19.42100 -36.50400 1.000 48.24526 162 ILE B O 1
ATOM 3595 N N . GLY B 1 161 ? -53.18000 20.11700 -38.41100 1.000 49.12431 163 GLY B N 1
ATOM 3596 C CA . GLY B 1 161 ? -51.82900 19.93100 -37.89800 1.000 50.31656 163 GLY B CA 1
ATOM 3597 C C . GLY B 1 161 ? -51.21600 21.14900 -37.23700 1.000 48.51898 163 GLY B C 1
ATOM 3598 O O . GLY B 1 161 ? -49.99400 21.26000 -37.13100 1.000 72.00600 163 GLY B O 1
ATOM 3599 N N . GLU B 1 162 ? -52.04700 22.05600 -36.74800 1.000 51.73252 164 GLU B N 1
ATOM 3600 C CA . GLU B 1 162 ? -51.56000 23.24000 -36.05800 1.000 51.99308 164 GLU B CA 1
ATOM 3601 C C . GLU B 1 162 ? -52.60100 23.65300 -35.02800 1.000 49.24801 164 GLU B C 1
ATOM 3602 O O . GLU B 1 162 ? -53.65400 23.02300 -34.90000 1.000 47.28988 164 GLU B O 1
ATOM 3608 N N . LEU B 1 163 ? -52.29900 24.73100 -34.29400 1.000 50.27445 165 LEU B N 1
ATOM 3609 C CA . LEU B 1 163 ? -53.10400 25.20900 -33.17300 1.000 48.46897 165 LEU B CA 1
ATOM 3610 C C . LEU B 1 163 ? -54.15100 26.24800 -33.58200 1.000 45.62126 165 LEU B C 1
ATOM 3611 O O . LEU B 1 163 ? -54.56700 27.07500 -32.75700 1.000 47.43727 165 LEU B O 1
ATOM 3616 N N . ARG B 1 164 ? -54.58300 26.23900 -34.83800 1.000 44.07897 166 ARG B N 1
ATOM 3617 C CA . ARG B 1 164 ? -55.48300 27.27000 -35.33200 1.000 39.18891 166 ARG B CA 1
ATOM 3618 C C . ARG B 1 164 ? -56.16500 26.70600 -36.56700 1.000 48.24526 166 ARG B C 1
ATOM 3619 O O . ARG B 1 164 ? -55.66200 25.77200 -37.20900 1.000 35.31739 166 ARG B O 1
ATOM 3627 N N . LEU B 1 165 ? -57.33900 27.26100 -36.86500 1.000 47.37673 167 LEU B N 1
ATOM 3628 C CA . LEU B 1 165 ? -58.06000 26.90600 -38.07500 1.000 43.81578 167 LEU B CA 1
ATOM 3629 C C . LEU B 1 165 ? -58.91700 28.09000 -38.48900 1.000 42.05767 167 LEU B C 1
ATOM 3630 O O . LEU B 1 165 ? -59.59700 28.69600 -37.65000 1.000 42.03662 167 LEU B O 1
ATOM 3635 N N . ARG B 1 166 ? -58.87500 28.43000 -39.77200 1.000 42.04451 168 ARG B N 1
ATOM 3636 C CA . ARG B 1 166 ? -59.80500 29.42200 -40.31400 1.000 48.77953 168 ARG B CA 1
ATOM 3637 C C . ARG B 1 166 ? -61.06000 28.67000 -40.71500 1.000 44.97118 168 ARG B C 1
ATOM 3638 O O . ARG B 1 166 ? -61.08300 27.97500 -41.73200 1.000 49.99810 168 ARG B O 1
ATOM 3646 N N . VAL B 1 167 ? -62.10400 28.78100 -39.91000 1.000 41.09703 169 VAL B N 1
ATOM 3647 C CA . VAL B 1 167 ? -63.34300 28.08200 -40.22900 1.000 41.13388 169 VAL B CA 1
ATOM 3648 C C . VAL B 1 167 ? -64.13700 28.91500 -41.22300 1.000 47.98470 169 VAL B C 1
ATOM 3649 O O . VAL B 1 167 ? -64.45800 30.07400 -40.95100 1.000 54.33020 169 VAL B O 1
ATOM 3653 N N . THR B 1 168 ? -64.47100 28.32200 -42.36200 1.000 50.67186 170 THR B N 1
ATOM 3654 C CA . THR B 1 168 ? -65.22400 28.99500 -43.40700 1.000 54.40389 170 THR B CA 1
ATOM 3655 C C . THR B 1 168 ? -66.65100 28.43500 -43.46700 1.000 60.10457 170 THR B C 1
ATOM 3656 O O . THR B 1 168 ? -67.04500 27.56600 -42.67800 1.000 60.33355 170 THR B O 1
ATOM 3660 N N . GLY B 1 169 ? -67.43200 28.94700 -44.42200 1.000 66.30269 171 GLY B N 1
ATOM 3661 C CA . GLY B 1 169 ? -68.79800 28.49500 -44.60800 1.000 66.62115 171 GLY B CA 1
ATOM 3662 C C . GLY B 1 169 ? -69.75300 28.90300 -43.51000 1.000 61.07838 171 GLY B C 1
ATOM 3663 O O . GLY B 1 169 ? -70.79900 28.26900 -43.34600 1.000 62.77858 171 GLY B O 1
ATOM 3664 N N . LEU B 1 170 ? -69.40800 29.91600 -42.72300 1.000 52.00624 172 LEU B N 1
ATOM 3665 C CA . LEU B 1 170 ? -70.28200 30.33800 -41.64700 1.000 50.17180 172 LEU B CA 1
ATOM 3666 C C . LEU B 1 170 ? -71.36800 31.26600 -42.19000 1.000 48.52687 172 LEU B C 1
ATOM 3667 O O . LEU B 1 170 ? -71.14700 32.01700 -43.13800 1.000 50.71398 172 LEU B O 1
ATOM 3672 N N . ILE B 1 171 ? -72.56000 31.20200 -41.58800 1.000 56.78576 173 ILE B N 1
ATOM 3673 C CA . ILE B 1 171 ? -73.71400 31.96600 -42.06900 1.000 51.59566 173 ILE B CA 1
ATOM 3674 C C . ILE B 1 171 ? -73.75800 33.32700 -41.39200 1.000 49.23222 173 ILE B C 1
ATOM 3675 O O . ILE B 1 171 ? -73.69600 33.41800 -40.16100 1.000 48.30316 173 ILE B O 1
ATOM 3680 N N . GLU B 1 172 ? -73.88600 34.38900 -42.19200 1.000 57.98590 174 GLU B N 1
ATOM 3681 C CA . GLU B 1 172 ? -73.83700 35.74000 -41.64500 1.000 56.38834 174 GLU B CA 1
ATOM 3682 C C . GLU B 1 172 ? -74.92900 35.96700 -40.60000 1.000 59.96772 174 GLU B C 1
ATOM 3683 O O . GLU B 1 172 ? -76.07500 35.54400 -40.76100 1.000 71.28486 174 GLU B O 1
ATOM 3689 N N . ASN B 1 173 ? -74.54100 36.62400 -39.51000 1.000 46.23186 175 ASN B N 1
ATOM 3690 C CA . ASN B 1 173 ? -75.36500 37.00600 -38.37400 1.000 53.78013 175 ASN B CA 1
ATOM 3691 C C . ASN B 1 173 ? -75.77300 35.81200 -37.53700 1.000 63.14441 175 ASN B C 1
ATOM 3692 O O . ASN B 1 173 ? -76.56400 35.97000 -36.60100 1.000 71.89020 175 ASN B O 1
ATOM 3697 N N . HIS B 1 174 ? -75.24800 34.62700 -37.83500 1.000 61.97585 176 HIS B N 1
ATOM 3698 C CA . HIS B 1 174 ? -75.39800 33.48600 -36.94600 1.000 48.71637 176 HIS B CA 1
ATOM 3699 C C . HIS B 1 174 ? -74.32400 33.52100 -35.86600 1.000 45.73180 176 HIS B C 1
ATOM 3700 O O . HIS B 1 174 ? -73.25300 34.11600 -36.03300 1.000 48.06892 176 HIS B O 1
ATOM 3707 N N . ASP B 1 175 ? -74.64700 32.91500 -34.73100 1.000 39.60738 177 ASP B N 1
ATOM 3708 C CA . ASP B 1 175 ? -73.75700 32.82800 -33.59300 1.000 38.83887 177 ASP B CA 1
ATOM 3709 C C . ASP B 1 175 ? -73.22600 31.40700 -33.51000 1.000 42.59721 177 ASP B C 1
ATOM 3710 O O . ASP B 1 175 ? -74.00300 30.45100 -33.60100 1.000 35.88062 177 ASP B O 1
ATOM 3715 N N . TYR B 1 176 ? -71.90500 31.27600 -33.35600 1.000 43.19728 178 TYR B N 1
ATOM 3716 C CA . TYR B 1 176 ? -71.23200 29.98200 -33.32500 1.000 41.87607 178 TYR B CA 1
ATOM 3717 C C . TYR B 1 176 ? -70.38300 29.85900 -32.06500 1.000 43.94211 178 TYR B C 1
ATOM 3718 O O . TYR B 1 176 ? -69.83700 30.85500 -31.56800 1.000 37.05181 178 TYR B O 1
ATOM 3727 N N . GLU B 1 177 ? -70.34300 28.63700 -31.51600 1.000 38.66516 179 GLU B N 1
ATOM 3728 C CA . GLU B 1 177 ? -69.43500 28.23400 -30.45100 1.000 34.59099 179 GLU B CA 1
ATOM 3729 C C . GLU B 1 177 ? -68.58800 27.07600 -30.94900 1.000 43.29466 179 GLU B C 1
ATOM 3730 O O . GLU B 1 177 ? -69.00800 26.30600 -31.82700 1.000 45.31859 179 GLU B O 1
ATOM 3736 N N . PHE B 1 178 ? -67.39700 26.94000 -30.37500 1.000 40.60750 180 PHE B N 1
ATOM 3737 C CA . PHE B 1 178 ? -66.44200 25.97600 -30.88100 1.000 38.01772 180 PHE B CA 1
ATOM 3738 C C . PHE B 1 178 ? -65.93200 25.09600 -29.75700 1.000 37.11234 180 PHE B C 1
ATOM 3739 O O . PHE B 1 178 ? -65.88900 25.50400 -28.59200 1.000 41.11546 180 PHE B O 1
ATOM 3747 N N . ARG B 1 179 ? -65.55200 23.88000 -30.12300 1.000 31.73275 181 ARG B N 1
ATOM 3748 C CA . ARG B 1 179 ? -64.83700 22.99500 -29.21800 1.000 35.09368 181 ARG B CA 1
ATOM 3749 C C . ARG B 1 179 ? -63.83300 22.16300 -30.01000 1.000 29.09823 181 ARG B C 1
ATOM 3750 O O . ARG B 1 179 ? -64.02800 21.85900 -31.19000 1.000 29.58513 181 ARG B O 1
ATOM 3758 N N . VAL B 1 180 ? -62.77000 21.77300 -29.33900 1.000 33.26978 182 VAL B N 1
ATOM 3759 C CA . VAL B 1 180 ? -61.63500 21.14900 -30.00600 1.000 33.93302 182 VAL B CA 1
ATOM 3760 C C . VAL B 1 180 ? -61.23600 19.90700 -29.23000 1.000 33.46980 182 VAL B C 1
ATOM 3761 O O . VAL B 1 180 ? -61.33900 19.87300 -27.99600 1.000 36.68071 182 VAL B O 1
ATOM 3765 N N . SER B 1 181 ? -60.83700 18.87100 -29.96700 1.000 30.19046 183 SER B N 1
ATOM 3766 C CA . SER B 1 181 ? -60.39100 17.59800 -29.42100 1.000 39.16522 183 SER B CA 1
ATOM 3767 C C . SER B 1 181 ? -59.02900 17.28200 -30.02200 1.000 33.45401 183 SER B C 1
ATOM 3768 O O . SER B 1 181 ? -58.71800 17.72700 -31.12900 1.000 40.20482 183 SER B O 1
ATOM 3771 N N . ALA B 1 182 ? -58.22600 16.49800 -29.30600 1.000 36.22540 184 ALA B N 1
ATOM 3772 C CA . ALA B 1 182 ? -56.87000 16.15600 -29.73100 1.000 34.88313 184 ALA B CA 1
ATOM 3773 C C . ALA B 1 182 ? -56.77300 14.67000 -30.03900 1.000 46.50031 184 ALA B C 1
ATOM 3774 O O . ALA B 1 182 ? -57.36800 13.84700 -29.33500 1.000 46.65033 184 ALA B O 1
ATOM 3776 N N . GLU B 1 183 ? -56.03000 14.33000 -31.09600 1.000 42.76039 185 GLU B N 1
ATOM 3777 C CA . GLU B 1 183 ? -55.90700 12.95700 -31.54600 1.000 41.06808 185 GLU B CA 1
ATOM 3778 C C . GLU B 1 183 ? -54.45600 12.50100 -31.55200 1.000 49.72701 185 GLU B C 1
ATOM 3779 O O . GLU B 1 183 ? -53.57600 13.20200 -32.07100 1.000 45.80286 185 GLU B O 1
ATOM 3785 N N . ASN B 1 184 ? -54.22200 11.30600 -31.00500 1.000 68.81615 186 ASN B N 1
ATOM 3786 C CA . ASN B 1 184 ? -52.96500 10.57800 -31.12600 1.000 50.76661 186 ASN B CA 1
ATOM 3787 C C . ASN B 1 184 ? -53.23500 9.18100 -31.68600 1.000 59.03603 186 ASN B C 1
ATOM 3788 O O . ASN B 1 184 ? -54.34400 8.86300 -32.12000 1.000 62.30221 186 ASN B O 1
ATOM 3793 N N . ALA B 1 185 ? -52.22300 8.31900 -31.59100 1.000 61.27050 187 ALA B N 1
ATOM 3794 C CA . ALA B 1 185 ? -52.29900 7.00300 -32.20400 1.000 63.83923 187 ALA B CA 1
ATOM 3795 C C . ALA B 1 185 ? -53.38000 6.12900 -31.59100 1.000 69.73204 187 ALA B C 1
ATOM 3796 O O . ALA B 1 185 ? -53.80800 5.16000 -32.23100 1.000 71.92178 187 ALA B O 1
ATOM 3798 N N . ALA B 1 186 ? -53.81800 6.43100 -30.36600 1.000 69.44517 188 ALA B N 1
ATOM 3799 C CA . ALA B 1 186 ? -54.88200 5.66400 -29.72300 1.000 62.56803 188 ALA B CA 1
ATOM 3800 C C . ALA B 1 186 ? -56.28500 6.13600 -30.09800 1.000 60.53884 188 ALA B C 1
ATOM 3801 O O . ALA B 1 186 ? -57.24100 5.37000 -29.95600 1.000 60.70465 188 ALA B O 1
ATOM 3803 N N . GLY B 1 187 ? -56.44500 7.36200 -30.57000 1.000 59.04129 189 GLY B N 1
ATOM 3804 C CA . GLY B 1 187 ? -57.76800 7.81900 -30.93400 1.000 56.37781 189 GLY B CA 1
ATOM 3805 C C . GLY B 1 187 ? -58.00200 9.24200 -30.47300 1.000 53.98016 189 GLY B C 1
ATOM 3806 O O . GLY B 1 187 ? -57.06200 9.98700 -30.19300 1.000 56.42255 189 GLY B O 1
ATOM 3807 N N . LEU B 1 188 ? -59.27900 9.61400 -30.36600 1.000 47.72941 190 LEU B N 1
ATOM 3808 C CA . LEU B 1 188 ? -59.66300 11.00300 -30.14700 1.000 41.43655 190 LEU B CA 1
ATOM 3809 C C . LEU B 1 188 ? -59.90600 11.26200 -28.66700 1.000 43.03411 190 LEU B C 1
ATOM 3810 O O . LEU B 1 188 ? -60.46600 10.42100 -27.96200 1.000 46.03183 190 LEU B O 1
ATOM 3815 N N . SER B 1 189 ? -59.46800 12.42700 -28.19600 1.000 47.27409 191 SER B N 1
ATOM 3816 C CA . SER B 1 189 ? -59.67200 12.80500 -26.80500 1.000 55.06450 191 SER B CA 1
ATOM 3817 C C . SER B 1 189 ? -61.12900 13.19600 -26.55300 1.000 56.00408 191 SER B C 1
ATOM 3818 O O . SER B 1 189 ? -61.91500 13.43900 -27.47200 1.000 53.34587 191 SER B O 1
ATOM 3821 N N . GLU B 1 190 ? -61.46500 13.32500 -25.27800 1.000 51.35879 192 GLU B N 1
ATOM 3822 C CA . GLU B 1 190 ? -62.68900 14.00600 -24.94600 1.000 47.43200 192 GLU B CA 1
ATOM 3823 C C . GLU B 1 190 ? -62.57700 15.43700 -25.46300 1.000 49.80071 192 GLU B C 1
ATOM 3824 O O . GLU B 1 190 ? -61.46900 15.94000 -25.64900 1.000 47.98470 192 GLU B O 1
ATOM 3830 N N . PRO B 1 191 ? -63.69900 16.08100 -25.78400 1.000 50.66660 193 PRO B N 1
ATOM 3831 C CA . PRO B 1 191 ? -63.64600 17.46100 -26.27900 1.000 38.95467 193 PRO B CA 1
ATOM 3832 C C . PRO B 1 191 ? -63.32900 18.47400 -25.18200 1.000 37.31237 193 PRO B C 1
ATOM 3833 O O . PRO B 1 191 ? -63.52600 18.25200 -23.98500 1.000 42.96568 193 PRO B O 1
ATOM 3837 N N . SER B 1 192 ? -62.80900 19.61400 -25.61300 1.000 39.10995 194 SER B N 1
ATOM 3838 C CA . SER B 1 192 ? -62.60300 20.72200 -24.69800 1.000 42.13137 194 SER B CA 1
ATOM 3839 C C . SER B 1 192 ? -63.94600 21.28300 -24.27800 1.000 39.00731 194 SER B C 1
ATOM 3840 O O . SER B 1 192 ? -64.96400 20.99400 -24.89700 1.000 39.38630 194 SER B O 1
ATOM 3843 N N . PRO B 1 193 ? -63.98900 22.09200 -23.22900 1.000 43.24203 195 PRO B N 1
ATOM 3844 C CA . PRO B 1 193 ? -65.15800 22.94100 -23.01500 1.000 34.86207 195 PRO B CA 1
ATOM 3845 C C . PRO B 1 193 ? -65.36600 23.82800 -24.22700 1.000 35.93589 195 PRO B C 1
ATOM 3846 O O . PRO B 1 193 ? -64.41600 24.11200 -24.96300 1.000 42.71828 195 PRO B O 1
ATOM 3850 N N . PRO B 1 194 ? -66.56800 24.31500 -24.47000 1.000 43.44995 196 PRO B N 1
ATOM 3851 C CA . PRO B 1 194 ? -66.77400 25.16300 -25.64500 1.000 39.88110 196 PRO B CA 1
ATOM 3852 C C . PRO B 1 194 ? -66.29800 26.59200 -25.41900 1.000 40.74173 196 PRO B C 1
ATOM 3853 O O . PRO B 1 194 ? -66.20100 27.08300 -24.29200 1.000 44.50797 196 PRO B O 1
ATOM 3857 N N . SER B 1 195 ? -65.96900 27.24200 -26.53400 1.000 43.23676 197 SER B N 1
ATOM 3858 C CA . SER B 1 195 ? -65.68400 28.66800 -26.58300 1.000 38.24406 197 SER B CA 1
ATOM 3859 C C . SER B 1 195 ? -66.93900 29.46000 -26.30000 1.000 38.54936 197 SER B C 1
ATOM 3860 O O . SER B 1 195 ? -68.05000 28.93200 -26.30000 1.000 39.42315 197 SER B O 1
ATOM 3863 N N . ALA B 1 196 ? -66.75600 30.75500 -26.07300 1.000 46.11869 198 ALA B N 1
ATOM 3864 C CA . ALA B 1 196 ? -67.90100 31.65500 -26.03900 1.000 40.06007 198 ALA B CA 1
ATOM 3865 C C . ALA B 1 196 ? -68.50000 31.76900 -27.43100 1.000 45.30280 198 ALA B C 1
ATOM 3866 O O . ALA B 1 196 ? -67.82000 31.57400 -28.43800 1.000 50.16128 198 ALA B O 1
ATOM 3868 N N . TYR B 1 197 ? -69.79700 32.04600 -27.48900 1.000 46.79772 199 TYR B N 1
ATOM 3869 C CA . TYR B 1 197 ? -70.42500 32.25900 -28.78700 1.000 39.95742 199 TYR B CA 1
ATOM 3870 C C . TYR B 1 197 ? -69.81500 33.48400 -29.45800 1.000 38.78886 199 TYR B C 1
ATOM 3871 O O . TYR B 1 197 ? -69.45000 34.44900 -28.78500 1.000 38.03614 199 TYR B O 1
ATOM 3880 N N . GLN B 1 198 ? -69.62800 33.41500 -30.78500 1.000 39.32050 200 GLN B N 1
ATOM 3881 C CA . GLN B 1 198 ? -69.30700 34.58900 -31.59400 1.000 41.42076 200 GLN B CA 1
ATOM 3882 C C . GLN B 1 198 ? -70.31600 34.70300 -32.72100 1.000 47.67940 200 GLN B C 1
ATOM 3883 O O . GLN B 1 198 ? -70.67500 33.68900 -33.33200 1.000 44.09739 200 GLN B O 1
ATOM 3889 N N . LYS B 1 199 ? -70.74800 35.94000 -33.01400 1.000 48.96113 201 LYS B N 1
ATOM 3890 C CA . LYS B 1 199 ? -71.61500 36.19100 -34.15900 1.000 42.68407 201 LYS B CA 1
ATOM 3891 C C . LYS B 1 199 ? -70.75000 36.34600 -35.40400 1.000 41.61288 201 LYS B C 1
ATOM 3892 O O . LYS B 1 199 ? -69.68900 36.97800 -35.35900 1.000 49.76123 201 LYS B O 1
ATOM 3898 N N . ALA B 1 200 ? -71.16400 35.70300 -36.49600 1.000 41.23389 202 ALA B N 1
ATOM 3899 C CA . ALA B 1 200 ? -70.48400 35.83500 -37.78400 1.000 44.59219 202 ALA B CA 1
ATOM 3900 C C . ALA B 1 200 ? -70.85700 37.17300 -38.39900 1.000 50.30340 202 ALA B C 1
ATOM 3901 O O . ALA B 1 200 ? -71.94200 37.31900 -38.96200 1.000 53.35903 202 ALA B O 1
ATOM 3903 N N . CYS B 1 201 ? -69.96800 38.16300 -38.30700 1.000 60.13089 203 CYS B N 1
ATOM 3904 C CA . CYS B 1 201 ? -70.25000 39.44900 -38.94400 1.000 64.57880 203 CYS B CA 1
ATOM 3905 C C . CYS B 1 201 ? -68.94600 40.18900 -39.19000 1.000 60.79940 203 CYS B C 1
ATOM 3906 O O . CYS B 1 201 ? -67.98200 40.04200 -38.43400 1.000 60.05720 203 CYS B O 1
ATOM 3909 N N . ASP B 1 202 ? -68.93500 40.99000 -40.24900 1.000 64.02873 204 ASP B N 1
ATOM 3910 C CA . ASP B 1 202 ? -67.77300 41.79600 -40.58800 1.000 62.24431 204 ASP B CA 1
ATOM 3911 C C . ASP B 1 202 ? -67.57900 42.90100 -39.54700 1.000 71.36645 204 ASP B C 1
ATOM 3912 O O . ASP B 1 202 ? -68.55000 43.36400 -38.94000 1.000 73.42722 204 ASP B O 1
ATOM 3917 N N . PRO B 1 203 ? -66.31200 43.29600 -39.26500 1.000 76.38021 205 PRO B N 1
ATOM 3918 C CA . PRO B 1 203 ? -66.08100 44.39200 -38.31100 1.000 75.79593 205 PRO B CA 1
ATOM 3919 C C . PRO B 1 203 ? -66.52400 45.75300 -38.84500 1.000 75.26692 205 PRO B C 1
ATOM 3920 O O . PRO B 1 203 ? -65.70300 46.56900 -39.28000 1.000 76.29073 205 PRO B O 1
ATOM 3924 N N . ILE B 1 204 ? -67.83300 45.99600 -38.82600 1.000 76.62761 206 ILE B N 1
ATOM 3925 C CA . ILE B 1 204 ? -68.42100 47.26700 -39.23600 1.000 77.02766 206 ILE B CA 1
ATOM 3926 C C . ILE B 1 204 ? -68.76100 48.07700 -38.00000 1.000 74.59842 206 ILE B C 1
ATOM 3927 O O . ILE B 1 204 ? -69.15300 47.52700 -36.96400 1.000 73.42459 206 ILE B O 1
ATOM 3932 N N . TYR B 1 205 ? -68.55300 49.38200 -38.09100 1.000 76.33547 207 TYR B N 1
ATOM 3933 C CA . TYR B 1 205 ? -68.91900 50.31400 -37.04000 1.000 78.77260 207 TYR B CA 1
ATOM 3934 C C . TYR B 1 205 ? -69.62200 51.48400 -37.69900 1.000 79.42531 207 TYR B C 1
ATOM 3935 O O . TYR B 1 205 ? -69.41800 51.75800 -38.88400 1.000 79.77799 207 TYR B O 1
ATOM 3944 N N . LYS B 1 206 ? -70.46900 52.15500 -36.93100 1.000 81.80718 208 LYS B N 1
ATOM 3945 C CA . LYS B 1 206 ? -71.18400 53.28900 -37.48000 1.000 83.90743 208 LYS B CA 1
ATOM 3946 C C . LYS B 1 206 ? -70.20200 54.32800 -38.02300 1.000 83.18892 208 LYS B C 1
ATOM 3947 O O . LYS B 1 206 ? -69.09200 54.48500 -37.50300 1.000 82.90994 208 LYS B O 1
ATOM 3953 N N . PRO B 1 207 ? -70.58100 55.03400 -39.08300 1.000 81.70716 209 PRO B N 1
ATOM 3954 C CA . PRO B 1 207 ? -69.64400 55.94600 -39.73700 1.000 82.58885 209 PRO B CA 1
ATOM 3955 C C . PRO B 1 207 ? -69.39800 57.18600 -38.89200 1.000 75.72750 209 PRO B C 1
ATOM 3956 O O . PRO B 1 207 ? -70.13300 57.49700 -37.95400 1.000 79.66745 209 PRO B O 1
ATOM 3960 N N . GLY B 1 208 ? -68.33500 57.89400 -39.23700 1.000 66.23426 210 GLY B N 1
ATOM 3961 C CA . GLY B 1 208 ? -68.07500 59.16500 -38.62100 1.000 71.09537 210 GLY B CA 1
ATOM 3962 C C . GLY B 1 208 ? -68.96500 60.26000 -39.17700 1.000 70.42423 210 GLY B C 1
ATOM 3963 O O . GLY B 1 208 ? -69.78700 60.06000 -40.08600 1.000 68.75298 210 GLY B O 1
ATOM 3964 N N . PRO B 1 209 ? -68.77400 61.46600 -38.64600 1.000 71.42699 211 PRO B N 1
ATOM 3965 C CA . PRO B 1 209 ? -69.64000 62.57500 -39.02900 1.000 73.74832 211 PRO B CA 1
ATOM 3966 C C . PRO B 1 209 ? -69.34500 63.03600 -40.44500 1.000 75.07216 211 PRO B C 1
ATOM 3967 O O . PRO B 1 209 ? -68.19100 62.97900 -40.90400 1.000 71.91652 211 PRO B O 1
ATOM 3971 N N . PRO B 1 210 ? -70.36200 63.48400 -41.18300 1.000 80.47544 212 PRO B N 1
ATOM 3972 C CA . PRO B 1 210 ? -70.09400 64.10200 -42.48400 1.000 80.36227 212 PRO B CA 1
ATOM 3973 C C . PRO B 1 210 ? -69.14100 65.27000 -42.30600 1.000 88.42639 212 PRO B C 1
ATOM 3974 O O . PRO B 1 210 ? -69.17200 65.97400 -41.29500 1.000 93.43752 212 PRO B O 1
ATOM 3978 N N . ASN B 1 211 ? -68.29700 65.47900 -43.30900 1.000 95.28511 213 ASN B N 1
ATOM 3979 C CA . ASN B 1 211 ? -67.19600 66.43000 -43.22200 1.000 102.28332 213 ASN B CA 1
ATOM 3980 C C . ASN B 1 211 ? -67.57200 67.73900 -43.90700 1.000 103.73086 213 ASN B C 1
ATOM 3981 O O . ASN B 1 211 ? -68.27600 67.73800 -44.92200 1.000 104.71782 213 ASN B O 1
ATOM 3986 N N . ASN B 1 212 ? -67.09200 68.84900 -43.35000 1.000 104.20986 214 ASN B N 1
ATOM 3987 C CA . ASN B 1 212 ? -67.31200 70.18300 -43.90000 1.000 107.96558 214 ASN B CA 1
ATOM 3988 C C . ASN B 1 212 ? -68.76900 70.45200 -44.28900 1.000 103.07552 214 ASN B C 1
ATOM 3989 O O . ASN B 1 212 ? -69.07000 70.67200 -45.46700 1.000 96.98268 214 ASN B O 1
ATOM 3994 N N . PRO B 1 213 ? -69.69400 70.47100 -43.32900 1.000 103.12289 215 PRO B N 1
ATOM 3995 C CA . PRO B 1 213 ? -71.04500 70.93300 -43.65200 1.000 95.78517 215 PRO B CA 1
ATOM 3996 C C . PRO B 1 213 ? -70.99400 72.41400 -43.97000 1.000 88.00002 215 PRO B C 1
ATOM 3997 O O . PRO B 1 213 ? -70.29000 73.18000 -43.30500 1.000 88.39218 215 PRO B O 1
ATOM 4001 N N . LYS B 1 214 ? -71.69000 72.80200 -45.03800 1.000 82.82835 216 LYS B N 1
ATOM 4002 C CA . LYS B 1 214 ? -71.63100 74.18000 -45.50300 1.000 84.04955 216 LYS B CA 1
ATOM 4003 C C . LYS B 1 214 ? -72.94800 74.55100 -46.16700 1.000 82.53095 216 LYS B C 1
ATOM 4004 O O . LYS B 1 214 ? -73.71000 73.68700 -46.60300 1.000 84.46539 216 LYS B O 1
ATOM 4010 N N . VAL B 1 215 ? -73.21800 75.85300 -46.22100 1.000 86.32614 217 VAL B N 1
ATOM 4011 C CA . VAL B 1 215 ? -74.34800 76.39500 -46.97000 1.000 91.68205 217 VAL B CA 1
ATOM 4012 C C . VAL B 1 215 ? -73.82400 76.90300 -48.30600 1.000 93.04537 217 VAL B C 1
ATOM 4013 O O . VAL B 1 215 ? -72.76700 77.54200 -48.36000 1.000 88.07635 217 VAL B O 1
ATOM 4017 N N . ILE B 1 216 ? -74.54400 76.61300 -49.38700 1.000 100.86209 218 ILE B N 1
ATOM 4018 C CA . ILE B 1 216 ? -74.17300 77.06000 -50.72700 1.000 100.63312 218 ILE B CA 1
ATOM 4019 C C . ILE B 1 216 ? -75.05800 78.20100 -51.20200 1.000 95.55883 218 ILE B C 1
ATOM 4020 O O . ILE B 1 216 ? -74.56800 79.18400 -51.75700 1.000 105.46791 218 ILE B O 1
ATOM 4025 N N . ASP B 1 217 ? -76.37100 78.07700 -51.02300 1.000 82.46778 219 ASP B N 1
ATOM 4026 C CA . ASP B 1 217 ? -77.23800 79.17000 -51.42300 1.000 79.42794 219 ASP B CA 1
ATOM 4027 C C . ASP B 1 217 ? -78.49700 79.16900 -50.56900 1.000 85.05493 219 ASP B C 1
ATOM 4028 O O . ASP B 1 217 ? -78.89900 78.13600 -50.02800 1.000 82.07826 219 ASP B O 1
ATOM 4033 N N . ILE B 1 218 ? -79.09300 80.35900 -50.43500 1.000 88.44481 220 ILE B N 1
ATOM 4034 C CA . ILE B 1 218 ? -80.34200 80.58000 -49.71300 1.000 94.50870 220 ILE B CA 1
ATOM 4035 C C . ILE B 1 218 ? -81.25800 81.40000 -50.60800 1.000 100.03305 220 ILE B C 1
ATOM 4036 O O . ILE B 1 218 ? -80.82100 82.38000 -51.22500 1.000 97.30377 220 ILE B O 1
ATOM 4041 N N . THR B 1 219 ? -82.53700 81.02100 -50.65100 1.000 106.77859 221 THR B N 1
ATOM 4042 C CA . THR B 1 219 ? -83.54100 81.76600 -51.40100 1.000 116.24025 221 THR B CA 1
ATOM 4043 C C . THR B 1 219 ? -84.69300 82.12500 -50.46900 1.000 120.26705 221 THR B C 1
ATOM 4044 O O . THR B 1 219 ? -84.59700 81.90200 -49.25800 1.000 122.34362 221 THR B O 1
ATOM 4048 N N . ARG B 1 220 ? -85.78600 82.66800 -51.01300 1.000 122.46732 222 ARG B N 1
ATOM 4049 C CA . ARG B 1 220 ? -86.91600 83.07200 -50.17700 1.000 125.84140 222 ARG B CA 1
ATOM 4050 C C . ARG B 1 220 ? -87.62400 81.89000 -49.51400 1.000 121.76460 222 ARG B C 1
ATOM 4051 O O . ARG B 1 220 ? -88.35600 82.09300 -48.53800 1.000 126.18618 222 ARG B O 1
ATOM 4059 N N . SER B 1 221 ? -87.42600 80.66100 -50.01300 1.000 109.98950 223 SER B N 1
ATOM 4060 C CA . SER B 1 221 ? -88.11300 79.52100 -49.41800 1.000 99.90145 223 SER B CA 1
ATOM 4061 C C . SER B 1 221 ? -87.28900 78.23600 -49.43400 1.000 97.80120 223 SER B C 1
ATOM 4062 O O . SER B 1 221 ? -87.85300 77.16800 -49.16800 1.000 96.30102 223 SER B O 1
ATOM 4065 N N . SER B 1 222 ? -85.99100 78.28400 -49.72500 1.000 101.49375 224 SER B N 1
ATOM 4066 C CA . SER B 1 222 ? -85.19200 77.06900 -49.81000 1.000 110.45535 224 SER B CA 1
ATOM 4067 C C . SER B 1 222 ? -83.76500 77.36600 -49.36100 1.000 113.38202 224 SER B C 1
ATOM 4068 O O . SER B 1 222 ? -83.30400 78.50900 -49.41400 1.000 115.77178 224 SER B O 1
ATOM 4071 N N . VAL B 1 223 ? -83.06500 76.32000 -48.91900 1.000 112.02133 225 VAL B N 1
ATOM 4072 C CA . VAL B 1 223 ? -81.68300 76.43000 -48.46200 1.000 109.21046 225 VAL B CA 1
ATOM 4073 C C . VAL B 1 223 ? -80.85600 75.34300 -49.13900 1.000 101.42795 225 VAL B C 1
ATOM 4074 O O . VAL B 1 223 ? -81.28700 74.18800 -49.22000 1.000 104.23092 225 VAL B O 1
ATOM 4078 N N . PHE B 1 224 ? -79.68300 75.71600 -49.64700 1.000 93.52964 226 PHE B N 1
ATOM 4079 C CA . PHE B 1 224 ? -78.78800 74.79000 -50.33100 1.000 83.15208 226 PHE B CA 1
ATOM 4080 C C . PHE B 1 224 ? -77.65700 74.39300 -49.38800 1.000 80.99129 226 PHE B C 1
ATOM 4081 O O . PHE B 1 224 ? -76.90900 75.25400 -48.91500 1.000 76.15387 226 PHE B O 1
ATOM 4089 N N . LEU B 1 225 ? -77.52800 73.09400 -49.13200 1.000 82.03615 227 LEU B N 1
ATOM 4090 C CA . LEU B 1 225 ? -76.49500 72.54400 -48.26800 1.000 77.66721 227 LEU B CA 1
ATOM 4091 C C . LEU B 1 225 ? -75.59200 71.62700 -49.08500 1.000 73.35353 227 LEU B C 1
ATOM 4092 O O . LEU B 1 225 ? -75.98100 71.13500 -50.15000 1.000 70.80586 227 LEU B O 1
ATOM 4097 N N . SER B 1 226 ? -74.36200 71.44300 -48.59100 1.000 68.17133 228 SER B N 1
ATOM 4098 C CA . SER B 1 226 ? -73.39400 70.52200 -49.17900 1.000 70.52688 228 SER B CA 1
ATOM 4099 C C . SER B 1 226 ? -72.40300 70.09100 -48.10600 1.000 69.12671 228 SER B C 1
ATOM 4100 O O . SER B 1 226 ? -72.14100 70.82700 -47.14900 1.000 65.99212 228 SER B O 1
ATOM 4103 N N . TRP B 1 227 ? -71.85100 68.89500 -48.28600 1.000 72.97717 229 TRP B N 1
ATOM 4104 C CA . TRP B 1 227 ? -70.91800 68.28500 -47.33600 1.000 76.01438 229 TRP B CA 1
ATOM 4105 C C . TRP B 1 227 ? -70.03300 67.29800 -48.09900 1.000 68.03447 229 TRP B C 1
ATOM 4106 O O . TRP B 1 227 ? -70.08200 67.21300 -49.32900 1.000 65.00516 229 TRP B O 1
ATOM 4117 N N . SER B 1 228 ? -69.21900 66.53800 -47.37600 1.000 70.04524 230 SER B N 1
ATOM 4118 C CA . SER B 1 228 ? -68.40600 65.52000 -48.02200 1.000 77.86986 230 SER B CA 1
ATOM 4119 C C . SER B 1 228 ? -68.39800 64.25000 -47.17800 1.000 79.63323 230 SER B C 1
ATOM 4120 O O . SER B 1 228 ? -68.85500 64.22700 -46.02900 1.000 72.10075 230 SER B O 1
ATOM 4123 N N . LYS B 1 229 ? -67.88100 63.18800 -47.78700 1.000 85.09968 231 LYS B N 1
ATOM 4124 C CA . LYS B 1 229 ? -67.83400 61.87400 -47.16700 1.000 83.51791 231 LYS B CA 1
ATOM 4125 C C . LYS B 1 229 ? -67.21300 61.97600 -45.77600 1.000 83.19155 231 LYS B C 1
ATOM 4126 O O . LYS B 1 229 ? -66.30400 62.78600 -45.56500 1.000 89.25017 231 LYS B O 1
ATOM 4132 N N . PRO B 1 230 ? -67.69700 61.21100 -44.80000 1.000 81.05446 232 PRO B N 1
ATOM 4133 C CA . PRO B 1 230 ? -67.04900 61.20800 -43.48800 1.000 77.83038 232 PRO B CA 1
ATOM 4134 C C . PRO B 1 230 ? -65.60400 60.74100 -43.58900 1.000 83.06259 232 PRO B C 1
ATOM 4135 O O . PRO B 1 230 ? -65.25200 59.90300 -44.42600 1.000 80.69389 232 PRO B O 1
ATOM 4139 N N . ILE B 1 231 ? -64.75900 61.32000 -42.73300 1.000 80.45965 233 ILE B N 1
ATOM 4140 C CA . ILE B 1 231 ? -63.36900 60.88900 -42.65900 1.000 80.34911 233 ILE B CA 1
ATOM 4141 C C . ILE B 1 231 ? -63.28900 59.42000 -42.25700 1.000 86.05505 233 ILE B C 1
ATOM 4142 O O . ILE B 1 231 ? -62.52500 58.64200 -42.84500 1.000 92.14526 233 ILE B O 1
ATOM 4147 N N . TYR B 1 232 ? -64.07400 59.01400 -41.26000 1.000 81.15710 234 TYR B N 1
ATOM 4148 C CA . TYR B 1 232 ? -64.16600 57.61900 -40.83800 1.000 79.01210 234 TYR B CA 1
ATOM 4149 C C . TYR B 1 232 ? -65.50600 57.05700 -41.29000 1.000 73.23510 234 TYR B C 1
ATOM 4150 O O . TYR B 1 232 ? -66.55800 57.52600 -40.84000 1.000 72.77715 234 TYR B O 1
ATOM 4159 N N . ASP B 1 233 ? -65.46900 56.06500 -42.18300 1.000 72.01653 235 ASP B N 1
ATOM 4160 C CA . ASP B 1 233 ? -66.68400 55.45900 -42.72100 1.000 78.47783 235 ASP B CA 1
ATOM 4161 C C . ASP B 1 233 ? -67.10600 54.16200 -42.02300 1.000 89.30281 235 ASP B C 1
ATOM 4162 O O . ASP B 1 233 ? -68.16300 53.61800 -42.35700 1.000 88.63958 235 ASP B O 1
ATOM 4167 N N . GLY B 1 234 ? -66.33500 53.66700 -41.05600 1.000 91.63204 236 GLY B N 1
ATOM 4168 C CA . GLY B 1 234 ? -66.69400 52.45200 -40.34600 1.000 89.74497 236 GLY B CA 1
ATOM 4169 C C . GLY B 1 234 ? -66.39800 51.15200 -41.05900 1.000 92.96378 236 GLY B C 1
ATOM 4170 O O . GLY B 1 234 ? -67.07800 50.15000 -40.80700 1.000 99.25137 236 GLY B O 1
ATOM 4171 N N . GLY B 1 235 ? -65.37800 51.12700 -41.92000 1.000 91.76100 237 GLY B N 1
ATOM 4172 C CA . GLY B 1 235 ? -65.06200 49.93400 -42.69300 1.000 91.30568 237 GLY B CA 1
ATOM 4173 C C . GLY B 1 235 ? -66.19500 49.50000 -43.58800 1.000 91.75574 237 GLY B C 1
ATOM 4174 O O . GLY B 1 235 ? -66.31700 48.31600 -43.90900 1.000 98.06702 237 GLY B O 1
ATOM 4175 N N . CYS B 1 236 ? -67.02200 50.44700 -44.01200 1.000 92.03209 238 CYS B N 1
ATOM 4176 C CA . CYS B 1 236 ? -68.32200 50.17600 -44.59900 1.000 94.81663 238 CYS B CA 1
ATOM 4177 C C . CYS B 1 236 ? -68.63500 51.30000 -45.58400 1.000 100.33571 238 CYS B C 1
ATOM 4178 O O . CYS B 1 236 ? -68.03500 52.37800 -45.53300 1.000 94.84558 238 CYS B O 1
ATOM 4181 N N . GLU B 1 237 ? -69.57300 51.04100 -46.49300 1.000 101.39110 239 GLU B N 1
ATOM 4182 C CA . GLU B 1 237 ? -69.85500 51.97900 -47.57100 1.000 88.47640 239 GLU B CA 1
ATOM 4183 C C . GLU B 1 237 ? -70.98400 52.91200 -47.16600 1.000 75.02742 239 GLU B C 1
ATOM 4184 O O . GLU B 1 237 ? -72.07400 52.45600 -46.80800 1.000 67.67390 239 GLU B O 1
ATOM 4190 N N . ILE B 1 238 ? -70.72400 54.21500 -47.23200 1.000 73.29300 240 ILE B N 1
ATOM 4191 C CA . ILE B 1 238 ? -71.75500 55.19800 -46.92900 1.000 73.04034 240 ILE B CA 1
ATOM 4192 C C . ILE B 1 238 ? -72.86900 55.02800 -47.95400 1.000 72.83768 240 ILE B C 1
ATOM 4193 O O . ILE B 1 238 ? -72.66300 55.26000 -49.15100 1.000 70.98483 240 ILE B O 1
ATOM 4198 N N . GLN B 1 239 ? -74.05200 54.61800 -47.50000 1.000 76.04859 241 GLN B N 1
ATOM 4199 C CA . GLN B 1 239 ? -75.15800 54.33000 -48.40600 1.000 80.10171 241 GLN B CA 1
ATOM 4200 C C . GLN B 1 239 ? -76.10700 55.50100 -48.55000 1.000 84.07587 241 GLN B C 1
ATOM 4201 O O . GLN B 1 239 ? -77.06400 55.42300 -49.32500 1.000 84.74437 241 GLN B O 1
ATOM 4207 N N . GLY B 1 240 ? -75.86300 56.57900 -47.83300 1.000 88.98435 242 GLY B N 1
ATOM 4208 C CA . GLY B 1 240 ? -76.77000 57.70400 -47.85900 1.000 96.38524 242 GLY B CA 1
ATOM 4209 C C . GLY B 1 240 ? -76.58700 58.55700 -46.63000 1.000 95.14825 242 GLY B C 1
ATOM 4210 O O . GLY B 1 240 ? -75.88800 58.19700 -45.68100 1.000 96.65896 242 GLY B O 1
ATOM 4211 N N . TYR B 1 241 ? -77.25400 59.70500 -46.65600 1.000 87.90791 243 TYR B N 1
ATOM 4212 C CA . TYR B 1 241 ? -77.11300 60.71500 -45.62500 1.000 75.72750 243 TYR B CA 1
ATOM 4213 C C . TYR B 1 241 ? -78.50400 61.12400 -45.17800 1.000 67.63706 243 TYR B C 1
ATOM 4214 O O . TYR B 1 241 ? -79.41800 61.19500 -45.99600 1.000 68.61349 243 TYR B O 1
ATOM 4223 N N . ILE B 1 242 ? -78.66700 61.36000 -43.87900 1.000 69.32937 244 ILE B N 1
ATOM 4224 C CA . ILE B 1 242 ? -79.90800 61.87600 -43.31500 1.000 72.24814 244 ILE B CA 1
ATOM 4225 C C . ILE B 1 242 ? -79.70200 63.34600 -42.98200 1.000 85.16021 244 ILE B C 1
ATOM 4226 O O . ILE B 1 242 ? -78.68800 63.71500 -42.37000 1.000 82.18354 244 ILE B O 1
ATOM 4231 N N . VAL B 1 243 ? -80.66400 64.18300 -43.37800 1.000 91.07145 245 VAL B N 1
ATOM 4232 C CA . VAL B 1 243 ? -80.61400 65.62700 -43.16000 1.000 91.60572 245 VAL B CA 1
ATOM 4233 C C . VAL B 1 243 ? -81.82300 66.04200 -42.32700 1.000 84.90755 245 VAL B C 1
ATOM 4234 O O . VAL B 1 243 ? -82.95000 65.62300 -42.60600 1.000 88.98962 245 VAL B O 1
ATOM 4238 N N . GLU B 1 244 ? -81.58900 66.87100 -41.31600 1.000 83.08101 246 GLU B N 1
ATOM 4239 C CA . GLU B 1 244 ? -82.64400 67.33800 -40.43200 1.000 90.93722 246 GLU B CA 1
ATOM 4240 C C . GLU B 1 244 ? -82.57400 68.85200 -40.32500 1.000 99.48561 246 GLU B C 1
ATOM 4241 O O . GLU B 1 244 ? -81.49700 69.44400 -40.42900 1.000 95.89834 246 GLU B O 1
ATOM 4247 N N . LYS B 1 245 ? -83.73000 69.47400 -40.09500 1.000 107.47868 247 LYS B N 1
ATOM 4248 C CA . LYS B 1 245 ? -83.84500 70.92300 -39.98800 1.000 113.23200 247 LYS B CA 1
ATOM 4249 C C . LYS B 1 245 ? -84.46400 71.27400 -38.64600 1.000 111.86078 247 LYS B C 1
ATOM 4250 O O . LYS B 1 245 ? -85.33300 70.55500 -38.14600 1.000 123.29636 247 LYS B O 1
ATOM 4256 N N . CYS B 1 246 ? -84.01600 72.38200 -38.06100 1.000 101.01211 248 CYS B N 1
ATOM 4257 C CA . CYS B 1 246 ? -84.58600 72.85200 -36.80900 1.000 101.95696 248 CYS B CA 1
ATOM 4258 C C . CYS B 1 246 ? -84.89700 74.32900 -36.93100 1.000 109.34995 248 CYS B C 1
ATOM 4259 O O . CYS B 1 246 ? -84.00600 75.13600 -37.20200 1.000 115.65860 248 CYS B O 1
ATOM 4262 N N . ASP B 1 247 ? -86.15100 74.67200 -36.68100 1.000 108.82357 249 ASP B N 1
ATOM 4263 C CA . ASP B 1 247 ? -86.61900 76.04500 -36.69400 1.000 114.90588 249 ASP B CA 1
ATOM 4264 C C . ASP B 1 247 ? -86.37000 76.71500 -35.35200 1.000 124.55704 249 ASP B C 1
ATOM 4265 O O . ASP B 1 247 ? -86.56200 76.10500 -34.29800 1.000 124.97551 249 ASP B O 1
ATOM 4270 N N . VAL B 1 248 ? -85.89500 77.96400 -35.39900 1.000 132.51852 250 VAL B N 1
ATOM 4271 C CA . VAL B 1 248 ? -85.71400 78.75500 -34.18100 1.000 137.47701 250 VAL B CA 1
ATOM 4272 C C . VAL B 1 248 ? -87.04500 79.27600 -33.64900 1.000 139.99836 250 VAL B C 1
ATOM 4273 O O . VAL B 1 248 ? -87.10800 79.73500 -32.50100 1.000 147.12027 250 VAL B O 1
ATOM 4277 N N . SER B 1 249 ? -88.12700 79.20200 -34.43800 1.000 135.64521 251 SER B N 1
ATOM 4278 C CA . SER B 1 249 ? -89.43700 79.58400 -33.91300 1.000 132.13690 251 SER B CA 1
ATOM 4279 C C . SER B 1 249 ? -90.06000 78.47600 -33.06500 1.000 136.24002 251 SER B C 1
ATOM 4280 O O . SER B 1 249 ? -90.71200 78.76700 -32.05600 1.000 139.84571 251 SER B O 1
ATOM 4283 N N . VAL B 1 250 ? -89.88100 77.20800 -33.45000 1.000 134.84775 252 VAL B N 1
ATOM 4284 C CA . VAL B 1 250 ? -90.45300 76.09600 -32.69100 1.000 139.52462 252 VAL B CA 1
ATOM 4285 C C . VAL B 1 250 ? -89.36400 75.45400 -31.83700 1.000 144.95159 252 VAL B C 1
ATOM 4286 O O . VAL B 1 250 ? -89.48100 75.38800 -30.60800 1.000 148.68098 252 VAL B O 1
ATOM 4290 N N . GLY B 1 251 ? -88.30200 74.98000 -32.48100 1.000 144.78578 253 GLY B N 1
ATOM 4291 C CA . GLY B 1 251 ? -87.19000 74.35400 -31.79400 1.000 142.33022 253 GLY B CA 1
ATOM 4292 C C . GLY B 1 251 ? -87.11900 72.84700 -31.87900 1.000 130.54460 253 GLY B C 1
ATOM 4293 O O . GLY B 1 251 ? -86.24300 72.25200 -31.24000 1.000 126.69677 253 GLY B O 1
ATOM 4294 N N . GLU B 1 252 ? -87.99500 72.21200 -32.64900 1.000 119.39063 254 GLU B N 1
ATOM 4295 C CA . GLU B 1 252 ? -88.00500 70.76300 -32.79000 1.000 106.48382 254 GLU B CA 1
ATOM 4296 C C . GLU B 1 252 ? -87.40000 70.37800 -34.13700 1.000 104.39673 254 GLU B C 1
ATOM 4297 O O . GLU B 1 252 ? -87.84900 70.85200 -35.19000 1.000 94.49291 254 GLU B O 1
ATOM 4303 N N . TRP B 1 253 ? -86.35200 69.55000 -34.08000 1.000 112.77668 255 TRP B N 1
ATOM 4304 C CA . TRP B 1 253 ? -85.62400 69.05700 -35.24800 1.000 119.03006 255 TRP B CA 1
ATOM 4305 C C . TRP B 1 253 ? -86.49600 68.09200 -36.04400 1.000 124.78865 255 TRP B C 1
ATOM 4306 O O . TRP B 1 253 ? -86.72300 66.95500 -35.61700 1.000 121.38297 255 TRP B O 1
ATOM 4317 N N . THR B 1 254 ? -86.96900 68.53400 -37.20600 1.000 130.08139 256 THR B N 1
ATOM 4318 C CA . THR B 1 254 ? -87.72800 67.70000 -38.12800 1.000 129.10495 256 THR B CA 1
ATOM 4319 C C . THR B 1 254 ? -86.80100 67.12100 -39.19800 1.000 122.54890 256 THR B C 1
ATOM 4320 O O . THR B 1 254 ? -85.70100 67.62600 -39.44000 1.000 126.85732 256 THR B O 1
ATOM 4324 N N . MET B 1 255 ? -87.24100 66.02300 -39.80600 1.000 108.63408 257 MET B N 1
ATOM 4325 C CA . MET B 1 255 ? -86.44900 65.33000 -40.81300 1.000 83.97849 257 MET B CA 1
ATOM 4326 C C . MET B 1 255 ? -86.63200 65.94900 -42.20200 1.000 80.30963 257 MET B C 1
ATOM 4327 O O . MET B 1 255 ? -87.68900 66.50800 -42.52200 1.000 70.86902 257 MET B O 1
ATOM 4332 N N . CYS B 1 256 ? -85.58400 65.82800 -43.03900 1.000 73.07981 258 CYS B N 1
ATOM 4333 C CA . CYS B 1 256 ? -85.59200 66.35400 -44.40500 1.000 78.56995 258 CYS B CA 1
ATOM 4334 C C . CYS B 1 256 ? -85.32500 65.30500 -45.48500 1.000 76.26704 258 CYS B C 1
ATOM 4335 O O . CYS B 1 256 ? -85.19300 65.67200 -46.66100 1.000 65.92106 258 CYS B O 1
ATOM 4338 N N . THR B 1 257 ? -85.28100 64.01900 -45.13200 1.000 80.51228 259 THR B N 1
ATOM 4339 C CA . THR B 1 257 ? -85.00400 62.90700 -46.03600 1.000 77.52508 259 THR B CA 1
ATOM 4340 C C . THR B 1 257 ? -85.78900 61.71100 -45.53200 1.000 80.37806 259 THR B C 1
ATOM 4341 O O . THR B 1 257 ? -86.05400 61.61400 -44.32800 1.000 75.27481 259 THR B O 1
ATOM 4345 N N . PRO B 1 258 ? -86.14800 60.77600 -46.40700 1.000 89.10805 260 PRO B N 1
ATOM 4346 C CA . PRO B 1 258 ? -86.68900 59.48700 -45.94600 1.000 89.00278 260 PRO B CA 1
ATOM 4347 C C . PRO B 1 258 ? -85.74500 58.82700 -44.96100 1.000 85.55236 260 PRO B C 1
ATOM 4348 O O . PRO B 1 258 ? -84.56000 59.18800 -44.89600 1.000 78.97263 260 PRO B O 1
ATOM 4352 N N . PRO B 1 259 ? -86.23800 57.90000 -44.13900 1.000 88.19215 261 PRO B N 1
ATOM 4353 C CA . PRO B 1 259 ? -85.32900 57.17800 -43.22700 1.000 90.77404 261 PRO B CA 1
ATOM 4354 C C . PRO B 1 259 ? -84.13600 56.54500 -43.93400 1.000 86.53669 261 PRO B C 1
ATOM 4355 O O . PRO B 1 259 ? -83.05500 56.43200 -43.34000 1.000 75.79856 261 PRO B O 1
ATOM 4359 N N . THR B 1 260 ? -84.30700 56.13300 -45.19200 1.000 89.99763 262 THR B N 1
ATOM 4360 C CA . THR B 1 260 ? -83.19000 55.62600 -45.98500 1.000 92.15052 262 THR B CA 1
ATOM 4361 C C . THR B 1 260 ? -82.13500 56.69700 -46.25500 1.000 87.03938 262 THR B C 1
ATOM 4362 O O . THR B 1 260 ? -80.94100 56.39100 -46.37600 1.000 78.88051 262 THR B O 1
ATOM 4366 N N . GLY B 1 261 ? -82.56200 57.94000 -46.43200 1.000 83.34947 263 GLY B N 1
ATOM 4367 C CA . GLY B 1 261 ? -81.65500 59.02600 -46.72300 1.000 74.93793 263 GLY B CA 1
ATOM 4368 C C . GLY B 1 261 ? -81.65800 59.37400 -48.19800 1.000 75.71434 263 GLY B C 1
ATOM 4369 O O . GLY B 1 261 ? -82.55300 59.00100 -48.96000 1.000 82.24670 263 GLY B O 1
ATOM 4370 N N . ILE B 1 262 ? -80.63800 60.13100 -48.59600 1.000 69.84785 264 ILE B N 1
ATOM 4371 C CA . ILE B 1 262 ? -80.42700 60.53000 -49.98400 1.000 73.05876 264 ILE B CA 1
ATOM 4372 C C . ILE B 1 262 ? -78.99300 60.17800 -50.34500 1.000 73.56145 264 ILE B C 1
ATOM 4373 O O . ILE B 1 262 ? -78.06900 60.48400 -4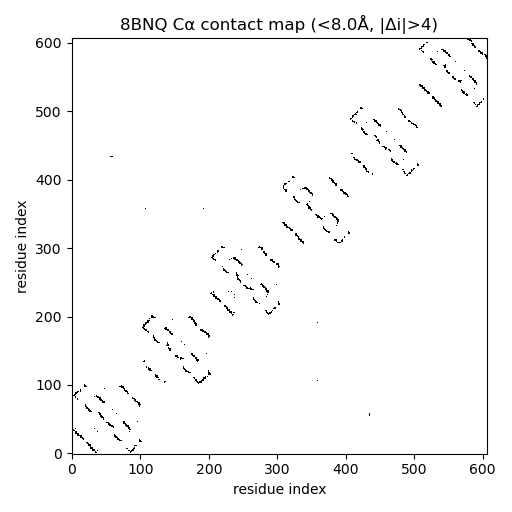9.58600 1.000 73.90097 264 ILE B O 1
ATOM 4378 N N . ASN B 1 263 ? -78.80300 59.52400 -51.48600 1.000 75.97753 265 ASN B N 1
ATOM 4379 C CA . ASN B 1 263 ? -77.45000 59.16400 -51.90100 1.000 84.24694 265 ASN B CA 1
ATOM 4380 C C . ASN B 1 263 ? -76.85000 60.27100 -52.74900 1.000 80.74126 265 ASN B C 1
ATOM 4381 O O . ASN B 1 263 ? -76.27700 60.04000 -53.80700 1.000 82.05194 265 ASN B O 1
ATOM 4386 N N . LYS B 1 264 ? -76.97600 61.49400 -52.24600 1.000 82.82572 266 LYS B N 1
ATOM 4387 C CA . LYS B 1 264 ? -76.43800 62.68900 -52.86800 1.000 78.99368 266 LYS B CA 1
ATOM 4388 C C . LYS B 1 264 ? -75.73000 63.45400 -51.75800 1.000 83.50475 266 LYS B C 1
ATOM 4389 O O . LYS B 1 264 ? -76.18000 63.44900 -50.60800 1.000 79.06737 266 LYS B O 1
ATOM 4395 N N . THR B 1 265 ? -74.58800 64.05600 -52.09000 1.000 91.73731 267 THR B N 1
ATOM 4396 C CA . THR B 1 265 ? -73.85500 64.90000 -51.15200 1.000 93.34277 267 THR B CA 1
ATOM 4397 C C . THR B 1 265 ? -74.37600 66.32500 -51.12700 1.000 99.49877 267 THR B C 1
ATOM 4398 O O . THR B 1 265 ? -73.73700 67.20900 -50.54000 1.000 95.87992 267 THR B O 1
ATOM 4402 N N . ASN B 1 266 ? -75.52100 66.55400 -51.76300 1.000 101.05949 268 ASN B N 1
ATOM 4403 C CA . ASN B 1 266 ? -76.16200 67.85100 -51.79900 1.000 92.12684 268 ASN B CA 1
ATOM 4404 C C . ASN B 1 266 ? -77.63000 67.62400 -51.51600 1.000 82.87573 268 ASN B C 1
ATOM 4405 O O . ASN B 1 266 ? -78.16300 66.54000 -51.75800 1.000 77.71721 268 ASN B O 1
ATOM 4410 N N . ILE B 1 267 ? -78.27200 68.64100 -50.96500 1.000 86.00505 269 ILE B N 1
ATOM 4411 C CA . ILE B 1 267 ? -79.71500 68.62600 -50.79000 1.000 85.17600 269 ILE B CA 1
ATOM 4412 C C . ILE B 1 267 ? -80.15500 70.07500 -50.82200 1.000 85.43656 269 ILE B C 1
ATOM 4413 O O . ILE B 1 267 ? -79.39400 70.98000 -50.46800 1.000 82.89152 269 ILE B O 1
ATOM 4418 N N . GLU B 1 268 ? -81.37300 70.29500 -51.28200 1.000 82.72571 270 GLU B N 1
ATOM 4419 C CA . GLU B 1 268 ? -81.99500 71.60400 -51.19300 1.000 77.64878 270 GLU B CA 1
ATOM 4420 C C . GLU B 1 268 ? -83.19000 71.42100 -50.27100 1.000 81.53872 270 GLU B C 1
ATOM 4421 O O . GLU B 1 268 ? -84.16800 70.76400 -50.63900 1.000 80.13592 270 GLU B O 1
ATOM 4427 N N . VAL B 1 269 ? -83.06800 71.91300 -49.04400 1.000 83.18629 271 VAL B N 1
ATOM 4428 C CA . VAL B 1 269 ? -84.20700 71.93100 -48.13800 1.000 86.91832 271 VAL B CA 1
ATOM 4429 C C . VAL B 1 269 ? -85.08300 73.09000 -48.57800 1.000 92.02946 271 VAL B C 1
ATOM 4430 O O . VAL B 1 269 ? -84.65600 74.24900 -48.54600 1.000 93.24276 271 VAL B O 1
ATOM 4434 N N . GLU B 1 270 ? -86.30500 72.77800 -48.98700 1.000 93.12959 272 GLU B N 1
ATOM 4435 C CA . GLU B 1 270 ? -87.16700 73.72400 -49.66800 1.000 96.60632 272 GLU B CA 1
ATOM 4436 C C . GLU B 1 270 ? -88.53100 73.73100 -48.99600 1.000 103.02814 272 GLU B C 1
ATOM 4437 O O . GLU B 1 270 ? -88.79100 72.96800 -48.05600 1.000 98.01965 272 GLU B O 1
ATOM 4443 N N . LYS B 1 271 ? -89.40400 74.61000 -49.50100 1.000 112.44243 273 LYS B N 1
ATOM 4444 C CA . LYS B 1 271 ? -90.70800 74.89900 -48.89800 1.000 119.10639 273 LYS B CA 1
ATOM 4445 C C . LYS B 1 271 ? -90.54200 75.45200 -47.48200 1.000 126.88363 273 LYS B C 1
ATOM 4446 O O . LYS B 1 271 ? -91.31600 75.13300 -46.57300 1.000 131.10782 273 LYS B O 1
ATOM 4452 N N . LEU B 1 272 ? -89.50500 76.27700 -47.30200 1.000 125.00973 274 LEU B N 1
ATOM 4453 C CA . LEU B 1 272 ? -89.17100 76.91800 -46.03500 1.000 121.03293 274 LEU B CA 1
ATOM 4454 C C . LEU B 1 272 ? -89.79000 78.31400 -45.89200 1.000 122.39362 274 LEU B C 1
ATOM 4455 O O . LEU B 1 272 ? -90.02000 79.03000 -46.87300 1.000 121.00398 274 LEU B O 1
ATOM 4460 N N . LEU B 1 273 ? -90.06000 78.68300 -44.64000 1.000 120.75395 275 LEU B N 1
ATOM 4461 C CA . LEU B 1 273 ? -90.67200 79.96300 -44.30700 1.000 121.56984 275 LEU B CA 1
ATOM 4462 C C . LEU B 1 273 ? -89.68000 81.12100 -44.42900 1.000 116.45607 275 LEU B C 1
ATOM 4463 O O . LEU B 1 273 ? -88.52400 81.02000 -44.01400 1.000 103.01235 275 LEU B O 1
ATOM 4468 N N . GLU B 1 274 ? -90.13700 82.23200 -44.99500 1.000 126.93890 276 GLU B N 1
ATOM 4469 C CA . GLU B 1 274 ? -89.26400 83.38200 -45.18100 1.000 135.83208 276 GLU B CA 1
ATOM 4470 C C . GLU B 1 274 ? -89.04200 84.11600 -43.86000 1.000 139.80097 276 GLU B C 1
ATOM 4471 O O . GLU B 1 274 ? -89.92800 84.17100 -43.00100 1.000 148.08618 276 GLU B O 1
ATOM 4477 N N . LYS B 1 275 ? -87.83800 84.67800 -43.70600 1.000 134.24504 277 LYS B N 1
ATOM 4478 C CA . LYS B 1 275 ? -87.39000 85.46400 -42.55400 1.000 129.06284 277 LYS B CA 1
ATOM 4479 C C . LYS B 1 275 ? -87.31100 84.65500 -41.26100 1.000 122.19886 277 LYS B C 1
ATOM 4480 O O . LYS B 1 275 ? -87.10900 85.23700 -40.18600 1.000 116.66399 277 LYS B O 1
ATOM 4486 N N . HIS B 1 276 ? -87.49400 83.33800 -41.32700 1.000 122.78051 278 HIS B N 1
ATOM 4487 C CA . HIS B 1 276 ? -87.30800 82.43800 -40.19500 1.000 128.47067 278 HIS B CA 1
ATOM 4488 C C . HIS B 1 276 ? -85.85900 81.93300 -40.12800 1.000 125.68086 278 HIS B C 1
ATOM 4489 O O . HIS B 1 276 ? -85.07600 82.07600 -41.07000 1.000 122.59628 278 HIS B O 1
ATOM 4496 N N . GLU B 1 277 ? -85.51800 81.28800 -39.01200 1.000 125.35977 279 GLU B N 1
ATOM 4497 C CA . GLU B 1 277 ? -84.14300 80.89300 -38.71800 1.000 121.10399 279 GLU B CA 1
ATOM 4498 C C . GLU B 1 277 ? -84.05400 79.39300 -38.45200 1.000 112.89775 279 GLU B C 1
ATOM 4499 O O . GLU B 1 277 ? -84.83000 78.85300 -37.65800 1.000 106.65752 279 GLU B O 1
ATOM 4505 N N . TYR B 1 278 ? -83.09900 78.72400 -39.10000 1.000 111.03700 280 TYR B N 1
ATOM 4506 C CA . TYR B 1 278 ? -82.99200 77.27100 -39.02900 1.000 113.96366 280 TYR B CA 1
ATOM 4507 C C . TYR B 1 278 ? -81.57400 76.84100 -38.65800 1.000 111.00805 280 TYR B C 1
ATOM 4508 O O . TYR B 1 278 ? -80.60800 77.58200 -38.85100 1.000 109.45786 280 TYR B O 1
ATOM 4517 N N . ASN B 1 279 ? -81.46700 75.63000 -38.09200 1.000 106.66805 281 ASN B N 1
ATOM 4518 C CA . ASN B 1 279 ? -80.20200 74.90900 -37.96400 1.000 98.36969 281 ASN B CA 1
ATOM 4519 C C . ASN B 1 279 ? -80.27400 73.61900 -38.76800 1.000 93.42699 281 ASN B C 1
ATOM 4520 O O . ASN B 1 279 ? -81.36200 73.11200 -39.06600 1.000 94.98507 281 ASN B O 1
ATOM 4525 N N . PHE B 1 280 ? -79.09700 73.09200 -39.12200 1.000 85.52341 282 PHE B N 1
ATOM 4526 C CA . PHE B 1 280 ? -79.02800 71.91600 -39.98300 1.000 76.69341 282 PHE B CA 1
ATOM 4527 C C . PHE B 1 280 ? -77.99500 70.89500 -39.50800 1.000 71.86125 282 PHE B C 1
ATOM 4528 O O . PHE B 1 280 ? -76.84300 71.24100 -39.21900 1.000 60.14405 282 PHE B O 1
ATOM 4536 N N . ARG B 1 281 ? -78.42700 69.63100 -39.46200 1.000 76.37495 283 ARG B N 1
ATOM 4537 C CA . ARG B 1 281 ? -77.62100 68.46100 -39.13200 1.000 78.11463 283 ARG B CA 1
ATOM 4538 C C . ARG B 1 281 ? -77.58600 67.53300 -40.33800 1.000 75.32219 283 ARG B C 1
ATOM 4539 O O . ARG B 1 281 ? -78.58800 67.37800 -41.04200 1.000 70.16631 283 ARG B O 1
ATOM 4547 N N . ILE B 1 282 ? -76.43900 66.91400 -40.58000 1.000 75.22744 284 ILE B N 1
ATOM 4548 C CA . ILE B 1 282 ? -76.31200 65.91000 -41.62400 1.000 65.45258 284 ILE B CA 1
ATOM 4549 C C . ILE B 1 282 ? -75.75600 64.65100 -40.97800 1.000 69.33989 284 ILE B C 1
ATOM 4550 O O . ILE B 1 282 ? -74.86500 64.72000 -40.12500 1.000 60.71781 284 ILE B O 1
ATOM 4555 N N . CYS B 1 283 ? -76.28800 63.50300 -41.37500 1.000 79.71219 285 CYS B N 1
ATOM 4556 C CA . CYS B 1 283 ? -75.92400 62.23100 -40.78000 1.000 78.65154 285 CYS B CA 1
ATOM 4557 C C . CYS B 1 283 ? -75.46100 61.29400 -41.87500 1.000 79.82273 285 CYS B C 1
ATOM 4558 O O . CYS B 1 283 ? -75.91500 61.39600 -43.01600 1.000 74.75633 285 CYS B O 1
ATOM 4561 N N . ALA B 1 284 ? -74.54500 60.39300 -41.52600 1.000 80.72810 286 ALA B N 1
ATOM 4562 C CA . ALA B 1 284 ? -74.04800 59.38800 -42.45200 1.000 75.31693 286 ALA B CA 1
ATOM 4563 C C . ALA B 1 284 ? -74.64700 58.03900 -42.07900 1.000 80.85443 286 ALA B C 1
ATOM 4564 O O . ALA B 1 284 ? -74.83900 57.74400 -40.89500 1.000 83.17576 286 ALA B O 1
ATOM 4566 N N . ILE B 1 285 ? -74.92700 57.21600 -43.09600 1.000 76.51444 287 ILE B N 1
ATOM 4567 C CA . ILE B 1 285 ? -75.58200 55.92100 -42.92200 1.000 72.77978 287 ILE B CA 1
ATOM 4568 C C . ILE B 1 285 ? -74.67200 54.82500 -43.44600 1.000 68.83457 287 ILE B C 1
ATOM 4569 O O . ILE B 1 285 ? -74.20200 54.90300 -44.59000 1.000 61.32841 287 ILE B O 1
ATOM 4574 N N . ASN B 1 286 ? -74.46600 53.79600 -42.61100 1.000 74.84055 288 ASN B N 1
ATOM 4575 C CA . ASN B 1 286 ? -73.75000 52.54800 -42.86600 1.000 78.25412 288 ASN B CA 1
ATOM 4576 C C . ASN B 1 286 ? -74.72800 51.38100 -42.89100 1.000 80.05434 288 ASN B C 1
ATOM 4577 O O . ASN B 1 286 ? -75.87600 51.49400 -42.46400 1.000 84.42854 288 ASN B O 1
ATOM 4582 N N . LYS B 1 287 ? -74.24500 50.21900 -43.33400 1.000 81.87561 289 LYS B N 1
ATOM 4583 C CA . LYS B 1 287 ? -75.00900 49.00600 -43.07000 1.000 93.53753 289 LYS B CA 1
ATOM 4584 C C . LYS B 1 287 ? -75.11900 48.73600 -41.57300 1.000 87.31836 289 LYS B C 1
ATOM 4585 O O . LYS B 1 287 ? -75.98200 47.95400 -41.15800 1.000 79.94643 289 LYS B O 1
ATOM 4591 N N . ALA B 1 288 ? -74.25200 49.35500 -40.76300 1.000 87.52102 290 ALA B N 1
ATOM 4592 C CA . ALA B 1 288 ? -74.29000 49.20500 -39.31000 1.000 84.69173 290 ALA B CA 1
ATOM 4593 C C . ALA B 1 288 ? -75.30000 50.13100 -38.64800 1.000 80.22804 290 ALA B C 1
ATOM 4594 O O . ALA B 1 288 ? -75.89200 49.76800 -37.62800 1.000 83.98112 290 ALA B O 1
ATOM 4596 N N . GLY B 1 289 ? -75.49400 51.32300 -39.19500 1.000 76.32494 291 GLY B N 1
ATOM 4597 C CA . GLY B 1 289 ? -76.45800 52.24900 -38.63600 1.000 76.73552 291 GLY B CA 1
ATOM 4598 C C . GLY B 1 289 ? -76.11900 53.66700 -39.05300 1.000 72.82715 291 GLY B C 1
ATOM 4599 O O . GLY B 1 289 ? -75.36200 53.88100 -39.99500 1.000 74.96425 291 GLY B O 1
ATOM 4600 N N . VAL B 1 290 ? -76.68300 54.62000 -38.31500 1.000 73.19562 292 VAL B N 1
ATOM 4601 C CA . VAL B 1 290 ? -76.54700 56.04100 -38.61600 1.000 76.15650 292 VAL B CA 1
ATOM 4602 C C . VAL B 1 290 ? -75.52500 56.64600 -37.66400 1.000 77.99619 292 VAL B C 1
ATOM 4603 O O . VAL B 1 290 ? -75.68800 56.56800 -36.44000 1.000 79.27003 292 VAL B O 1
ATOM 4607 N N . GLY B 1 291 ? -74.47700 57.26000 -38.22300 1.000 78.03830 293 GLY B N 1
ATOM 4608 C CA . GLY B 1 291 ? -73.40200 57.81200 -37.42800 1.000 89.57127 293 GLY B CA 1
ATOM 4609 C C . GLY B 1 291 ? -73.69100 59.19700 -36.85900 1.000 94.29025 293 GLY B C 1
ATOM 4610 O O . GLY B 1 291 ? -74.77300 59.76800 -37.00900 1.000 94.32184 293 GLY B O 1
ATOM 4611 N N . GLU B 1 292 ? -72.66900 59.74300 -36.19800 1.000 93.10853 294 GLU B N 1
ATOM 4612 C CA . GLU B 1 292 ? -72.79100 61.02500 -35.51800 1.000 91.70573 294 GLU B CA 1
ATOM 4613 C C . GLU B 1 292 ? -73.16100 62.11400 -36.51100 1.000 93.18223 294 GLU B C 1
ATOM 4614 O O . GLU B 1 292 ? -72.71200 62.10800 -37.66100 1.000 91.82417 294 GLU B O 1
ATOM 4620 N N . HIS B 1 293 ? -73.98600 63.05700 -36.06300 1.000 98.27494 295 HIS B N 1
ATOM 4621 C CA . HIS B 1 293 ? -74.40500 64.13300 -36.94700 1.000 98.57234 295 HIS B CA 1
ATOM 4622 C C . HIS B 1 293 ? -73.32000 65.19900 -37.03400 1.000 87.80526 295 HIS B C 1
ATOM 4623 O O . HIS B 1 293 ? -72.50000 65.36700 -36.13000 1.000 84.45486 295 HIS B O 1
ATOM 4630 N N . ALA B 1 294 ? -73.30100 65.89800 -38.15500 1.000 79.65429 296 ALA B N 1
ATOM 4631 C CA . ALA B 1 294 ? -72.46700 67.07400 -38.32400 1.000 77.26716 296 ALA B CA 1
ATOM 4632 C C . ALA B 1 294 ? -73.36300 68.30100 -38.44900 1.000 74.68790 296 ALA B C 1
ATOM 4633 O O . ALA B 1 294 ? -74.33800 68.29600 -39.20600 1.000 74.97478 296 ALA B O 1
ATOM 4635 N N . ASP B 1 295 ? -73.05600 69.33500 -37.68400 1.000 74.39576 297 ASP B N 1
ATOM 4636 C CA . ASP B 1 295 ? -73.86200 70.54200 -37.70200 1.000 73.85622 297 ASP B CA 1
ATOM 4637 C C . ASP B 1 295 ? -73.34800 71.49500 -38.77000 1.000 69.72415 297 ASP B C 1
ATOM 4638 O O . ASP B 1 295 ? -72.13600 71.64800 -38.95800 1.000 60.65464 297 ASP B O 1
ATOM 4643 N N . VAL B 1 296 ? -74.28600 72.08800 -39.50000 1.000 78.19359 298 VAL B N 1
ATOM 4644 C CA . VAL B 1 296 ? -73.98500 73.16400 -40.45400 1.000 79.18844 298 VAL B CA 1
ATOM 4645 C C . VAL B 1 296 ? -73.62700 74.42900 -39.68600 1.000 79.33056 298 VAL B C 1
ATOM 4646 O O . VAL B 1 296 ? -74.25000 74.71200 -38.64400 1.000 75.23534 298 VAL B O 1
ATOM 4650 N N . PRO B 1 297 ? -72.64600 75.21000 -40.14900 1.000 86.01821 299 PRO B N 1
ATOM 4651 C CA . PRO B 1 297 ? -72.21900 76.39900 -39.40200 1.000 86.08401 299 PRO B CA 1
ATOM 4652 C C . PRO B 1 297 ? -73.37100 77.36100 -39.16100 1.000 91.92418 299 PRO B C 1
ATOM 4653 O O . PRO B 1 297 ? -74.12400 77.70000 -40.07800 1.000 85.36813 299 PRO B O 1
ATOM 4657 N N . GLY B 1 298 ? -73.52300 77.75700 -37.89400 1.000 101.53059 300 GLY B N 1
ATOM 4658 C CA . GLY B 1 298 ? -74.36900 78.85800 -37.50100 1.000 108.49196 300 GLY B CA 1
ATOM 4659 C C . GLY B 1 298 ? -75.83300 78.65900 -37.80700 1.000 113.01355 300 GLY B C 1
ATOM 4660 O O . GLY B 1 298 ? -76.22600 77.73000 -38.51600 1.000 116.61661 300 GLY B O 1
ATOM 4661 N N . PRO B 1 299 ? -76.67800 79.51600 -37.24900 1.000 120.84080 301 PRO B N 1
ATOM 4662 C CA . PRO B 1 299 ? -78.07600 79.56500 -37.68700 1.000 123.10423 301 PRO B CA 1
ATOM 4663 C C . PRO B 1 299 ? -78.18900 80.28600 -39.02400 1.000 118.98532 301 PRO B C 1
ATOM 4664 O O . PRO B 1 299 ? -77.34600 81.10500 -39.39100 1.000 118.02994 301 PRO B O 1
ATOM 4668 N N . ILE B 1 300 ? -79.26600 79.98000 -39.74700 1.000 115.97443 302 ILE B N 1
ATOM 4669 C CA . ILE B 1 300 ? -79.44200 80.42500 -41.12600 1.000 110.04741 302 ILE B CA 1
ATOM 4670 C C . ILE B 1 300 ? -80.75400 81.20000 -41.21400 1.000 118.56158 302 ILE B C 1
ATOM 4671 O O . ILE B 1 300 ? -81.78400 80.72600 -40.72200 1.000 117.12720 302 ILE B O 1
ATOM 4676 N N . ILE B 1 301 ? -80.72100 82.38700 -41.83300 1.000 123.61219 303 ILE B N 1
ATOM 4677 C CA . ILE B 1 301 ? -81.91600 83.20100 -42.07300 1.000 128.53910 303 ILE B CA 1
ATOM 4678 C C . ILE B 1 301 ? -82.30400 83.09400 -43.54800 1.000 133.50811 303 ILE B C 1
ATOM 4679 O O . ILE B 1 301 ? -81.47200 83.33700 -44.43300 1.000 136.45057 303 ILE B O 1
ATOM 4684 N N . VAL B 1 302 ? -83.56200 82.72700 -43.80400 1.000 131.39997 304 VAL B N 1
ATOM 4685 C CA . VAL B 1 302 ? -84.11400 82.55000 -45.15100 1.000 121.90935 304 VAL B CA 1
ATOM 4686 C C . VAL B 1 302 ? -84.61700 83.87200 -45.73500 1.000 113.51361 304 VAL B C 1
ATOM 4687 O O . VAL B 1 302 ? -85.51800 84.50700 -45.17600 1.000 118.30629 304 VAL B O 1
ATOM 4691 N N . GLU B 1 303 ? -84.01100 84.30100 -46.84400 1.000 103.51241 305 GLU B N 1
ATOM 4692 C CA . GLU B 1 303 ? -84.41100 85.52200 -47.54900 1.000 108.28667 305 GLU B CA 1
ATOM 4693 C C . GLU B 1 303 ? -84.17900 85.44100 -49.06400 1.000 107.69712 305 GLU B C 1
ATOM 4694 O O . GLU B 1 303 ? -84.58200 86.34700 -49.81500 1.000 100.19096 305 GLU B O 1
#

Secondary structure (DSSP, 8-state):
---------EEEEEEES--SS-EEEEEE--S--TTS-EEEEEEEEEETT-SS-EEEEEEE-SSEEEE-S--TT-EEEEEEEEEETTEE---EE---EE--PPP-PPPPPPPPEEEEEETTEEEEE----SS--S----EEEEEEEETT-SS-EESSSS-B-SSEEEE--PPTT-EEEEEEEEEETTEEPPPPPPPPPEE---------PPEEEEEEEE-SS-EEEEEE--S---SS---EEEEEEEETTT--EEESS-TT-BSSSEEEE-SPPTT-EEEEEEEEE-SS-B---EEPSS-EE---/--SPPP-PPEEEEEEE---SS-EEEEEE--S--TTS---EEEEEEEETT--S-EEEEEEE-SSEEEE-S--TT-EEEEEEEEEETTEE---EE---EE--PPP-PPPPPPPPEEEEEETTEEEEE----SS--S----EEEEEEEETT-SS-EESSSS-BSSSEEEE--PPTT-EEEEEEEEEETTEEPPPPPPPPPEE---------PPEEEEEEEE-SS-EEEEEE--S---SS---EEEEEEEETTT--EEE-S-TT-BSSSEEEE-SPPTT-EEEEEEEEE-SS-B---EEPSS-EE--

Organism: Homo sapiens (NCBI:txid9606)

CATH classification: 2.60.40.10 (+2 more: 2.60.40.10, 2.60.40.10)

Foldseek 3Di:
DAFAAFAEFDDAWDWAPFAQWKIKTFTHGGPGGRPFDFQAKWKWKDFPPDDDTHTQDGGHPDRMDMGGRHHAFTKMKMWMWTGGPRGIYDIDIHDIDGRHHDDDADAAFAAWEWDDAAQFKTKIFGDDDPDPDVNQWQFKWKWKDWPPGDDIHTQDPDGHRHGMDIRGRHHGQIWMKMWMWTGDPVGIYDIHDIYPIDGHHHFFAAFAEFAPWEWDDAAQWKTKIFTHHGPGGRPFDFQAKWKWKAFPVGGDTHTQDPLSHHPHRMDIRGRHHGQTKMKMWMWTAGVRGIYDIDTYPDIDGRYD/DQLFAFAEFDDAWDWAPFAQWKIKTFTHGGPGRRPFDFQAKWKWKDFPVDDDTHTQDGGHPHRMDMGGRHHAFTKMKMWMWTGGPNGTYDIDIHDIDGRHHDQDADAAFAAWEWDAAAQFKTKIFGDDPPDCPPNAWQFKWKWKAWPPHDDIDTQDPDGHRHGIDIRGRDHGQIKMKMWMWTGDPVGIYDIHPIYDIDGHHHQFDAFAEFADWEWDDFAQFKTKIFTHDGPGHRPFDFQAKWKWKAWPVPGDIHTQAPPSHHPDRMDMGGRHHAQTKMWMWMWTAGVHGIYDIDTYPDIDHHD

B-factor: mean 63.34, std 24.54, range [19.67, 156.18]

Nearest PDB structures (foldseek):
  8bnq-assembly2_B  TM=7.069E-01  e=7.135E-54  Homo sapiens
  8g4l-assembly1_n  TM=6.026E-01  e=2.163E-44  Homo sapiens
  8osd-assembly2_B  TM=9.555E-01  e=1.881E-08  Homo sapiens
  7ndg-assembly1_H  TM=2.989E-01  e=1.985E-15  Mus musculus
  4bqb-assembly3_C  TM=4.612E-01  e=1.936E-10  Mus musculus

InterPro domains:
  IPR000719 Protein kinase domain [PF00069] (32179-32432)
  IPR000719 Protein kinase domain [PS50011] (32178-32432)
  IPR003598 Immunoglobulin subtype 2 [SM00408] (18-87)
  IPR003598 Immunoglobulin subtype 2 [SM00408] (116-183)
  IPR003598 Immunoglobulin subtype 2 [SM00408] (955-1022)
  IPR003598 Immunoglobulin subtype 2 [SM00408] (1094-1163)
  IPR003598 Immunoglobulin subtype 2 [SM00408] (1303-1371)
  IPR003598 Immunoglobulin subtype 2 [SM00408] (1469-1537)
  IPR003598 Immunoglobulin subtype 2 [SM00408] (1568-1637)
  IPR003598 Immunoglobulin subtype 2 [SM00408] (1853-1919)
  IPR003598 Immunoglobulin subtype 2 [SM00408] (2187-2253)
  IPR003598 Immunoglobulin subtype 2 [SM00408] (2279-2345)
  IPR003598 Immunoglobulin subtype 2 [SM00408] (2457-2523)
  IPR003598 Immunoglobulin subtype 2 [SM00408] (2632-2698)
  IPR003598 Immunoglobulin subtype 2 [SM00408] (3070-3136)
  IPR003598 Immunoglobulin subtype 2 [SM00408] (3251-3318)
  IPR003598 Immunoglobulin subtype 2 [SM00408] (3357-3423)
  IPR003598 Immunoglobulin subtype 2 [SM00408] (3515-3582)
  IPR003598 Immunoglobulin subtype 2 [SM00408] (3633-3701)
  IPR003598 Immunoglobulin subtype 2 [SM00408] (4301-4367)

Solvent-accessible surface area: 34842 Å² total; per-residue (Å²): 125,113,96,83,101,5,18,68,3,64,18,114,19,90,44,55,52,38,27,7,113,75,3,44,0,31,8,100,60,12,148,139,47,18,55,22,116,48,97,14,14,30,0,23,57,68,22,65,94,146,157,111,41,65,85,44,31,54,43,9,87,68,79,47,13,174,0,74,170,8,116,120,54,33,66,7,13,0,57,0,14,0,20,4,152,106,27,66,4,88,45,27,94,12,132,70,22,60,1,115,84,76,152,70,45,6,59,17,18,136,42,2,116,27,76,79,23,42,91,68,6,0,31,0,47,15,106,164,52,101,90,131,45,80,26,138,45,102,2,10,4,0,32,38,73,31,112,155,38,155,196,52,74,110,28,34,161,185,63,23,72,93,53,100,32,129,3,80,63,9,98,95,90,58,20,9,11,0,51,0,7,1,48,9,89,40,23,73,6,89,44,6,25,61,12,82,86,71,88,0,47,69,59,80,124,120,2,4,58,6,47,88,20,121,59,102,91,60,41,164,51,6,0,65,0,30,12,41,95,3,154,112,42,1,61,13,100,27,93,2,15,17,0,29,44,11,14,72,96,99,45,124,82,71,86,31,11,79,107,110,9,31,115,125,49,75,31,70,6,97,185,7,98,99,124,68,70,10,45,2,43,0,11,0,20,5,142,36,20,68,8,116,83,12,86,6,84,44,77,11,76,0,83,155,103,89,138,58,138,3,15,64,4,64,28,117,16,81,43,53,52,41,37,6,116,100,0,23,0,28,8,130,58,14,149,139,55,24,75,13,120,44,96,18,16,22,0,19,46,53,38,60,94,125,149,95,40,14,35,44,61,28,96,10,116,72,68,47,13,154,1,76,134,6,67,77,50,35,65,9,14,0,52,0,16,0,19,3,138,74,23,60,4,105,55,34,90,14,131,72,28,63,0,120,86,77,178,108,51,7,124,52,17,126,41,2,118,28,76,89,29,43,98,63,0,0,17,0,45,12,101,163,44,60,45,86,73,74,22,130,36,109,3,11,4,0,31,39,74,31,116,150,36,160,184,42,66,126,24,35,150,170,63,13,76,105,51,114,34,123,1,76,60,7,98,89,97,52,26,11,9,0,53,0,4,2,47,11,100,53,24,75,6,128,47,5,80,68,11,82,76,74,91,0,46,45,92,63,137,120,3,2,54,4,46,100,24,114,43,108,76,68,48,156,41,7,0,66,1,17,13,44,98,4,152,115,34,1,66,15,115,27,83,1,17,16,0,33,44,15,12,88,80,98,45,133,82,64,81,30,13,77,114,103,11,18,122,125,54,82,38,60,6,99,197,12,94,74,121,62,53,9,56,0,45,0,12,0,18,4,154,43,22,67,10,112,84,10,81,6,85,44,80,15,90,0,122